Protein AF-A0A970TEX7-F1 (afdb_monomer)

Secondary structure (DSSP, 8-state):
-----PPPS----------------TT-EEEEEEESHHHHHHHHHHHHTT-EEEEEEEEE-HHHHHHHHTTSSEEE-S---GGGGTT-SEEEE--S-HHHHHHHHHHHHHTT-EEEETT-GGG-SS---EEEEETTEEEEE--TTS-HHHHHHHHHHHHHHHHHH-SPPEEEEEEEEGGGS-HHHHHHHHHHHTT--GGGSSS-EEEEE-SSEEEEEEEESSHHHHHHHHHHHHHHHHHHHHHHHGGG-EEEETHHHHHHHHHHHTTTTSSSTT-SHHHHHHHHHHHHHS-TT-HHHHHHHHHHHHHHHHHHHSPP-TT--HHHHHHHHHHHHTTTSSS-EEEEE--SHHHHHHHHHHTTTSEEEEEES-HHHHHHHHHHTT---EEGGGHHHHHHT-SEEEE--SS--TTHHHHHHHHHTT-EEEESS---TTGGG-TTEE-HHHHHHHH--HHHHHHHHHHHHHHHHHHHHHHHHH-TTSS--S------TTSTHHHHTTTTS--

Radius of gyration: 34.56 Å; Cα contacts (8 Å, |Δi|>4): 732; chains: 1; bounding box: 68×74×100 Å

Foldseek 3Di:
DDPDPDPDPPDPDDPDFDDPDDDQAAAAEEEEEDQDPLSLVVLVVSVVSRHAYEYEELDHDPSVVVCVVVVSHHYDNDHDDLVVCPRHQAYEYDHPDPVVLVVNQVSCVVNVHFYHYSQQQQSGSDDFFLWDDDPPDIDGFDPSRPDNPVRNVVNVVVVVCCVVVPAFWKKKKKWAWPVLADPLLLVLQVVLVVVDALVLDPAAWFWQRDPTITIIIGIGSNVVVRVVSVLVSSDVRSDDRNNVSSVRMDMDIAQRNLLVLLCQLLQLPDPQRGDNLSVLSLVVRCVRGHDPPGPVSVSSVVSNVLSVQLVVQFDDQVPADPLRLVLVVVCVLCVVPDQFEEEEEALDPSSLSNLQSCPPPHHYHYEYCPQVSNCVSCVVRVHDYYYLVCLLVSLVRGQEYEYDHSPDCSNPVSVLVSLLVVRAYEYANDDDPSQVVGPRYHYPVNSCVVGDDPVSSVVSSVSSVVSSVVSLVVVCVVCVVRSRPDDDDDDDPDDPVNVVVPVPPDD

Structure (mmCIF, N/CA/C/O backbone):
data_AF-A0A970TEX7-F1
#
_entry.id   AF-A0A970TEX7-F1
#
loop_
_atom_site.group_PDB
_atom_site.id
_atom_site.type_symbol
_atom_site.label_atom_id
_atom_site.label_alt_id
_atom_site.label_comp_id
_atom_site.label_asym_id
_atom_site.label_entity_id
_atom_site.label_seq_id
_atom_site.pdbx_PDB_ins_code
_atom_site.Cartn_x
_atom_site.Cartn_y
_atom_site.Cartn_z
_atom_site.occupancy
_atom_site.B_iso_or_equiv
_atom_site.auth_seq_id
_atom_site.auth_comp_id
_atom_site.auth_asym_id
_atom_site.auth_atom_id
_atom_site.pdbx_PDB_model_num
ATOM 1 N N . MET A 1 1 ? 2.117 53.370 -48.381 1.00 37.34 1 MET A N 1
ATOM 2 C CA . MET A 1 1 ? 3.445 52.848 -48.010 1.00 37.34 1 MET A CA 1
ATOM 3 C C . MET A 1 1 ? 3.236 51.561 -47.242 1.00 37.34 1 MET A C 1
ATOM 5 O O . MET A 1 1 ? 2.791 51.603 -46.105 1.00 37.34 1 MET A O 1
ATOM 9 N N . ARG A 1 2 ? 3.405 50.433 -47.936 1.00 35.03 2 ARG A N 1
ATOM 10 C CA . ARG A 1 2 ? 3.663 49.133 -47.320 1.00 35.03 2 ARG A CA 1
ATOM 11 C C . ARG A 1 2 ? 5.175 49.096 -47.138 1.00 35.03 2 ARG A C 1
ATOM 13 O O . ARG A 1 2 ? 5.865 49.181 -48.147 1.00 35.03 2 ARG A O 1
ATOM 20 N N . ASP A 1 3 ? 5.654 49.016 -45.906 1.00 32.31 3 ASP A N 1
ATOM 21 C CA . ASP A 1 3 ? 7.047 48.653 -45.669 1.00 32.31 3 ASP A CA 1
ATOM 22 C C . ASP A 1 3 ? 7.110 47.127 -45.650 1.00 32.31 3 ASP A C 1
ATOM 24 O O . ASP A 1 3 ? 6.698 46.461 -44.699 1.00 32.31 3 ASP A O 1
ATOM 28 N N . GLU A 1 4 ? 7.527 46.583 -46.792 1.00 37.78 4 GLU A N 1
ATOM 29 C CA . GLU A 1 4 ? 7.938 45.196 -46.948 1.00 37.78 4 GLU A CA 1
ATOM 30 C C . GLU A 1 4 ? 9.186 44.965 -46.095 1.00 37.78 4 GLU A C 1
ATOM 32 O O . GLU A 1 4 ? 10.275 45.445 -46.402 1.00 37.78 4 GLU A O 1
ATOM 37 N N . VAL A 1 5 ? 9.030 44.209 -45.010 1.00 38.41 5 VAL A N 1
ATOM 38 C CA . VAL A 1 5 ? 10.165 43.612 -44.309 1.00 38.41 5 VAL A CA 1
ATOM 39 C 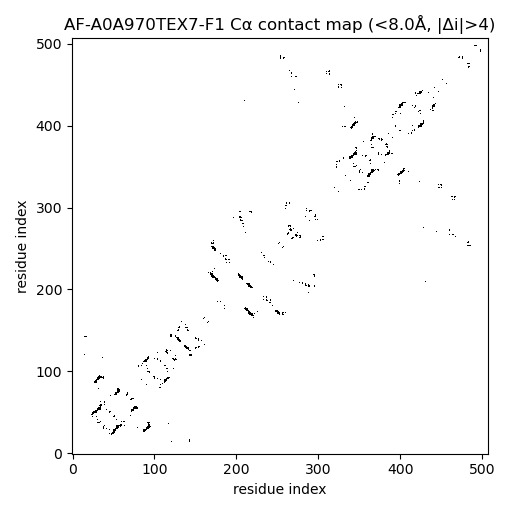C . VAL A 1 5 ? 10.643 42.437 -45.158 1.00 38.41 5 VAL A C 1
ATOM 41 O O . VAL A 1 5 ? 10.052 41.358 -45.144 1.00 38.41 5 VAL A O 1
ATOM 44 N N . THR A 1 6 ? 11.703 42.655 -45.931 1.00 36.12 6 THR A N 1
ATOM 45 C CA . THR A 1 6 ? 12.482 41.585 -46.560 1.00 36.12 6 THR A CA 1
ATOM 46 C C . THR A 1 6 ? 13.121 40.715 -45.472 1.00 36.12 6 THR A C 1
ATOM 48 O O . THR A 1 6 ? 13.807 41.266 -44.607 1.00 36.12 6 THR A O 1
ATOM 51 N N . PRO A 1 7 ? 12.940 39.381 -45.482 1.00 36.94 7 PRO A N 1
ATOM 52 C CA . PRO A 1 7 ? 13.642 38.511 -44.552 1.00 36.94 7 PRO A CA 1
ATOM 53 C C . PRO A 1 7 ? 15.127 38.471 -44.923 1.00 36.94 7 PRO A C 1
ATOM 55 O O . PRO A 1 7 ? 15.494 38.214 -46.069 1.00 36.94 7 PRO A O 1
ATOM 58 N N . ASP A 1 8 ? 15.964 38.761 -43.932 1.00 33.41 8 ASP A N 1
ATOM 59 C CA . ASP A 1 8 ? 17.419 38.724 -44.015 1.00 33.41 8 ASP A CA 1
ATOM 60 C C . ASP A 1 8 ? 17.903 37.319 -44.424 1.00 33.41 8 ASP A C 1
ATOM 62 O O . ASP A 1 8 ? 17.567 36.307 -43.803 1.00 33.41 8 ASP A O 1
ATOM 66 N N . ALA A 1 9 ? 18.683 37.257 -45.504 1.00 39.94 9 ALA A N 1
ATOM 67 C CA . ALA A 1 9 ? 19.203 36.041 -46.121 1.00 39.94 9 ALA A CA 1
ATOM 68 C C . ALA A 1 9 ? 20.508 35.568 -45.452 1.00 39.94 9 ALA A C 1
ATOM 70 O O . ALA A 1 9 ? 21.481 35.221 -46.123 1.00 39.94 9 ALA A O 1
ATOM 71 N N . SER A 1 10 ? 20.522 35.516 -44.121 1.00 39.03 10 SER A N 1
ATOM 72 C CA . SER A 1 10 ? 21.568 34.871 -43.323 1.00 39.03 10 SER A CA 1
ATOM 73 C C . SER A 1 10 ? 20.945 33.741 -42.491 1.00 39.03 10 SER A C 1
ATOM 75 O O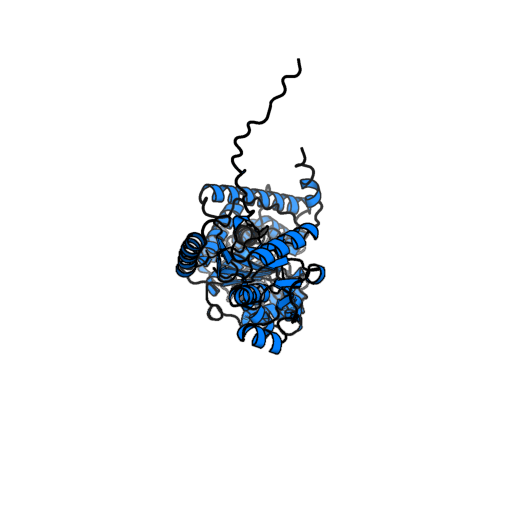 . SER A 1 10 ? 20.696 33.842 -41.294 1.00 39.03 10 SER A O 1
ATOM 77 N N . GLY A 1 11 ? 20.619 32.638 -43.175 1.00 35.44 11 GLY A N 1
ATOM 78 C CA . GLY A 1 11 ? 19.926 31.477 -42.614 1.00 35.44 11 GLY A CA 1
ATOM 79 C C . GLY A 1 11 ? 20.725 30.744 -41.533 1.00 35.44 11 GLY A C 1
ATOM 80 O O . GLY A 1 11 ? 21.368 29.732 -41.803 1.00 35.44 11 GLY A O 1
ATOM 81 N N . GLY A 1 12 ? 20.636 31.213 -40.289 1.00 34.50 12 GLY A N 1
ATOM 82 C CA . GLY A 1 12 ? 20.856 30.377 -39.117 1.00 34.50 12 GLY A CA 1
ATOM 83 C C . GLY A 1 12 ? 19.741 29.338 -39.058 1.00 34.50 12 GLY A C 1
ATOM 84 O O . GLY A 1 12 ? 18.588 29.684 -38.811 1.00 34.50 12 GLY A O 1
ATOM 85 N N . SER A 1 13 ? 20.057 28.070 -39.333 1.00 42.56 13 SER A N 1
ATOM 86 C CA . SER A 1 13 ? 19.109 26.964 -39.177 1.00 42.56 13 SER A CA 1
ATOM 87 C C . SER A 1 13 ? 18.511 27.025 -37.772 1.00 42.56 13 SER A C 1
ATOM 89 O O . SER A 1 13 ? 19.264 26.940 -36.798 1.00 42.56 13 SER A O 1
ATOM 91 N N . ALA A 1 14 ? 17.189 27.172 -37.653 1.00 48.44 14 ALA A N 1
ATOM 92 C CA . ALA A 1 14 ? 16.504 26.971 -36.383 1.00 48.44 14 ALA A CA 1
ATOM 93 C C . ALA A 1 14 ? 16.993 25.637 -35.798 1.00 48.44 14 ALA A C 1
ATOM 95 O O . ALA A 1 14 ? 16.949 24.624 -36.494 1.00 48.44 14 ALA A O 1
ATOM 96 N N . GLU A 1 15 ? 17.546 25.642 -34.580 1.00 56.69 15 GLU A N 1
ATOM 97 C CA . GLU A 1 15 ? 18.045 24.418 -33.949 1.00 56.69 15 GLU A CA 1
ATOM 98 C C . GLU A 1 15 ? 16.917 23.382 -33.908 1.00 56.69 15 GLU A C 1
ATOM 100 O O . GLU A 1 15 ? 15.997 23.487 -33.096 1.00 56.69 15 GLU A O 1
ATOM 105 N N . GLU A 1 16 ? 16.977 22.380 -34.783 1.00 68.69 16 GLU A N 1
ATOM 106 C CA . GLU A 1 16 ? 16.043 21.262 -34.769 1.00 68.69 16 GLU A CA 1
ATOM 107 C C . GLU A 1 16 ? 16.205 20.514 -33.438 1.00 68.69 16 GLU A C 1
ATOM 109 O O . GLU A 1 16 ? 17.266 19.963 -33.121 1.00 68.69 16 GLU A O 1
ATOM 114 N N . ARG A 1 17 ? 15.155 20.548 -32.611 1.00 74.25 17 ARG A N 1
ATOM 115 C CA . ARG A 1 17 ? 15.120 19.930 -31.280 1.00 74.25 17 ARG A CA 1
ATOM 116 C C . ARG A 1 17 ? 14.225 18.701 -31.302 1.00 74.25 17 ARG A C 1
ATOM 118 O O . ARG A 1 17 ? 13.143 18.720 -31.880 1.00 74.25 17 ARG A O 1
ATOM 125 N N . TYR A 1 18 ? 14.662 17.650 -30.615 1.00 81.38 18 TYR A N 1
ATOM 126 C CA . TYR A 1 18 ? 13.850 16.459 -30.391 1.00 81.38 18 TYR A CA 1
ATOM 127 C C . TYR A 1 18 ? 13.061 16.603 -29.095 1.00 81.38 18 TYR A C 1
ATOM 129 O O . TYR A 1 18 ? 13.598 17.038 -28.075 1.00 81.38 18 TYR A O 1
ATOM 137 N N . LEU A 1 19 ? 11.794 16.198 -29.125 1.00 83.12 19 LEU A N 1
ATOM 138 C CA . LEU A 1 19 ? 10.973 16.089 -27.926 1.00 83.12 19 LEU A CA 1
ATOM 139 C C . LEU A 1 19 ? 11.356 14.795 -27.170 1.00 83.12 19 LEU A C 1
ATOM 141 O O . LEU A 1 19 ? 11.311 13.723 -27.782 1.00 83.12 19 LEU A O 1
ATOM 145 N N . PRO A 1 20 ? 11.725 14.854 -25.873 1.00 82.50 20 PRO A N 1
ATOM 146 C CA . PRO A 1 20 ? 11.981 13.665 -25.057 1.00 82.50 20 PRO A CA 1
ATOM 147 C C . PRO A 1 20 ? 10.681 12.902 -24.795 1.00 82.50 20 PRO A C 1
ATOM 149 O O . PRO A 1 20 ? 9.996 13.126 -23.799 1.00 82.50 20 PRO A O 1
ATOM 152 N N . LEU A 1 21 ? 10.330 11.999 -25.704 1.00 85.62 21 LEU A N 1
ATOM 153 C CA . LEU A 1 21 ? 9.121 11.189 -25.620 1.00 85.62 21 LEU A CA 1
ATOM 154 C C . LEU A 1 21 ? 9.446 9.696 -25.686 1.00 85.62 21 LEU A C 1
ATOM 156 O O . LEU A 1 21 ? 10.370 9.270 -26.379 1.00 85.62 21 LEU A O 1
ATOM 160 N N . GLY A 1 22 ? 8.651 8.899 -24.974 1.00 85.38 22 GLY A N 1
ATOM 161 C CA . GLY A 1 22 ? 8.585 7.451 -25.154 1.00 85.38 22 GLY A CA 1
ATOM 162 C C . GLY A 1 22 ? 7.442 7.081 -26.098 1.00 85.38 22 GLY A C 1
ATOM 163 O O . GLY A 1 22 ? 6.407 7.745 -26.113 1.00 85.38 22 GLY A O 1
ATOM 164 N N . ILE A 1 23 ? 7.608 6.004 -26.867 1.00 88.31 23 ILE A N 1
ATOM 165 C CA . ILE A 1 23 ? 6.563 5.460 -27.746 1.00 88.31 23 ILE A CA 1
ATOM 166 C C . ILE A 1 23 ? 6.285 4.022 -27.317 1.00 88.31 23 ILE A C 1
ATOM 168 O O . ILE A 1 23 ? 7.203 3.212 -27.212 1.00 88.31 23 ILE A O 1
ATOM 172 N N . ARG A 1 24 ? 5.013 3.681 -27.090 1.00 91.25 24 ARG A N 1
ATOM 173 C CA . ARG A 1 24 ? 4.603 2.293 -26.855 1.00 91.25 24 ARG A CA 1
ATOM 174 C C . ARG A 1 24 ? 4.559 1.555 -28.191 1.00 91.25 24 ARG A C 1
ATOM 176 O O . ARG A 1 24 ? 3.686 1.832 -29.008 1.00 91.25 24 ARG A O 1
ATOM 183 N N . VAL A 1 25 ? 5.485 0.619 -28.385 1.00 93.62 25 VAL A N 1
ATOM 184 C CA . VAL A 1 25 ? 5.660 -0.110 -29.656 1.00 93.62 25 VAL A CA 1
ATOM 185 C C . VAL A 1 25 ? 5.218 -1.570 -29.609 1.00 93.62 25 VAL A C 1
ATOM 187 O O . VAL A 1 25 ? 5.265 -2.250 -30.630 1.00 93.62 25 VAL A O 1
ATOM 190 N N . SER A 1 26 ? 4.769 -2.049 -28.448 1.00 96.19 26 SER A N 1
ATOM 191 C CA . SER A 1 26 ? 4.319 -3.430 -28.290 1.00 96.19 26 SER A CA 1
ATOM 192 C C . SER A 1 26 ? 3.201 -3.769 -29.284 1.00 96.19 26 SER A C 1
ATOM 194 O O . SER A 1 26 ? 2.213 -3.040 -29.382 1.00 96.19 26 SER A O 1
ATOM 196 N N . GLY A 1 27 ? 3.391 -4.846 -30.050 1.00 95.50 27 GLY A N 1
ATOM 197 C CA . GLY A 1 27 ? 2.459 -5.305 -31.083 1.00 95.50 27 GLY A CA 1
ATOM 198 C C . GLY A 1 27 ? 2.417 -4.455 -32.359 1.00 95.50 27 GLY A C 1
ATOM 199 O O . GLY A 1 27 ? 1.634 -4.757 -33.255 1.00 95.50 27 GLY A O 1
ATOM 200 N N . LEU A 1 28 ? 3.228 -3.398 -32.474 1.00 97.12 28 LEU A N 1
ATOM 201 C CA . LEU A 1 28 ? 3.253 -2.550 -33.666 1.00 97.12 28 LEU A CA 1
ATOM 202 C C . LEU A 1 28 ? 4.264 -3.065 -34.708 1.00 97.12 28 LEU A C 1
ATOM 204 O O . LEU A 1 28 ? 5.351 -3.505 -34.324 1.00 97.12 28 LEU A O 1
ATOM 208 N N . PRO A 1 29 ? 3.948 -2.970 -36.015 1.00 97.00 29 PRO A N 1
ATOM 209 C CA . PRO A 1 29 ? 4.844 -3.389 -37.089 1.00 97.00 29 PRO A CA 1
ATOM 210 C C . PRO A 1 29 ? 6.005 -2.403 -37.263 1.00 97.00 29 PRO A C 1
ATOM 212 O O . PRO A 1 29 ? 5.793 -1.225 -37.568 1.00 97.00 29 PRO A O 1
ATOM 215 N N . MET A 1 30 ? 7.232 -2.894 -37.099 1.00 97.62 30 MET A N 1
ATOM 216 C CA . MET A 1 30 ? 8.471 -2.125 -37.222 1.00 97.62 30 MET A CA 1
ATOM 217 C C . MET A 1 30 ? 9.395 -2.763 -38.249 1.00 97.62 30 MET A C 1
ATOM 219 O O . MET A 1 30 ? 9.632 -3.969 -38.216 1.00 97.62 30 MET A O 1
ATOM 223 N N . PHE A 1 31 ? 9.939 -1.949 -39.147 1.00 97.94 31 PHE A N 1
ATOM 224 C CA . PHE A 1 31 ? 10.762 -2.428 -40.251 1.00 97.94 31 PHE A CA 1
ATOM 225 C C . PHE A 1 31 ? 12.213 -2.012 -40.050 1.00 97.94 31 PHE A C 1
ATOM 227 O O . PHE A 1 31 ? 12.502 -0.861 -39.727 1.00 97.94 31 PHE A O 1
ATOM 234 N N . VAL A 1 32 ? 13.142 -2.941 -40.248 1.00 97.62 32 VAL A N 1
ATOM 235 C CA . VAL A 1 32 ? 14.582 -2.678 -40.196 1.00 97.62 32 VAL A CA 1
ATOM 236 C C . VAL A 1 32 ? 15.181 -3.022 -41.550 1.00 97.62 32 VAL A C 1
ATOM 238 O O . VAL A 1 32 ? 15.196 -4.184 -41.949 1.00 97.62 32 VAL A O 1
ATOM 241 N N . ILE A 1 33 ? 15.674 -2.008 -42.259 1.00 97.44 33 ILE A N 1
ATOM 242 C CA . ILE A 1 33 ? 16.283 -2.172 -43.578 1.00 97.44 33 ILE A CA 1
ATOM 243 C C . ILE A 1 33 ? 17.795 -2.312 -43.396 1.00 97.44 33 ILE A C 1
ATOM 245 O O . ILE A 1 33 ? 18.473 -1.362 -42.994 1.00 97.44 33 ILE A O 1
ATOM 249 N N . GLY A 1 34 ? 18.313 -3.508 -43.672 1.00 96.06 34 GLY A N 1
ATOM 250 C CA . GLY A 1 34 ? 19.713 -3.888 -43.486 1.00 96.06 34 GLY A CA 1
ATOM 251 C C . GLY A 1 34 ? 19.919 -4.957 -42.405 1.00 96.06 34 GLY A C 1
ATOM 252 O O . GLY A 1 34 ? 19.623 -4.749 -41.230 1.00 96.06 34 GLY A O 1
ATOM 253 N N . GLY A 1 35 ? 20.510 -6.091 -42.795 1.00 94.75 35 GLY A N 1
ATOM 254 C CA . GLY A 1 35 ? 20.748 -7.259 -41.933 1.00 94.75 35 GLY A CA 1
ATOM 255 C C . GLY A 1 35 ? 22.103 -7.281 -41.211 1.00 94.75 35 GLY A C 1
ATOM 256 O O . GLY A 1 35 ? 22.453 -8.262 -40.558 1.00 94.75 35 GLY A O 1
ATOM 257 N N . GLY A 1 36 ? 22.890 -6.206 -41.315 1.00 93.31 36 GLY A N 1
ATOM 258 C CA . GLY A 1 36 ? 24.220 -6.112 -40.709 1.00 93.31 36 GLY A CA 1
ATOM 259 C C . GLY A 1 36 ? 24.208 -5.893 -39.188 1.00 93.31 36 GLY A C 1
ATOM 260 O O . GLY A 1 36 ? 23.168 -5.881 -38.526 1.00 93.31 36 GLY A O 1
ATOM 261 N N . LYS A 1 37 ? 25.392 -5.643 -38.607 1.00 92.56 37 LYS A N 1
ATOM 262 C CA . LYS A 1 37 ? 25.582 -5.442 -37.151 1.00 92.56 37 LYS A CA 1
ATOM 263 C C . LYS A 1 37 ? 24.716 -4.317 -36.563 1.00 92.56 37 LYS A C 1
ATOM 265 O O . LYS A 1 37 ? 24.287 -4.391 -35.413 1.00 92.56 37 LYS A O 1
ATOM 270 N N . VAL A 1 38 ? 24.495 -3.247 -37.327 1.00 90.69 38 VAL A N 1
ATOM 271 C CA . VAL A 1 38 ? 23.695 -2.094 -36.888 1.00 90.69 38 VAL A CA 1
ATOM 272 C C . VAL A 1 38 ? 22.209 -2.447 -36.856 1.00 90.69 38 VAL A C 1
ATOM 274 O O . VAL A 1 38 ? 21.582 -2.256 -35.815 1.00 90.69 38 VAL A O 1
ATOM 277 N N . GLY A 1 39 ? 21.683 -3.029 -37.939 1.00 93.50 39 GLY A N 1
ATOM 278 C CA . GLY A 1 39 ? 20.305 -3.520 -38.003 1.00 93.50 39 GLY A CA 1
ATOM 279 C C . GLY A 1 39 ? 20.019 -4.557 -36.920 1.00 93.50 39 GLY A C 1
ATOM 280 O O . GLY A 1 39 ? 19.078 -4.393 -36.154 1.00 93.50 39 GLY A O 1
ATOM 281 N N . THR A 1 40 ? 20.919 -5.530 -36.742 1.00 94.94 40 THR A N 1
ATOM 282 C CA . THR A 1 40 ? 20.826 -6.563 -35.692 1.00 94.94 40 THR A CA 1
ATOM 283 C C . THR A 1 40 ? 20.607 -5.964 -34.300 1.00 94.94 40 THR A C 1
ATOM 285 O O . THR A 1 40 ? 19.704 -6.364 -33.572 1.00 94.94 40 THR A O 1
ATOM 288 N N . ARG A 1 41 ? 21.394 -4.949 -33.928 1.00 91.62 41 ARG A N 1
ATOM 289 C CA . ARG A 1 41 ? 21.269 -4.290 -32.620 1.00 91.62 41 ARG A CA 1
ATOM 290 C C . ARG A 1 41 ? 19.920 -3.595 -32.444 1.00 91.62 41 ARG A C 1
ATOM 292 O O . ARG A 1 41 ? 19.377 -3.583 -31.348 1.00 91.62 41 ARG A O 1
ATOM 299 N N . LYS A 1 42 ? 19.402 -2.993 -33.515 1.00 92.50 42 LYS A N 1
ATOM 300 C CA . LYS A 1 42 ? 18.117 -2.290 -33.512 1.00 92.50 42 LYS A CA 1
ATOM 301 C C . LYS A 1 42 ? 16.939 -3.253 -33.449 1.00 92.50 42 LYS A C 1
ATOM 303 O O . LYS A 1 42 ? 15.997 -2.978 -32.715 1.00 92.50 42 LYS A O 1
ATOM 308 N N . VAL A 1 43 ? 17.031 -4.387 -34.141 1.00 96.12 43 VAL A N 1
ATOM 309 C CA . VAL A 1 43 ? 16.067 -5.488 -34.036 1.00 96.12 43 VAL A CA 1
ATOM 310 C C . VAL A 1 43 ? 15.941 -5.946 -32.585 1.00 96.12 43 VAL A C 1
ATOM 312 O O . VAL A 1 43 ? 14.828 -5.985 -32.077 1.00 96.12 43 VAL A O 1
ATOM 315 N N . LEU A 1 44 ? 17.059 -6.199 -31.894 1.00 93.75 44 LEU A N 1
ATOM 316 C CA . LEU A 1 44 ? 17.037 -6.603 -30.481 1.00 93.75 44 LEU A CA 1
ATOM 317 C C . LEU A 1 44 ? 16.316 -5.573 -29.598 1.00 93.75 44 LEU A C 1
ATOM 319 O O . LEU A 1 44 ? 15.370 -5.928 -28.908 1.00 93.75 44 LEU A O 1
ATOM 323 N N . THR A 1 45 ? 16.670 -4.286 -29.704 1.00 90.62 45 THR A N 1
ATOM 324 C CA . THR A 1 45 ? 15.998 -3.218 -28.938 1.00 90.62 45 THR A CA 1
ATOM 325 C C . THR A 1 45 ? 14.489 -3.153 -29.198 1.00 90.62 45 THR A C 1
ATOM 327 O O . THR A 1 45 ? 13.713 -2.910 -28.278 1.00 90.62 45 THR A O 1
ATOM 330 N N . LEU A 1 46 ? 14.052 -3.347 -30.445 1.00 94.62 46 LEU A N 1
ATOM 331 C CA . LEU A 1 46 ? 12.630 -3.333 -30.795 1.00 94.62 46 LEU A CA 1
ATOM 332 C C . LEU A 1 46 ? 11.887 -4.567 -30.266 1.00 94.62 46 LEU A C 1
ATOM 334 O O . LEU A 1 46 ? 10.755 -4.438 -29.801 1.00 94.62 46 LEU A O 1
ATOM 338 N N . LEU A 1 47 ? 12.517 -5.742 -30.323 1.00 94.31 47 LEU A N 1
ATOM 339 C CA . LEU A 1 47 ? 11.958 -6.982 -29.784 1.00 94.31 47 LEU A CA 1
ATOM 340 C C . LEU A 1 47 ? 11.823 -6.935 -28.264 1.00 94.31 47 LEU A C 1
ATOM 342 O O . LEU A 1 47 ? 10.795 -7.371 -27.749 1.00 94.31 47 LEU A O 1
ATOM 346 N N . ASP A 1 48 ? 12.815 -6.383 -27.564 1.00 89.81 48 ASP A N 1
ATOM 347 C CA . ASP A 1 48 ? 12.766 -6.192 -26.110 1.00 89.81 48 ASP A CA 1
ATOM 348 C C . ASP A 1 48 ? 11.599 -5.268 -25.714 1.00 89.81 48 ASP A C 1
ATOM 350 O O . ASP A 1 48 ? 10.929 -5.494 -24.710 1.00 89.81 48 ASP A O 1
ATOM 354 N N . ALA A 1 49 ? 11.274 -4.285 -26.562 1.00 89.62 49 ALA A N 1
ATOM 355 C CA . ALA A 1 49 ? 10.105 -3.415 -26.410 1.00 89.62 49 ALA A CA 1
ATOM 356 C C . ALA A 1 49 ? 8.774 -4.040 -26.902 1.00 89.62 49 ALA A C 1
ATOM 358 O O . ALA A 1 49 ? 7.723 -3.389 -26.863 1.00 89.62 49 ALA A O 1
ATOM 359 N N . GLY A 1 50 ? 8.798 -5.291 -27.374 1.00 93.94 50 GLY A N 1
ATOM 360 C CA . GLY A 1 50 ? 7.627 -6.067 -27.790 1.00 93.94 50 GLY A CA 1
ATOM 361 C C . GLY A 1 50 ? 7.084 -5.755 -29.188 1.00 93.94 50 GLY A C 1
ATOM 362 O O . GLY A 1 50 ? 5.926 -6.072 -29.463 1.00 93.94 50 GLY A O 1
ATOM 363 N N . ALA A 1 51 ? 7.857 -5.101 -30.056 1.00 97.19 51 ALA A N 1
ATOM 364 C CA . ALA A 1 51 ? 7.431 -4.792 -31.421 1.00 97.19 51 ALA A CA 1
ATOM 365 C C . ALA A 1 51 ? 7.389 -6.036 -32.328 1.00 97.19 51 ALA A C 1
ATOM 367 O O . ALA A 1 51 ? 8.126 -7.001 -32.121 1.00 97.19 51 ALA A O 1
ATOM 368 N N . LEU A 1 52 ? 6.572 -5.979 -33.384 1.00 97.81 52 LEU A N 1
ATOM 369 C CA . LEU A 1 52 ? 6.564 -6.972 -34.461 1.00 97.81 52 LEU A CA 1
ATOM 370 C C . LEU A 1 52 ? 7.592 -6.555 -35.513 1.00 97.81 52 LEU A C 1
ATOM 372 O O . LEU A 1 52 ? 7.354 -5.624 -36.284 1.00 97.81 52 LEU A O 1
ATOM 376 N N . VAL A 1 53 ? 8.760 -7.196 -35.511 1.00 98.31 53 VAL A N 1
ATOM 377 C CA . VAL A 1 53 ? 9.905 -6.739 -36.309 1.00 98.31 53 VAL A CA 1
ATOM 378 C C . VAL A 1 53 ? 10.023 -7.510 -37.622 1.00 98.31 53 VAL A C 1
ATOM 380 O O . VAL A 1 53 ? 10.142 -8.735 -37.624 1.00 98.31 53 VAL A O 1
ATOM 383 N N . THR A 1 54 ? 10.053 -6.769 -38.731 1.00 98.38 54 THR A N 1
ATOM 384 C CA . THR A 1 54 ? 10.378 -7.281 -40.069 1.00 98.38 54 THR A CA 1
ATOM 385 C C . THR A 1 54 ? 11.737 -6.749 -40.513 1.00 98.38 54 THR A C 1
ATOM 387 O O . THR A 1 54 ? 11.973 -5.540 -40.504 1.00 98.38 54 THR A O 1
ATOM 390 N N . VAL A 1 55 ? 12.643 -7.642 -40.900 1.00 98.25 55 VAL A N 1
ATOM 391 C CA . VAL A 1 55 ? 13.956 -7.296 -41.452 1.00 98.25 55 VAL A CA 1
ATOM 392 C C . VAL A 1 55 ? 13.900 -7.409 -42.967 1.00 98.25 55 VAL A C 1
ATOM 394 O O . VAL A 1 55 ? 13.541 -8.460 -43.484 1.00 98.25 55 VAL A O 1
ATOM 397 N N . VAL A 1 56 ? 14.296 -6.350 -43.670 1.00 97.94 56 VAL A N 1
ATOM 398 C CA . VAL A 1 56 ? 14.422 -6.341 -45.133 1.00 97.94 56 VAL A CA 1
ATOM 399 C C . VAL A 1 56 ? 15.897 -6.247 -45.483 1.00 97.94 56 VAL A C 1
ATOM 401 O O . VAL A 1 56 ? 16.538 -5.222 -45.221 1.00 97.94 56 VAL A O 1
ATOM 404 N N . ALA A 1 57 ? 16.455 -7.328 -46.018 1.00 96.88 57 ALA A N 1
ATOM 405 C CA . ALA A 1 57 ? 17.833 -7.365 -46.487 1.00 96.88 57 ALA A CA 1
ATOM 406 C C . ALA A 1 57 ? 18.087 -8.618 -47.340 1.00 96.88 57 ALA A C 1
ATOM 408 O O . ALA A 1 57 ? 17.608 -9.680 -46.951 1.00 96.88 57 ALA A O 1
ATOM 409 N N . PRO A 1 58 ? 18.951 -8.541 -48.372 1.00 95.12 58 PRO A N 1
ATOM 410 C CA . PRO A 1 58 ? 19.382 -9.719 -49.138 1.00 95.12 58 PRO A CA 1
ATOM 411 C C . PRO A 1 58 ? 20.189 -10.737 -48.320 1.00 95.12 58 PRO A C 1
ATOM 413 O O . PRO A 1 58 ? 20.411 -11.870 -48.725 1.00 95.12 58 PRO A O 1
ATOM 416 N N . GLN A 1 59 ? 20.762 -10.288 -47.202 1.00 94.62 59 GLN A N 1
ATOM 417 C CA . GLN A 1 59 ? 21.571 -11.103 -46.304 1.00 94.62 59 GLN A CA 1
ATOM 418 C C . GLN A 1 59 ? 21.376 -10.614 -44.873 1.00 94.62 59 GLN A C 1
ATOM 420 O O . GLN A 1 59 ? 21.322 -9.403 -44.615 1.00 94.62 59 GLN A O 1
ATOM 425 N N . ILE A 1 60 ? 21.323 -11.555 -43.934 1.00 96.94 60 ILE A N 1
ATOM 426 C CA . ILE A 1 60 ? 21.200 -11.288 -42.502 1.00 96.94 60 ILE A CA 1
ATOM 427 C C . ILE A 1 60 ? 22.369 -11.901 -41.733 1.00 96.94 60 ILE A C 1
ATOM 429 O O . ILE A 1 60 ? 22.991 -12.862 -42.172 1.00 96.94 60 ILE A O 1
ATOM 433 N N . SER A 1 61 ? 22.701 -11.311 -40.586 1.00 96.50 61 SER A N 1
ATOM 434 C CA . SER A 1 61 ? 23.730 -11.856 -39.697 1.00 96.50 61 SER A CA 1
ATOM 435 C C . SER A 1 61 ? 23.275 -13.156 -39.025 1.00 96.50 61 SER A C 1
ATOM 437 O O . SER A 1 61 ? 22.082 -13.345 -38.791 1.00 96.50 61 SER A O 1
ATOM 439 N N . ASP A 1 62 ? 24.218 -13.992 -38.578 1.00 96.94 62 ASP A N 1
ATOM 440 C CA . ASP A 1 62 ? 23.913 -15.215 -37.811 1.00 96.94 62 ASP A CA 1
ATOM 441 C C . ASP A 1 62 ? 23.025 -14.955 -36.583 1.00 96.94 62 ASP A C 1
ATOM 443 O O . ASP A 1 62 ? 22.226 -15.793 -36.178 1.00 96.94 62 ASP A O 1
ATOM 447 N N . ALA A 1 63 ? 23.161 -13.783 -35.955 1.00 96.00 63 ALA A N 1
ATOM 448 C CA . ALA A 1 63 ? 22.334 -13.407 -34.813 1.00 96.00 63 ALA A CA 1
ATOM 449 C C . ALA A 1 63 ? 20.871 -13.168 -35.216 1.00 96.00 63 ALA A C 1
ATOM 451 O O . ALA A 1 63 ? 19.971 -13.557 -34.476 1.00 96.00 63 ALA A O 1
ATOM 452 N N . LEU A 1 64 ? 20.634 -12.559 -36.381 1.00 97.25 64 LEU A N 1
ATOM 453 C CA . LEU A 1 64 ? 19.291 -12.416 -36.943 1.00 97.25 64 LEU A CA 1
ATOM 454 C C . LEU A 1 64 ? 18.744 -13.758 -37.430 1.00 97.25 64 LEU A C 1
ATOM 456 O O . LEU A 1 64 ? 17.569 -14.023 -37.202 1.00 97.25 64 LEU A O 1
ATOM 460 N N . GLN A 1 65 ? 19.588 -14.619 -38.006 1.00 97.62 65 GLN A N 1
ATOM 461 C CA . GLN A 1 65 ? 19.187 -15.969 -38.406 1.00 97.62 65 GLN A CA 1
ATOM 462 C C . GLN A 1 65 ? 18.635 -16.757 -37.210 1.00 97.62 65 GLN A C 1
ATOM 464 O O . GLN A 1 65 ? 17.525 -17.266 -37.274 1.00 97.62 65 GLN A O 1
ATOM 469 N N . ARG A 1 66 ? 19.323 -16.746 -36.060 1.00 96.88 66 ARG A N 1
ATOM 470 C CA . ARG A 1 66 ? 18.822 -17.405 -34.837 1.00 96.88 66 ARG A CA 1
ATOM 471 C C . ARG A 1 66 ? 17.476 -16.854 -34.356 1.00 96.88 66 ARG A C 1
ATOM 473 O O . ARG A 1 66 ? 16.664 -17.602 -33.821 1.00 96.88 66 ARG A O 1
ATOM 480 N N . LEU A 1 67 ? 17.242 -15.547 -34.499 1.00 95.56 67 LEU A N 1
ATOM 481 C CA . LEU A 1 67 ? 15.960 -14.930 -34.136 1.00 95.56 67 LEU A CA 1
ATOM 482 C C . LEU A 1 67 ? 14.844 -15.329 -35.106 1.00 95.56 67 LEU A C 1
ATOM 484 O O . LEU A 1 67 ? 13.705 -15.498 -34.672 1.00 95.56 67 LEU A O 1
ATOM 488 N N . LEU A 1 68 ? 15.168 -15.477 -36.392 1.00 97.19 68 LEU A N 1
ATOM 489 C CA . LEU A 1 68 ? 14.249 -15.977 -37.410 1.00 97.19 68 LEU A CA 1
ATOM 490 C C . LEU A 1 68 ? 13.879 -17.438 -37.134 1.00 97.19 68 LEU A C 1
ATOM 492 O O . LEU A 1 68 ? 12.695 -17.752 -37.068 1.00 97.19 68 LEU A O 1
ATOM 496 N N . ASP A 1 69 ? 14.871 -18.295 -36.881 1.00 96.12 69 ASP A N 1
ATOM 497 C CA . ASP A 1 69 ? 14.670 -19.716 -36.564 1.00 96.12 69 ASP A CA 1
ATOM 498 C C . ASP A 1 69 ? 13.822 -19.899 -35.290 1.00 96.12 69 ASP A C 1
ATOM 500 O O . ASP A 1 69 ? 13.017 -20.821 -35.187 1.00 96.12 69 ASP A O 1
ATOM 504 N N . ALA A 1 70 ? 13.954 -18.979 -34.327 1.00 94.06 70 ALA A N 1
ATOM 505 C CA . ALA A 1 70 ? 13.138 -18.925 -33.114 1.00 94.06 70 ALA A CA 1
ATOM 506 C C . ALA A 1 70 ? 11.744 -18.288 -33.316 1.00 94.06 70 ALA A C 1
ATOM 508 O O . ALA A 1 70 ? 11.022 -18.084 -32.338 1.00 94.06 70 ALA A O 1
ATOM 509 N N . GLY A 1 71 ? 11.373 -17.910 -34.545 1.00 95.75 71 GLY A N 1
ATOM 510 C CA . GLY A 1 71 ? 10.082 -17.295 -34.875 1.00 95.75 71 GLY A CA 1
ATOM 511 C C . GLY A 1 71 ? 9.868 -15.901 -34.274 1.00 95.75 71 GLY A C 1
ATOM 512 O O . GLY A 1 71 ? 8.731 -15.468 -34.101 1.00 95.75 71 GLY A O 1
ATOM 513 N N . ARG A 1 72 ? 10.942 -15.194 -33.901 1.00 95.12 72 ARG A N 1
ATOM 514 C CA . ARG A 1 72 ? 10.871 -13.887 -33.220 1.00 95.12 72 ARG A CA 1
ATOM 515 C C . ARG A 1 72 ? 10.807 -12.702 -34.177 1.00 95.12 72 ARG A C 1
ATOM 517 O O . ARG A 1 72 ? 10.392 -11.626 -33.756 1.00 95.12 72 ARG A O 1
ATOM 524 N N . ILE A 1 73 ? 11.227 -12.879 -35.427 1.00 98.25 73 ILE A N 1
ATOM 525 C CA . ILE A 1 73 ? 11.219 -11.849 -36.473 1.00 98.25 73 ILE A CA 1
ATOM 526 C C . ILE A 1 73 ? 10.670 -12.414 -37.778 1.00 98.25 73 ILE A C 1
ATOM 528 O O . ILE A 1 73 ? 10.700 -13.620 -37.999 1.00 98.25 73 ILE A O 1
ATOM 532 N N . THR A 1 74 ? 10.229 -11.527 -38.666 1.00 98.06 74 THR A N 1
ATOM 533 C CA . THR A 1 74 ? 9.997 -11.850 -40.080 1.00 98.06 74 THR A CA 1
ATOM 534 C C . THR A 1 74 ? 11.191 -11.375 -40.902 1.00 98.06 74 THR A C 1
ATOM 536 O O . THR A 1 74 ? 11.695 -10.276 -40.669 1.00 98.06 74 THR A O 1
ATOM 539 N N . TRP A 1 75 ? 11.650 -12.176 -41.860 1.00 98.19 75 TRP A N 1
ATOM 540 C CA . TRP A 1 75 ? 12.700 -11.785 -42.801 1.00 98.19 75 TRP A CA 1
ATOM 541 C C . TRP A 1 75 ? 12.138 -11.731 -44.221 1.00 98.19 75 TRP A C 1
ATOM 543 O O . TRP A 1 75 ? 11.479 -12.667 -44.666 1.00 98.19 75 TRP A O 1
ATOM 553 N N . LEU A 1 76 ? 12.402 -10.622 -44.908 1.00 97.19 76 LEU A N 1
ATOM 554 C CA . LEU A 1 76 ? 12.188 -10.454 -46.337 1.00 97.19 76 LEU A CA 1
ATOM 555 C C . LEU A 1 76 ? 13.557 -10.432 -47.020 1.00 97.19 76 LEU A C 1
ATOM 557 O O . LEU A 1 76 ? 14.314 -9.463 -46.876 1.00 97.19 76 LEU A O 1
ATOM 561 N N . ASP A 1 77 ? 13.855 -11.511 -47.742 1.00 96.25 77 ASP A N 1
ATOM 562 C CA . ASP A 1 77 ? 15.047 -11.656 -48.582 1.00 96.25 77 ASP A CA 1
ATOM 563 C C . ASP A 1 77 ? 14.892 -10.839 -49.873 1.00 96.25 77 ASP A C 1
ATOM 565 O O . ASP A 1 77 ? 14.709 -11.357 -50.973 1.00 96.25 77 ASP A O 1
ATOM 569 N N . GLU A 1 78 ? 14.857 -9.519 -49.713 1.00 93.56 78 GLU A N 1
ATOM 570 C CA . GLU A 1 78 ? 14.686 -8.570 -50.803 1.00 93.56 78 GLU A CA 1
ATOM 571 C C . GLU A 1 78 ? 15.646 -7.386 -50.649 1.00 93.56 78 GLU A C 1
ATOM 573 O O . GLU A 1 78 ? 16.019 -6.965 -49.546 1.00 93.56 78 GLU A O 1
ATOM 578 N N . THR A 1 79 ? 16.014 -6.793 -51.783 1.00 93.94 79 THR A N 1
ATOM 579 C CA . THR A 1 79 ? 16.507 -5.417 -51.823 1.00 93.94 79 THR A CA 1
ATOM 580 C C . THR A 1 79 ? 15.356 -4.440 -51.582 1.00 93.94 79 THR A C 1
ATOM 582 O O . THR A 1 79 ? 14.202 -4.696 -51.920 1.00 93.94 79 THR A O 1
ATOM 585 N N . TYR A 1 80 ? 15.663 -3.297 -50.969 1.00 96.50 80 TYR A N 1
ATOM 586 C CA . TYR A 1 80 ? 14.646 -2.312 -50.614 1.00 96.50 80 TYR A CA 1
ATOM 587 C C . TYR A 1 80 ? 13.916 -1.742 -51.842 1.00 96.50 80 TYR A C 1
ATOM 589 O O . TYR A 1 80 ? 14.540 -1.364 -52.832 1.00 96.50 80 TYR A O 1
ATOM 597 N N . ARG A 1 81 ? 12.595 -1.600 -51.710 1.00 95.06 81 ARG A N 1
ATOM 598 C CA . ARG A 1 81 ? 11.697 -0.817 -52.570 1.00 95.06 81 ARG A CA 1
ATOM 599 C C . ARG A 1 81 ? 10.639 -0.155 -51.685 1.00 95.06 81 ARG A C 1
ATOM 601 O O . ARG A 1 81 ? 10.269 -0.726 -50.657 1.00 95.06 81 ARG A O 1
ATOM 608 N N . CYS A 1 82 ? 10.145 1.017 -52.077 1.00 93.00 82 CYS A N 1
ATOM 609 C CA . CYS A 1 82 ? 9.265 1.849 -51.244 1.00 93.00 82 CYS A CA 1
ATOM 610 C C . CYS A 1 82 ? 7.998 1.118 -50.756 1.00 93.00 82 CYS A C 1
ATOM 612 O O . CYS A 1 82 ? 7.572 1.303 -49.618 1.00 93.00 82 CYS A O 1
ATOM 614 N N . ASP A 1 83 ? 7.436 0.215 -51.564 1.00 94.38 83 ASP A N 1
ATOM 615 C CA . ASP A 1 83 ? 6.222 -0.524 -51.207 1.00 94.38 83 ASP A CA 1
ATOM 616 C C . ASP A 1 83 ? 6.400 -1.474 -50.014 1.00 94.38 83 ASP A C 1
ATOM 618 O O . ASP A 1 83 ? 5.427 -1.756 -49.315 1.00 94.38 83 ASP A O 1
ATOM 622 N N . LEU A 1 84 ? 7.629 -1.923 -49.727 1.00 94.69 84 LEU A N 1
ATOM 623 C CA . LEU A 1 84 ? 7.900 -2.871 -48.639 1.00 94.69 84 LEU A CA 1
ATOM 624 C C . LEU A 1 84 ? 7.672 -2.283 -47.251 1.00 94.69 84 LEU A C 1
ATOM 626 O O . LEU A 1 84 ? 7.434 -3.034 -46.314 1.00 94.69 84 LEU A O 1
ATOM 630 N N . ILE A 1 85 ? 7.757 -0.961 -47.096 1.00 95.56 85 ILE A N 1
ATOM 631 C CA . ILE A 1 85 ? 7.552 -0.307 -45.797 1.00 95.56 85 ILE A CA 1
ATOM 632 C C . ILE A 1 85 ? 6.106 0.141 -45.582 1.00 95.56 85 ILE A C 1
ATOM 634 O O . ILE A 1 85 ? 5.786 0.687 -44.525 1.00 95.56 85 ILE A O 1
ATOM 638 N N . ARG A 1 86 ? 5.208 -0.099 -46.546 1.00 93.50 86 ARG A N 1
ATOM 639 C CA . ARG A 1 86 ? 3.789 0.229 -46.386 1.00 93.50 86 ARG A CA 1
ATOM 640 C C . ARG A 1 86 ? 3.209 -0.520 -45.185 1.00 93.50 86 ARG A C 1
ATOM 642 O O . ARG A 1 86 ? 3.350 -1.730 -45.052 1.00 93.50 86 ARG A O 1
ATOM 649 N N . GLY A 1 87 ? 2.541 0.222 -44.304 1.00 90.62 87 GLY A N 1
ATOM 650 C CA . GLY A 1 87 ? 1.955 -0.316 -43.072 1.00 90.62 87 GLY A CA 1
ATOM 651 C C . GLY A 1 87 ? 2.912 -0.373 -41.877 1.00 90.62 87 GLY A C 1
ATOM 652 O O . GLY A 1 87 ? 2.457 -0.648 -40.765 1.00 90.62 87 GLY A O 1
ATOM 653 N N . ALA A 1 88 ? 4.200 -0.058 -42.054 1.00 96.00 88 ALA A N 1
ATOM 654 C CA . ALA A 1 88 ? 5.115 0.116 -40.933 1.00 96.00 88 ALA A CA 1
ATOM 655 C C . ALA A 1 88 ? 4.699 1.320 -40.072 1.00 96.00 88 ALA A C 1
ATOM 657 O O . ALA A 1 88 ? 4.268 2.356 -40.577 1.00 96.00 88 ALA A O 1
ATOM 658 N N . ARG A 1 89 ? 4.861 1.210 -38.750 1.00 95.81 89 ARG A N 1
ATOM 659 C CA . ARG A 1 89 ? 4.728 2.355 -37.830 1.00 95.81 89 ARG A CA 1
ATOM 660 C C . ARG A 1 89 ? 6.039 3.112 -37.662 1.00 95.81 89 ARG A C 1
ATOM 662 O O . ARG A 1 89 ? 6.024 4.314 -37.411 1.00 95.81 89 ARG A O 1
ATOM 669 N N . MET A 1 90 ? 7.160 2.418 -37.828 1.00 95.94 90 MET A N 1
ATOM 670 C CA . MET A 1 90 ? 8.492 3.005 -37.875 1.00 95.94 90 MET A CA 1
ATOM 671 C C . MET A 1 90 ? 9.400 2.156 -38.765 1.00 95.94 90 MET A C 1
ATOM 673 O O . MET A 1 90 ? 9.297 0.926 -38.783 1.00 95.94 90 MET A O 1
ATOM 677 N N . VAL A 1 91 ? 10.318 2.823 -39.456 1.00 96.75 91 VAL A N 1
ATOM 678 C CA . VAL A 1 91 ? 11.379 2.215 -40.256 1.00 96.75 91 VAL A CA 1
ATOM 679 C C . VAL A 1 91 ? 12.734 2.630 -39.695 1.00 96.75 91 VAL 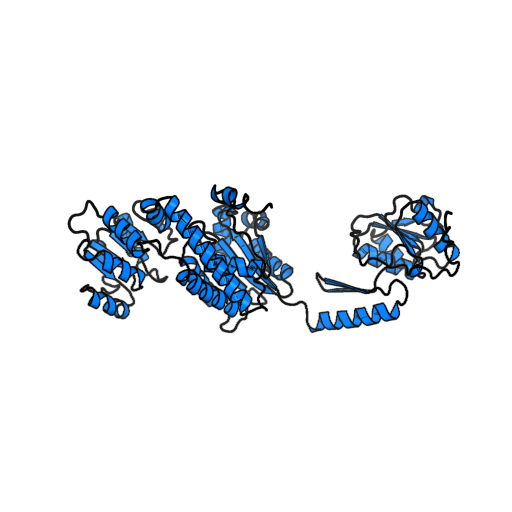A C 1
ATOM 681 O O . VAL A 1 91 ? 12.963 3.789 -39.347 1.00 96.75 91 VAL A O 1
ATOM 684 N N . ILE A 1 92 ? 13.655 1.676 -39.620 1.00 95.75 92 ILE A N 1
ATOM 685 C CA . ILE A 1 92 ? 15.054 1.913 -39.286 1.00 95.75 92 ILE A CA 1
ATOM 686 C C . ILE A 1 92 ? 15.894 1.644 -40.530 1.00 95.75 92 ILE A C 1
ATOM 688 O O . ILE A 1 92 ? 16.035 0.499 -40.956 1.00 95.75 92 ILE A O 1
ATOM 692 N N . ALA A 1 93 ? 16.485 2.699 -41.083 1.00 95.44 93 ALA A N 1
ATOM 693 C CA . ALA A 1 93 ? 17.432 2.610 -42.184 1.00 95.44 93 ALA A CA 1
ATOM 694 C C . ALA A 1 93 ? 18.839 2.339 -41.622 1.00 95.44 93 ALA A C 1
ATOM 696 O O . ALA A 1 93 ? 19.464 3.204 -40.996 1.00 95.44 93 ALA A O 1
ATOM 697 N N . ALA A 1 94 ? 19.312 1.103 -41.789 1.00 94.12 94 ALA A N 1
ATOM 698 C CA . ALA A 1 94 ? 20.548 0.583 -41.205 1.00 94.12 94 ALA A CA 1
ATOM 699 C C . ALA A 1 94 ? 21.437 -0.124 -42.246 1.00 94.12 94 ALA A C 1
ATOM 701 O O . ALA A 1 94 ? 22.143 -1.085 -41.920 1.00 94.12 94 ALA A O 1
ATOM 702 N N . THR A 1 95 ? 21.412 0.352 -43.492 1.00 92.88 95 THR A N 1
ATOM 703 C CA . THR A 1 95 ? 22.257 -0.169 -44.575 1.00 92.88 95 THR A CA 1
ATOM 704 C C . THR A 1 95 ? 23.621 0.531 -44.601 1.00 92.88 95 THR A C 1
ATOM 706 O O . THR A 1 95 ? 23.787 1.612 -44.028 1.00 92.88 95 THR A O 1
ATOM 709 N N . SER A 1 96 ? 24.613 -0.076 -45.262 1.00 90.75 96 SER A N 1
ATOM 710 C CA . SER A 1 96 ? 25.920 0.552 -45.515 1.00 90.75 96 SER A CA 1
ATOM 711 C C . SER A 1 96 ? 25.886 1.599 -46.633 1.00 90.75 96 SER A C 1
ATOM 713 O O . SER A 1 96 ? 26.852 2.341 -46.791 1.00 90.75 96 SER A O 1
ATOM 715 N N . ASP A 1 97 ? 24.795 1.667 -47.399 1.00 91.25 97 ASP A N 1
ATOM 716 C CA . ASP A 1 97 ? 24.609 2.626 -48.481 1.00 91.25 97 ASP A CA 1
ATOM 717 C C . ASP A 1 97 ? 23.904 3.884 -47.951 1.00 91.25 97 ASP A C 1
ATOM 719 O O . ASP A 1 97 ? 22.751 3.871 -47.511 1.00 91.25 97 ASP A O 1
ATOM 723 N N . ARG A 1 98 ? 24.625 5.007 -47.981 1.00 88.62 98 ARG A N 1
ATOM 724 C CA . ARG A 1 98 ? 24.100 6.298 -47.533 1.00 88.62 98 ARG A CA 1
ATOM 725 C C . ARG A 1 98 ? 22.979 6.816 -48.435 1.00 88.62 98 ARG A C 1
ATOM 727 O O . ARG A 1 98 ? 22.016 7.359 -47.899 1.00 88.62 98 ARG A O 1
ATOM 734 N N . GLY A 1 99 ? 23.101 6.660 -49.752 1.00 91.31 99 GLY A 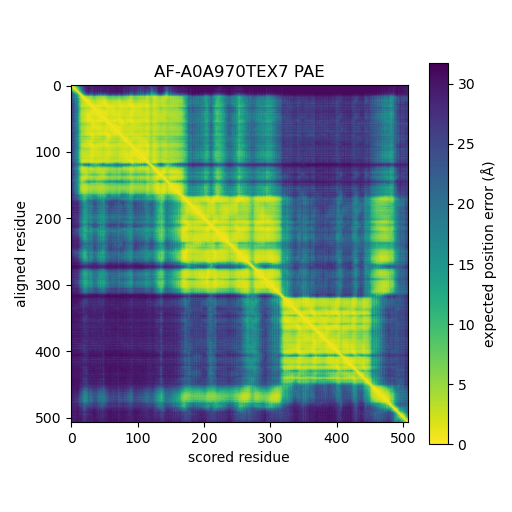N 1
ATOM 735 C CA . GLY A 1 99 ? 22.090 7.117 -50.705 1.00 91.31 99 GLY A CA 1
ATOM 736 C C . GLY A 1 99 ? 20.784 6.350 -50.522 1.00 91.31 99 GLY A C 1
ATOM 737 O O . GLY A 1 99 ? 19.716 6.956 -50.461 1.00 91.31 99 GLY A O 1
ATOM 738 N N . LEU A 1 100 ? 20.883 5.037 -50.301 1.00 93.12 100 LEU A N 1
ATOM 739 C CA . LEU A 1 100 ? 19.731 4.200 -49.975 1.00 93.12 100 LEU A CA 1
ATOM 740 C C . LEU A 1 100 ? 19.076 4.603 -48.646 1.00 93.12 100 LEU A C 1
ATOM 742 O O . LEU A 1 100 ? 17.857 4.713 -48.569 1.00 93.12 100 LEU A O 1
ATOM 746 N N . ASN A 1 101 ? 19.858 4.872 -47.598 1.00 93.00 101 ASN A N 1
ATOM 747 C CA . ASN A 1 101 ? 19.304 5.345 -46.324 1.00 93.00 101 ASN A CA 1
ATOM 748 C C . ASN A 1 101 ? 18.568 6.695 -46.478 1.00 93.00 101 ASN A C 1
ATOM 750 O O . ASN A 1 101 ? 17.510 6.890 -45.881 1.00 93.00 101 ASN A O 1
ATOM 754 N N . GLU A 1 102 ? 19.098 7.616 -47.291 1.00 91.38 102 GLU A N 1
ATOM 755 C CA . GLU A 1 102 ? 18.451 8.899 -47.610 1.00 91.38 102 GLU A CA 1
ATOM 756 C C . GLU A 1 102 ? 17.176 8.708 -48.455 1.00 91.38 102 GLU A C 1
ATOM 758 O O . GLU A 1 102 ? 16.190 9.414 -48.243 1.00 91.38 102 GLU A O 1
ATOM 763 N N . GLN A 1 103 ? 17.150 7.728 -49.365 1.00 93.88 103 GLN A N 1
ATOM 764 C CA . GLN A 1 103 ? 15.937 7.322 -50.080 1.00 93.88 103 GLN A CA 1
ATOM 765 C C . GLN A 1 103 ? 14.872 6.775 -49.121 1.00 93.88 103 GLN A C 1
ATOM 767 O O . GLN A 1 103 ? 13.773 7.314 -49.088 1.00 93.88 103 GLN A O 1
ATOM 772 N N . ILE A 1 104 ? 15.215 5.798 -48.273 1.00 95.06 104 ILE A N 1
ATOM 773 C CA . ILE A 1 104 ? 14.291 5.216 -47.282 1.00 95.06 104 ILE A CA 1
ATOM 774 C C . ILE A 1 104 ? 13.680 6.306 -46.393 1.00 95.06 104 ILE A C 1
ATOM 776 O O . ILE A 1 104 ? 12.503 6.243 -46.048 1.00 95.06 104 ILE A O 1
ATOM 780 N N . SER A 1 105 ? 14.475 7.313 -46.012 1.00 93.31 105 SER A N 1
ATOM 781 C CA . SER A 1 105 ? 13.987 8.429 -45.202 1.00 93.31 105 SER A CA 1
ATOM 782 C C . SER A 1 105 ? 12.935 9.273 -45.917 1.00 93.31 105 SER A C 1
ATOM 784 O O . SER A 1 105 ? 11.960 9.658 -45.276 1.00 93.31 105 SER A O 1
ATOM 786 N N . ARG A 1 106 ? 13.126 9.552 -47.212 1.00 93.00 106 ARG A N 1
ATOM 787 C CA . ARG A 1 106 ? 12.157 10.296 -48.030 1.00 93.00 106 ARG A CA 1
ATOM 788 C C . ARG A 1 106 ? 10.884 9.486 -48.247 1.00 93.00 106 ARG A C 1
ATOM 790 O O . ARG A 1 106 ? 9.802 9.985 -47.967 1.00 93.00 106 ARG A O 1
ATOM 797 N N . ASP A 1 107 ? 11.023 8.217 -48.621 1.00 95.88 107 ASP A N 1
ATOM 798 C CA . ASP A 1 107 ? 9.889 7.317 -48.849 1.00 95.88 107 ASP A CA 1
ATOM 799 C C . ASP A 1 107 ? 9.041 7.160 -47.569 1.00 95.88 107 ASP A C 1
ATOM 801 O O . ASP A 1 107 ? 7.813 7.199 -47.603 1.00 95.88 107 ASP A O 1
ATOM 805 N N . ALA A 1 108 ? 9.687 7.029 -46.403 1.00 95.12 108 ALA A N 1
ATOM 806 C CA . ALA A 1 108 ? 8.993 6.976 -45.118 1.00 95.12 108 ALA A CA 1
ATOM 807 C C . ALA A 1 108 ? 8.272 8.293 -44.786 1.00 95.12 108 ALA A C 1
ATOM 809 O O . ALA A 1 108 ? 7.162 8.263 -44.260 1.00 95.12 108 ALA A O 1
ATOM 810 N N . GLU A 1 109 ? 8.878 9.439 -45.098 1.00 92.06 109 GLU A N 1
ATOM 811 C CA . GLU A 1 109 ? 8.281 10.757 -44.886 1.00 92.06 109 GLU A CA 1
ATOM 812 C C . GLU A 1 109 ? 7.028 10.973 -45.739 1.00 92.06 109 GLU A C 1
ATOM 814 O O . GLU A 1 109 ? 6.001 11.389 -45.202 1.00 92.06 109 GLU A O 1
ATOM 819 N N . GLU A 1 110 ? 7.076 10.612 -47.022 1.00 94.19 110 GLU A N 1
ATOM 820 C CA . GLU A 1 110 ? 5.922 10.671 -47.929 1.00 94.19 110 GLU A CA 1
ATOM 821 C C . GLU A 1 110 ? 4.757 9.789 -47.448 1.00 94.19 110 GLU A C 1
ATOM 823 O O . GLU A 1 110 ? 3.590 10.137 -47.622 1.00 94.19 110 GLU A O 1
ATOM 828 N N . LEU A 1 111 ? 5.064 8.671 -46.783 1.00 95.12 111 LEU A N 1
ATOM 829 C CA . LEU A 1 111 ? 4.080 7.739 -46.227 1.00 95.12 111 LEU A CA 1
ATOM 830 C C . LEU A 1 111 ? 3.638 8.077 -44.789 1.00 95.12 111 LEU A C 1
ATOM 832 O O . LEU A 1 111 ? 2.814 7.357 -44.220 1.00 95.12 111 LEU A O 1
ATOM 836 N N . GLY A 1 112 ? 4.177 9.136 -44.172 1.00 93.56 112 GLY A N 1
ATOM 837 C CA . GLY A 1 112 ? 3.885 9.494 -42.778 1.00 93.56 112 GLY A CA 1
ATOM 838 C C . GLY A 1 112 ? 4.423 8.491 -41.745 1.00 93.56 112 GLY A C 1
ATOM 839 O O . GLY A 1 112 ? 3.893 8.385 -40.637 1.00 93.56 112 GLY A O 1
ATOM 840 N N . ILE A 1 113 ? 5.463 7.737 -42.101 1.00 95.62 113 ILE A N 1
ATOM 841 C CA . ILE A 1 113 ? 6.103 6.713 -41.273 1.00 95.62 113 ILE A CA 1
ATOM 842 C C . ILE A 1 113 ? 7.304 7.322 -40.543 1.00 95.62 113 ILE A C 1
ATOM 844 O O . ILE A 1 113 ? 8.132 8.026 -41.123 1.00 95.62 113 ILE A O 1
ATOM 848 N N . LEU A 1 114 ? 7.447 7.025 -39.249 1.00 94.12 114 LEU A N 1
ATOM 849 C CA . LEU A 1 114 ? 8.603 7.475 -38.475 1.00 94.12 114 LEU A CA 1
ATOM 850 C C . LEU A 1 114 ? 9.885 6.801 -38.991 1.00 94.12 114 LEU A C 1
ATOM 852 O O . LEU A 1 114 ? 9.965 5.577 -39.032 1.00 94.12 114 LEU A O 1
ATOM 856 N N . CYS A 1 115 ? 10.907 7.582 -39.345 1.00 94.12 115 CYS A N 1
ATOM 857 C CA . CYS A 1 115 ? 12.188 7.055 -39.822 1.00 94.12 115 CYS A CA 1
ATOM 858 C C . CYS A 1 115 ? 13.332 7.357 -38.843 1.00 94.12 115 CYS A C 1
ATOM 860 O O . CYS A 1 115 ? 13.506 8.497 -38.394 1.00 94.12 115 CYS A O 1
ATOM 862 N N . CYS A 1 116 ? 14.137 6.333 -38.552 1.00 92.38 116 CYS A N 1
ATOM 863 C CA . CYS A 1 116 ? 15.403 6.450 -37.837 1.00 92.38 116 CYS A CA 1
ATOM 864 C C . CYS A 1 116 ? 16.577 6.049 -38.742 1.00 92.38 116 CYS A C 1
ATOM 866 O O . CYS A 1 116 ? 16.689 4.890 -39.147 1.00 92.38 116 CYS A O 1
ATOM 868 N N . LEU A 1 117 ? 17.495 6.983 -39.008 1.00 89.56 117 LEU A N 1
ATOM 869 C CA . LEU A 1 117 ? 18.737 6.715 -39.731 1.00 89.56 117 LEU A CA 1
ATOM 870 C C . LEU A 1 117 ? 19.817 6.315 -38.729 1.00 89.56 117 LEU A C 1
ATOM 872 O O . LEU A 1 117 ? 20.202 7.095 -37.855 1.00 89.56 117 LEU A O 1
ATOM 876 N N . ALA A 1 118 ? 20.375 5.115 -38.869 1.00 74.38 118 ALA A N 1
ATOM 877 C CA . ALA A 1 118 ? 21.270 4.563 -37.856 1.00 74.38 118 ALA A CA 1
ATOM 878 C C . ALA A 1 118 ? 22.629 5.292 -37.713 1.00 74.38 118 ALA A C 1
ATOM 880 O O . ALA A 1 118 ? 23.414 4.959 -36.822 1.00 74.38 118 ALA A O 1
ATOM 881 N N . SER A 1 119 ? 22.933 6.275 -38.570 1.00 66.88 119 SER A N 1
ATOM 882 C CA . SER A 1 119 ? 24.202 7.027 -38.563 1.00 66.88 119 SER A CA 1
ATOM 883 C C . SER A 1 119 ? 24.071 8.514 -38.933 1.00 66.88 119 SER A C 1
ATOM 885 O O . SER A 1 119 ? 25.073 9.161 -39.220 1.00 66.88 119 SER A O 1
ATOM 887 N N . ALA A 1 120 ? 22.861 9.084 -38.911 1.00 63.69 120 ALA A N 1
ATOM 888 C CA . ALA A 1 120 ? 22.636 10.498 -39.228 1.00 63.69 120 ALA A CA 1
ATOM 889 C C . ALA A 1 120 ? 21.613 11.123 -38.266 1.00 63.69 120 ALA A C 1
ATOM 891 O O . ALA A 1 120 ? 20.481 11.412 -38.649 1.00 63.69 120 ALA A O 1
ATOM 892 N N . GLY A 1 121 ? 22.035 11.318 -37.008 1.00 61.88 121 GLY A N 1
ATOM 893 C CA . GLY A 1 121 ? 21.188 11.754 -35.891 1.00 61.88 121 GLY A CA 1
ATOM 894 C C . GLY A 1 121 ? 20.254 12.909 -36.247 1.00 61.88 121 GLY A C 1
ATOM 895 O O . GLY A 1 121 ? 19.051 12.700 -36.251 1.00 61.88 121 GLY A O 1
ATOM 896 N N . ARG A 1 122 ? 20.803 14.064 -36.651 1.00 63.88 122 ARG A N 1
ATOM 897 C CA . ARG A 1 122 ? 20.034 15.287 -36.974 1.00 63.88 122 ARG A CA 1
ATOM 898 C C . ARG A 1 122 ? 19.120 15.190 -38.200 1.00 63.88 122 ARG A C 1
ATOM 900 O O . ARG A 1 122 ? 18.272 16.038 -38.382 1.00 63.88 122 ARG A O 1
ATOM 907 N N . ARG A 1 123 ? 19.293 14.177 -39.054 1.00 72.12 123 ARG A N 1
ATOM 908 C CA . ARG A 1 123 ? 18.467 13.984 -40.261 1.00 72.12 123 ARG A CA 1
ATOM 909 C C . ARG A 1 123 ? 17.345 12.965 -40.051 1.00 72.12 123 ARG A C 1
ATOM 911 O O . ARG A 1 123 ? 16.595 12.681 -40.974 1.00 72.12 123 ARG A O 1
ATOM 918 N N . SER A 1 124 ? 17.254 12.377 -38.858 1.00 82.00 124 SER A N 1
ATOM 919 C CA . SER A 1 124 ? 16.231 11.384 -38.523 1.00 82.00 124 SER A CA 1
ATOM 920 C C . SER A 1 124 ? 15.024 12.056 -37.882 1.00 82.00 124 SER A C 1
ATOM 922 O O . SER A 1 124 ? 15.197 12.873 -36.983 1.00 82.00 124 SER A O 1
ATOM 924 N N . ARG A 1 125 ? 13.800 11.657 -38.242 1.00 85.19 125 ARG A N 1
ATOM 925 C CA . ARG A 1 125 ? 12.584 12.111 -37.535 1.00 85.19 125 ARG A CA 1
ATOM 926 C C . ARG A 1 125 ? 12.488 11.526 -36.124 1.00 85.19 125 ARG A C 1
ATOM 928 O O . ARG A 1 125 ? 11.896 12.137 -35.241 1.00 85.19 125 ARG A O 1
ATOM 935 N N . VAL A 1 126 ? 13.105 10.364 -35.904 1.00 88.19 126 VAL A N 1
ATOM 936 C CA . VAL A 1 126 ? 13.210 9.715 -34.592 1.00 88.19 126 VAL A CA 1
ATOM 937 C C . VAL A 1 126 ? 14.653 9.322 -34.306 1.00 88.19 126 VAL A C 1
ATOM 939 O O . VAL A 1 126 ? 15.346 8.753 -35.152 1.00 88.19 126 VAL A O 1
ATOM 942 N N . ILE A 1 127 ? 15.091 9.573 -33.075 1.00 87.00 127 ILE A N 1
ATOM 943 C CA . ILE A 1 127 ? 16.393 9.152 -32.561 1.00 87.00 127 ILE A CA 1
ATOM 944 C C . ILE A 1 127 ? 16.215 8.186 -31.393 1.00 87.00 127 ILE A C 1
ATOM 946 O O . ILE A 1 127 ? 15.254 8.271 -30.634 1.00 87.00 127 ILE A O 1
ATOM 950 N N . PHE A 1 128 ? 17.170 7.272 -31.232 1.00 84.81 128 PHE A N 1
ATOM 951 C CA . PHE A 1 128 ? 17.223 6.397 -30.064 1.00 84.81 128 PHE A CA 1
ATOM 952 C C . PHE A 1 128 ? 18.172 7.011 -29.033 1.00 84.81 128 PHE A C 1
ATOM 954 O O . PHE A 1 128 ? 19.326 7.283 -29.384 1.00 84.81 128 PHE A O 1
ATOM 961 N N . PRO A 1 129 ? 17.732 7.202 -27.781 1.00 87.50 129 PRO A N 1
ATOM 962 C CA . PRO A 1 129 ? 18.599 7.701 -26.726 1.00 87.50 129 PRO A CA 1
ATOM 963 C C . PRO A 1 129 ? 19.637 6.645 -26.321 1.00 87.50 129 PRO A C 1
ATOM 965 O O . PRO A 1 129 ? 19.491 5.449 -26.591 1.00 87.50 129 PRO A O 1
ATOM 968 N N . ALA A 1 130 ? 20.678 7.077 -25.611 1.00 87.19 130 ALA A N 1
ATOM 969 C CA . ALA A 1 130 ? 21.394 6.164 -24.733 1.00 87.19 130 ALA A CA 1
ATOM 970 C C . ALA A 1 130 ? 20.446 5.811 -23.578 1.00 87.19 130 ALA A C 1
ATOM 972 O O . ALA A 1 130 ? 20.094 6.686 -22.790 1.00 87.19 130 ALA A O 1
ATOM 973 N N . ALA A 1 131 ? 20.016 4.552 -23.510 1.00 88.25 131 ALA A N 1
ATOM 974 C CA . ALA A 1 131 ? 19.066 4.078 -22.509 1.00 88.25 131 ALA A CA 1
ATOM 975 C C . ALA A 1 131 ? 19.746 3.180 -21.462 1.00 88.25 131 ALA A C 1
ATOM 977 O O . ALA A 1 131 ? 20.664 2.421 -21.785 1.00 88.25 131 ALA A O 1
ATOM 978 N N . TYR A 1 132 ? 19.317 3.273 -20.209 1.00 87.62 132 TYR A N 1
ATOM 979 C CA . TYR A 1 132 ? 19.577 2.301 -19.146 1.00 87.62 132 TYR A CA 1
ATOM 980 C C . TYR A 1 132 ? 18.281 2.043 -18.399 1.00 87.62 132 TYR A C 1
ATOM 982 O O . TYR A 1 132 ? 17.522 2.976 -18.154 1.00 87.62 132 TYR A O 1
ATOM 990 N N . GLU A 1 133 ? 18.050 0.796 -18.020 1.00 83.69 133 GLU A N 1
ATOM 991 C CA . GLU A 1 133 ? 16.826 0.378 -17.350 1.00 83.69 133 GLU A CA 1
ATOM 992 C C . GLU A 1 133 ? 17.170 -0.358 -16.060 1.00 83.69 133 GLU A C 1
ATOM 994 O O . GLU A 1 133 ? 18.071 -1.197 -16.030 1.00 83.69 133 GLU A O 1
ATOM 999 N N . GLN A 1 134 ? 16.455 -0.023 -14.985 1.00 78.69 134 GLN A N 1
ATOM 1000 C CA . GLN A 1 134 ? 16.540 -0.702 -13.696 1.00 78.69 134 GLN A CA 1
ATOM 1001 C C . GLN A 1 134 ? 15.142 -0.771 -13.080 1.00 78.69 134 GLN A C 1
ATOM 1003 O O . GLN A 1 134 ? 14.618 0.211 -12.550 1.00 78.69 134 GLN A O 1
ATOM 1008 N N . GLY A 1 135 ? 14.524 -1.950 -13.170 1.00 74.62 135 GLY A N 1
ATOM 1009 C CA . GLY A 1 135 ? 13.154 -2.167 -12.713 1.00 74.62 135 GLY A CA 1
ATOM 1010 C C . GLY A 1 135 ? 12.164 -1.235 -13.433 1.00 74.62 135 GLY A C 1
ATOM 1011 O O . GLY A 1 135 ? 12.091 -1.275 -14.657 1.00 74.62 135 GLY A O 1
ATOM 1012 N N . PRO A 1 136 ? 11.386 -0.403 -12.714 1.00 69.75 136 PRO A N 1
ATOM 1013 C CA . PRO A 1 136 ? 10.373 0.463 -13.320 1.00 69.75 136 PRO A CA 1
ATOM 1014 C C . PRO A 1 136 ? 10.921 1.779 -13.902 1.00 69.75 136 PRO A C 1
ATOM 1016 O O . PRO A 1 136 ? 10.123 2.600 -14.351 1.00 69.75 136 PRO A O 1
ATOM 1019 N N . VAL A 1 137 ? 12.234 2.026 -13.841 1.00 80.50 137 VAL A N 1
ATOM 1020 C CA . VAL A 1 137 ? 12.837 3.300 -14.254 1.00 80.50 137 VAL A CA 1
ATOM 1021 C C . VAL A 1 137 ? 13.739 3.110 -15.467 1.00 80.50 137 VAL A C 1
ATOM 1023 O O . VAL A 1 137 ? 14.663 2.296 -15.447 1.00 80.50 137 VAL A O 1
ATOM 1026 N N . THR A 1 138 ? 13.502 3.938 -16.486 1.00 86.06 138 THR A N 1
ATOM 1027 C CA . THR A 1 138 ? 14.356 4.084 -17.668 1.00 86.06 138 THR A CA 1
ATOM 1028 C C . THR A 1 138 ? 15.042 5.448 -17.628 1.00 86.06 138 THR A C 1
ATOM 1030 O O . THR A 1 138 ? 14.385 6.487 -17.585 1.00 86.06 138 THR A O 1
ATOM 1033 N N . ILE A 1 139 ? 16.371 5.457 -17.684 1.00 89.25 139 ILE A N 1
ATOM 1034 C CA . ILE A 1 139 ? 17.180 6.648 -17.951 1.00 89.25 139 ILE A CA 1
ATOM 1035 C C . ILE A 1 139 ? 17.407 6.705 -19.456 1.00 89.25 139 ILE A C 1
ATOM 1037 O O . ILE A 1 139 ? 18.067 5.828 -20.006 1.00 89.25 139 ILE A O 1
ATOM 1041 N N . ALA A 1 140 ? 16.899 7.744 -20.114 1.00 89.44 140 ALA A N 1
ATOM 1042 C CA . ALA A 1 140 ? 17.105 7.999 -21.534 1.00 89.44 140 ALA A CA 1
ATOM 1043 C C . ALA A 1 140 ? 17.832 9.336 -21.725 1.00 89.44 140 ALA A C 1
ATOM 1045 O O . ALA A 1 140 ? 17.301 10.388 -21.385 1.00 89.44 140 ALA A O 1
ATOM 1046 N N . VAL A 1 141 ? 19.044 9.301 -22.281 1.00 88.38 141 VAL A N 1
ATOM 1047 C CA . VAL A 1 141 ? 19.857 10.495 -22.551 1.00 88.38 141 VAL A CA 1
ATOM 1048 C C . VAL A 1 141 ? 19.988 10.702 -24.056 1.00 88.38 141 VAL A C 1
ATOM 1050 O O . VAL A 1 141 ? 20.440 9.808 -24.776 1.00 88.38 141 VAL A O 1
ATOM 1053 N N . HIS A 1 142 ? 19.625 11.891 -24.534 1.00 84.44 142 HIS A N 1
ATOM 1054 C CA . HIS A 1 142 ? 19.847 12.325 -25.912 1.00 84.44 142 HIS A CA 1
ATOM 1055 C C . HIS A 1 142 ? 20.613 13.650 -25.943 1.00 84.44 142 HIS A C 1
ATOM 1057 O O . HIS A 1 142 ? 20.381 14.538 -25.133 1.00 84.44 142 HIS A O 1
ATOM 1063 N N . THR A 1 143 ? 21.490 13.804 -26.931 1.00 81.44 143 THR A N 1
ATOM 1064 C CA . THR A 1 143 ? 22.195 15.059 -27.249 1.00 81.44 143 THR A CA 1
ATOM 1065 C C . THR A 1 143 ? 21.660 15.671 -28.548 1.00 81.44 143 THR A C 1
ATOM 1067 O O . THR A 1 143 ? 22.418 16.180 -29.365 1.00 81.44 143 THR A O 1
ATOM 1070 N N . ASN A 1 144 ? 20.349 15.544 -28.800 1.00 76.38 144 ASN A N 1
ATOM 1071 C CA . ASN A 1 144 ? 19.679 15.985 -30.039 1.00 76.38 144 ASN A CA 1
ATOM 1072 C C . ASN A 1 144 ? 20.366 15.487 -31.326 1.00 76.38 144 ASN A C 1
ATOM 1074 O O . ASN A 1 144 ? 20.489 16.201 -32.318 1.00 76.38 144 ASN A O 1
ATOM 1078 N N . GLY A 1 145 ? 20.873 14.250 -31.288 1.00 69.12 145 GLY A N 1
ATOM 1079 C CA . GLY A 1 145 ? 21.579 13.640 -32.413 1.00 69.12 145 GLY A CA 1
ATOM 1080 C C . GLY A 1 145 ? 22.994 14.179 -32.664 1.00 69.12 145 GLY A C 1
ATOM 1081 O O . GLY A 1 145 ? 23.560 13.845 -33.703 1.00 69.12 145 GLY A O 1
ATOM 1082 N N . ALA A 1 146 ? 23.561 14.982 -31.752 1.00 68.88 146 ALA A N 1
ATOM 1083 C CA . ALA A 1 146 ? 24.879 15.604 -31.898 1.00 68.88 146 ALA A CA 1
ATOM 1084 C C . ALA A 1 146 ? 26.044 14.697 -31.461 1.00 68.88 146 ALA A C 1
ATOM 1086 O O . ALA A 1 146 ? 26.995 14.523 -32.214 1.00 68.88 146 ALA A O 1
ATOM 1087 N N . GLU A 1 147 ? 25.972 14.094 -30.267 1.00 76.12 147 GLU A N 1
ATOM 1088 C CA . GLU A 1 147 ? 27.109 13.385 -29.652 1.00 76.12 147 GLU A CA 1
ATOM 1089 C C . GLU A 1 147 ? 26.692 12.098 -28.921 1.00 76.12 147 GLU A C 1
ATOM 1091 O O . GLU A 1 147 ? 26.207 12.109 -27.781 1.00 76.12 147 GLU A O 1
ATOM 1096 N N . CYS A 1 148 ? 26.905 10.946 -29.566 1.00 77.94 148 CYS A N 1
ATOM 1097 C CA . CYS A 1 148 ? 26.577 9.641 -28.984 1.00 77.94 148 CYS A CA 1
ATOM 1098 C C . CYS A 1 148 ? 27.478 9.260 -27.797 1.00 77.94 148 CYS A C 1
ATOM 1100 O O . CYS A 1 148 ? 27.024 8.568 -26.887 1.00 77.94 148 CYS A O 1
ATOM 1102 N N . THR A 1 149 ? 28.748 9.672 -27.807 1.00 84.31 149 THR A N 1
ATOM 1103 C CA . THR A 1 149 ? 29.719 9.391 -26.735 1.00 84.31 149 THR A CA 1
ATOM 1104 C C . THR A 1 149 ? 29.331 10.099 -25.444 1.00 84.31 149 THR A C 1
ATOM 1106 O O . THR A 1 149 ? 29.229 9.448 -24.407 1.00 84.31 149 THR A O 1
ATOM 1109 N N . GLN A 1 150 ? 29.013 11.392 -25.523 1.00 84.75 150 GLN A N 1
ATOM 1110 C CA . GLN A 1 150 ? 28.551 12.183 -24.385 1.00 84.75 150 GLN A CA 1
ATOM 1111 C C . GLN A 1 150 ? 27.235 11.636 -23.808 1.00 84.75 150 GLN A C 1
ATOM 1113 O O . GLN A 1 150 ? 27.123 11.467 -22.594 1.00 84.75 150 GLN A O 1
ATOM 1118 N N . SER A 1 151 ? 26.277 11.259 -24.671 1.00 86.69 151 SER A N 1
ATOM 1119 C CA . SER A 1 151 ? 25.017 10.630 -24.236 1.00 86.69 151 SER A CA 1
ATOM 1120 C C . SER A 1 151 ? 25.263 9.348 -23.434 1.00 86.69 151 SER A C 1
ATOM 1122 O O . SER A 1 151 ? 24.650 9.145 -22.389 1.00 86.69 151 SER A O 1
ATOM 1124 N N . ARG A 1 152 ? 26.174 8.482 -23.904 1.00 87.81 152 ARG A N 1
ATOM 1125 C CA . ARG A 1 152 ? 26.524 7.228 -23.215 1.00 87.81 152 ARG A CA 1
ATOM 1126 C C . ARG A 1 152 ? 27.226 7.482 -21.889 1.00 87.81 152 ARG A C 1
ATOM 1128 O O . ARG A 1 152 ? 26.818 6.895 -20.896 1.00 87.81 152 ARG A O 1
ATOM 1135 N N . TRP A 1 153 ? 28.216 8.375 -21.869 1.00 91.88 153 TRP A N 1
ATOM 1136 C CA . TRP A 1 153 ? 28.953 8.718 -20.653 1.00 91.88 153 TRP A CA 1
ATOM 1137 C C . TRP A 1 153 ? 28.025 9.248 -19.553 1.00 91.88 153 TRP A C 1
ATOM 1139 O O . TRP A 1 153 ? 28.084 8.777 -18.417 1.00 91.88 153 TRP A O 1
ATOM 1149 N N . LEU A 1 154 ? 27.115 10.169 -19.890 1.00 90.81 154 LEU A N 1
ATOM 1150 C CA . LEU A 1 154 ? 26.160 10.713 -18.923 1.00 90.81 154 LEU A CA 1
ATOM 1151 C C . LEU A 1 154 ? 25.161 9.646 -18.456 1.00 90.81 154 LEU A C 1
ATOM 1153 O O . LEU A 1 154 ? 24.917 9.512 -17.259 1.00 90.81 154 LEU A O 1
ATOM 1157 N N . ARG A 1 155 ? 24.633 8.841 -19.385 1.00 93.44 155 ARG A N 1
ATOM 1158 C CA . ARG A 1 155 ? 23.755 7.703 -19.080 1.00 93.44 155 ARG A CA 1
ATOM 1159 C C . ARG A 1 155 ? 24.421 6.709 -18.130 1.00 93.44 155 ARG A C 1
ATOM 1161 O O . ARG A 1 155 ? 23.784 6.285 -17.174 1.00 93.44 155 ARG A O 1
ATOM 1168 N N . ASP A 1 156 ? 25.688 6.363 -18.360 1.00 92.25 156 ASP A N 1
ATOM 1169 C CA . ASP A 1 156 ? 26.455 5.438 -17.514 1.00 92.25 156 ASP A CA 1
ATOM 1170 C C . ASP A 1 156 ? 26.685 6.005 -16.112 1.00 92.25 156 ASP A C 1
ATOM 1172 O O . ASP A 1 156 ? 26.571 5.275 -15.125 1.00 92.25 156 ASP A O 1
ATOM 1176 N N . ARG A 1 157 ? 26.945 7.315 -16.013 1.00 92.25 157 ARG A N 1
ATOM 1177 C CA . ARG A 1 157 ? 27.111 8.016 -14.736 1.00 92.25 157 ARG A CA 1
ATOM 1178 C C . ARG A 1 157 ? 25.809 8.060 -13.933 1.00 92.25 157 ARG A C 1
ATOM 1180 O O . ARG A 1 157 ? 25.828 7.745 -12.749 1.00 92.25 157 ARG A O 1
ATOM 1187 N N . LEU A 1 158 ? 24.679 8.367 -14.574 1.00 88.94 158 LEU A N 1
ATOM 1188 C CA . LEU A 1 158 ? 23.354 8.326 -13.939 1.00 88.94 158 LEU A CA 1
ATOM 1189 C C . LEU A 1 158 ? 22.956 6.897 -13.540 1.00 88.94 158 LEU A C 1
ATOM 1191 O O . LEU A 1 158 ? 22.424 6.676 -12.456 1.00 88.94 158 LEU A O 1
ATOM 1195 N N . ALA A 1 159 ? 23.265 5.913 -14.384 1.00 88.50 159 ALA A N 1
ATOM 1196 C CA . ALA A 1 159 ? 23.031 4.507 -14.083 1.00 88.50 159 ALA A CA 1
ATOM 1197 C C . ALA A 1 159 ? 23.866 4.023 -12.886 1.00 88.50 159 ALA A C 1
ATOM 1199 O O . ALA A 1 159 ? 23.395 3.199 -12.111 1.00 88.50 159 ALA A O 1
ATOM 1200 N N . ALA A 1 160 ? 25.095 4.525 -12.720 1.00 87.25 160 ALA A N 1
ATOM 1201 C CA . ALA A 1 160 ? 25.926 4.211 -11.560 1.00 87.25 160 ALA A CA 1
ATOM 1202 C C . ALA A 1 160 ? 25.303 4.728 -10.257 1.00 87.25 160 ALA A C 1
ATOM 1204 O O . ALA A 1 160 ? 25.223 3.958 -9.306 1.00 87.25 160 ALA A O 1
ATOM 1205 N N . VAL A 1 161 ? 24.793 5.965 -10.254 1.00 83.88 161 VAL A N 1
ATOM 1206 C CA . VAL A 1 161 ? 24.065 6.538 -9.107 1.00 83.88 161 VAL A CA 1
ATOM 1207 C C . VAL A 1 161 ? 22.824 5.705 -8.783 1.00 83.88 161 VAL A C 1
ATOM 1209 O O . VAL A 1 161 ? 22.629 5.301 -7.642 1.00 83.88 161 VAL A O 1
ATOM 1212 N N . LEU A 1 162 ? 22.023 5.357 -9.795 1.00 82.62 162 LEU A N 1
ATOM 1213 C CA . LEU A 1 162 ? 20.812 4.557 -9.595 1.00 82.62 162 LEU A CA 1
ATOM 1214 C C . LEU A 1 162 ? 21.108 3.141 -9.064 1.00 82.62 162 LEU A C 1
ATOM 1216 O O . LEU A 1 162 ? 20.308 2.574 -8.318 1.00 82.62 162 LEU A O 1
ATOM 1220 N N . ARG A 1 163 ? 22.260 2.562 -9.423 1.00 82.25 163 ARG A N 1
ATOM 1221 C CA . ARG A 1 163 ? 22.720 1.286 -8.858 1.00 82.25 163 ARG A CA 1
ATOM 1222 C C . ARG A 1 163 ? 23.192 1.418 -7.415 1.00 82.25 163 ARG A C 1
ATOM 1224 O O . ARG A 1 163 ? 22.929 0.509 -6.639 1.00 82.25 163 ARG A O 1
ATOM 1231 N N . SER A 1 164 ? 23.907 2.491 -7.074 1.00 78.38 164 SER A N 1
ATOM 1232 C CA . SER A 1 164 ? 24.479 2.662 -5.735 1.00 78.38 164 SER A CA 1
ATOM 1233 C C . SER A 1 164 ? 23.457 3.122 -4.702 1.00 78.38 164 SER A C 1
ATOM 1235 O O . SER A 1 164 ? 23.497 2.660 -3.569 1.00 78.38 164 SER A O 1
ATOM 1237 N N . GLU A 1 165 ? 22.558 4.028 -5.080 1.00 76.44 165 GLU A N 1
ATOM 1238 C CA . GLU A 1 165 ? 21.595 4.642 -4.158 1.00 76.44 165 GLU A CA 1
ATOM 1239 C C . GLU A 1 165 ? 20.228 3.946 -4.186 1.00 76.44 165 GLU A C 1
ATOM 1241 O O . GLU A 1 165 ? 19.457 4.045 -3.234 1.00 76.44 165 GLU A O 1
ATOM 1246 N N . GLY A 1 166 ? 19.927 3.204 -5.257 1.00 70.62 166 GLY A N 1
ATOM 1247 C CA . GLY A 1 166 ? 18.608 2.620 -5.468 1.00 70.62 166 GLY A CA 1
ATOM 1248 C C . GLY A 1 166 ? 17.541 3.680 -5.754 1.00 70.62 166 GLY A C 1
ATOM 1249 O O . GLY A 1 166 ? 17.829 4.848 -6.011 1.00 70.62 166 GLY A O 1
ATOM 1250 N N . LEU A 1 167 ? 16.277 3.257 -5.758 1.00 72.88 167 LEU A N 1
ATOM 1251 C CA . LEU A 1 167 ? 15.154 4.192 -5.807 1.00 72.88 167 LEU A CA 1
ATOM 1252 C C . LEU A 1 167 ? 14.797 4.624 -4.383 1.00 72.88 167 LEU A C 1
ATOM 1254 O O . LEU A 1 167 ? 14.856 3.785 -3.479 1.00 72.88 167 LEU A O 1
ATOM 1258 N N . PRO A 1 168 ? 14.381 5.886 -4.172 1.00 76.00 168 PRO A N 1
ATOM 1259 C CA . PRO A 1 168 ? 13.918 6.312 -2.864 1.00 76.00 168 PRO A CA 1
ATOM 1260 C C . PRO A 1 168 ? 12.752 5.414 -2.425 1.00 76.00 168 PRO A C 1
ATOM 1262 O O . PRO A 1 168 ? 11.845 5.143 -3.227 1.00 76.00 168 PRO A O 1
ATOM 1265 N N . PRO A 1 169 ? 12.767 4.917 -1.179 1.00 82.94 169 PRO A N 1
ATOM 1266 C CA . PRO A 1 169 ? 11.693 4.083 -0.688 1.00 82.94 169 PRO A CA 1
ATOM 1267 C C . PRO A 1 169 ? 10.392 4.881 -0.619 1.00 82.94 169 PRO A C 1
ATOM 1269 O O . PRO A 1 169 ? 10.380 6.067 -0.293 1.00 82.94 169 PRO A O 1
ATOM 1272 N N . ARG A 1 170 ? 9.286 4.211 -0.930 1.00 86.25 170 ARG A N 1
ATOM 1273 C CA . ARG A 1 170 ? 7.942 4.790 -0.918 1.00 86.25 170 ARG A CA 1
ATOM 1274 C C . ARG A 1 170 ? 7.146 4.249 0.248 1.00 86.25 170 ARG A C 1
ATOM 1276 O O . ARG A 1 170 ? 7.258 3.064 0.562 1.00 86.25 170 ARG A O 1
ATOM 1283 N N . ILE A 1 171 ? 6.309 5.098 0.833 1.00 89.56 171 ILE A N 1
ATOM 1284 C CA . ILE A 1 171 ? 5.336 4.686 1.848 1.00 89.56 171 ILE A CA 1
ATOM 1285 C C . ILE A 1 171 ? 4.133 4.102 1.113 1.00 89.56 171 ILE A C 1
ATOM 1287 O O . ILE A 1 171 ? 3.618 4.717 0.177 1.00 89.56 171 ILE A O 1
ATOM 1291 N N . VAL A 1 172 ? 3.679 2.920 1.513 1.00 94.50 172 VAL A N 1
ATOM 1292 C CA . VAL A 1 172 ? 2.574 2.227 0.852 1.00 94.50 172 VAL A CA 1
ATOM 1293 C C . VAL A 1 172 ? 1.534 1.805 1.873 1.00 94.50 172 VAL A C 1
ATOM 1295 O O . VAL A 1 172 ? 1.876 1.244 2.908 1.00 94.50 172 VAL A O 1
ATOM 1298 N N . ALA A 1 173 ? 0.266 2.047 1.542 1.00 95.00 173 ALA A N 1
ATOM 1299 C CA . ALA A 1 173 ? -0.881 1.422 2.189 1.00 95.00 173 ALA A CA 1
ATOM 1300 C C . ALA A 1 173 ? -1.602 0.569 1.139 1.00 95.00 173 ALA A C 1
ATOM 1302 O O . ALA A 1 173 ? -2.060 1.082 0.112 1.00 95.00 173 ALA A O 1
ATOM 1303 N N . PHE A 1 174 ? -1.653 -0.736 1.364 1.00 95.69 174 PHE A N 1
ATOM 1304 C CA . PHE A 1 174 ? -2.200 -1.724 0.444 1.00 95.69 174 PHE A CA 1
ATOM 1305 C C . PHE A 1 174 ? -3.270 -2.541 1.155 1.00 95.69 174 PHE A C 1
ATOM 1307 O O . PHE A 1 174 ? -2.982 -3.138 2.180 1.00 95.69 174 PHE A O 1
ATOM 1314 N N . GLY A 1 175 ? -4.489 -2.608 0.633 1.00 92.81 175 GLY A N 1
ATOM 1315 C CA . GLY A 1 175 ? -5.540 -3.322 1.349 1.00 92.81 175 GLY A CA 1
ATOM 1316 C C . GLY A 1 175 ? -6.910 -3.249 0.708 1.00 92.81 175 GLY A C 1
ATOM 1317 O O . GLY A 1 175 ? -7.079 -2.715 -0.392 1.00 92.81 175 GLY A O 1
ATOM 1318 N N . THR A 1 176 ? -7.888 -3.788 1.420 1.00 88.62 176 THR A N 1
ATOM 1319 C CA . THR A 1 176 ? -9.290 -3.838 1.015 1.00 88.62 176 THR A CA 1
ATOM 1320 C C . THR A 1 176 ? -10.206 -3.616 2.212 1.00 88.62 176 THR A C 1
ATOM 1322 O O . THR A 1 176 ? -9.874 -3.961 3.347 1.00 88.62 176 THR A O 1
ATOM 1325 N N . ASP A 1 177 ? -11.389 -3.082 1.935 1.00 83.38 177 ASP A N 1
ATOM 1326 C CA . ASP A 1 177 ? -12.461 -2.945 2.913 1.00 83.38 177 ASP A CA 1
ATOM 1327 C C . ASP A 1 177 ? -13.321 -4.218 2.946 1.00 83.38 177 ASP A C 1
ATOM 1329 O O . ASP A 1 177 ? -13.425 -4.950 1.954 1.00 83.38 177 ASP A O 1
ATOM 1333 N N . ARG A 1 178 ? -13.984 -4.467 4.080 1.00 78.25 178 ARG A N 1
ATOM 1334 C CA . ARG A 1 178 ? -14.869 -5.620 4.308 1.00 78.25 178 ARG A CA 1
ATOM 1335 C C . ARG A 1 178 ? -15.990 -5.693 3.277 1.00 78.25 178 ARG A C 1
ATOM 1337 O O . ARG A 1 178 ? -16.338 -6.791 2.862 1.00 78.25 178 ARG A O 1
ATOM 1344 N N . GLN A 1 179 ? -16.543 -4.556 2.856 1.00 76.56 179 GLN A N 1
ATOM 1345 C CA . GLN A 1 179 ? -17.653 -4.495 1.892 1.00 76.56 179 GLN A CA 1
ATOM 1346 C C . GLN A 1 179 ? -17.262 -4.978 0.488 1.00 76.56 179 GLN A C 1
ATOM 1348 O O . GLN A 1 179 ? -18.127 -5.381 -0.284 1.00 76.56 179 GLN A O 1
ATOM 1353 N N . SER A 1 180 ? -15.967 -4.968 0.170 1.00 80.62 180 SER A N 1
ATOM 1354 C CA . SER A 1 180 ? -15.446 -5.414 -1.124 1.00 80.62 180 SER A CA 1
ATOM 1355 C C . SER A 1 180 ? -15.250 -6.932 -1.206 1.00 80.62 180 SER A C 1
ATOM 1357 O O . SER A 1 180 ? -14.935 -7.443 -2.278 1.00 80.62 180 SER A O 1
ATOM 1359 N N . LEU A 1 181 ? -15.416 -7.652 -0.090 1.00 81.19 181 LEU A N 1
ATOM 1360 C CA . LEU A 1 181 ? -15.248 -9.101 0.010 1.00 81.19 181 LEU A CA 1
ATOM 1361 C C . LEU A 1 181 ? -16.532 -9.772 0.514 1.00 81.19 181 LEU A C 1
ATOM 1363 O O . LEU A 1 181 ? -17.308 -9.196 1.281 1.00 81.19 181 LEU A O 1
ATOM 1367 N N . THR A 1 182 ? -16.756 -11.025 0.120 1.00 82.25 182 THR A N 1
ATOM 1368 C CA . THR A 1 182 ? -17.789 -11.855 0.762 1.00 82.25 182 THR A CA 1
ATOM 1369 C C . THR A 1 182 ? -17.361 -12.236 2.186 1.00 82.25 182 THR A C 1
ATOM 1371 O O . THR A 1 182 ? -16.184 -12.140 2.532 1.00 82.25 182 THR A O 1
ATOM 1374 N N . GLN A 1 183 ? -18.304 -12.680 3.027 1.00 78.50 183 GLN A N 1
ATOM 1375 C CA . GLN A 1 183 ? -17.994 -13.149 4.389 1.00 78.50 183 GLN A CA 1
ATOM 1376 C C . GLN A 1 183 ? -16.939 -14.268 4.367 1.00 78.50 183 GLN A C 1
ATOM 1378 O O . GLN A 1 183 ? -15.922 -14.157 5.041 1.00 78.50 183 GLN A O 1
ATOM 1383 N N . GLU A 1 184 ? -17.137 -15.277 3.516 1.00 81.00 184 GLU A N 1
ATOM 1384 C CA . GLU A 1 184 ? -16.207 -16.399 3.329 1.00 81.00 184 GLU A CA 1
ATOM 1385 C C . GLU A 1 184 ? -14.800 -15.927 2.924 1.00 81.00 184 GLU A C 1
ATOM 1387 O O . GLU A 1 184 ? -13.797 -16.402 3.449 1.00 81.00 184 GLU A O 1
ATOM 1392 N N . GLN A 1 185 ? -14.705 -14.955 2.011 1.00 84.19 185 GLN A N 1
ATOM 1393 C CA . GLN A 1 185 ? -13.418 -14.413 1.566 1.00 84.19 185 GLN A CA 1
ATOM 1394 C C . GLN A 1 185 ? -12.706 -13.639 2.675 1.00 84.19 185 GLN A C 1
ATOM 1396 O O . GLN A 1 185 ? -11.485 -13.719 2.794 1.00 84.19 185 GLN A O 1
ATOM 1401 N N . PHE A 1 186 ? -13.457 -12.893 3.484 1.00 82.12 186 PHE A N 1
ATOM 1402 C CA . PHE A 1 186 ? -12.898 -12.143 4.603 1.00 82.12 186 PHE A CA 1
ATOM 1403 C C . PHE A 1 186 ? -12.404 -13.073 5.721 1.00 82.12 186 PHE A C 1
ATOM 1405 O O . PHE A 1 186 ? -11.312 -12.879 6.248 1.00 82.12 186 PHE A O 1
ATOM 1412 N N . GLU A 1 187 ? -13.162 -14.128 6.029 1.00 81.69 187 GLU A N 1
ATOM 1413 C CA . GLU A 1 187 ? -12.755 -15.174 6.974 1.00 81.69 187 GLU A CA 1
ATOM 1414 C C . GLU A 1 187 ? -11.505 -15.919 6.493 1.00 81.69 187 GLU A C 1
ATOM 1416 O O . GLU A 1 187 ? -10.568 -16.113 7.268 1.00 81.69 187 GLU A O 1
ATOM 1421 N N . ALA A 1 188 ? -11.439 -16.267 5.203 1.00 85.12 188 ALA A N 1
ATOM 1422 C CA . ALA A 1 188 ? -10.245 -16.862 4.609 1.00 85.12 188 ALA A CA 1
ATOM 1423 C C . ALA A 1 188 ? -9.029 -15.930 4.731 1.00 85.12 188 ALA A C 1
ATOM 1425 O O . ALA A 1 188 ? -7.940 -16.377 5.084 1.00 85.12 188 ALA A O 1
ATOM 1426 N N . LEU A 1 189 ? -9.201 -14.625 4.498 1.00 87.12 189 LEU A N 1
ATOM 1427 C CA . LEU A 1 189 ? -8.124 -13.643 4.642 1.00 87.12 189 LEU A CA 1
ATOM 1428 C C . LEU A 1 189 ? -7.616 -13.546 6.093 1.00 87.12 189 LEU A C 1
ATOM 1430 O O . LEU A 1 189 ? -6.405 -13.498 6.307 1.00 87.12 189 LEU A O 1
ATOM 1434 N N . ALA A 1 190 ? -8.513 -13.591 7.082 1.00 83.69 190 ALA A N 1
ATOM 1435 C CA . ALA A 1 190 ? -8.142 -13.635 8.498 1.00 83.69 190 ALA A CA 1
ATOM 1436 C C . ALA A 1 190 ? -7.381 -14.928 8.864 1.00 83.69 190 ALA A C 1
ATOM 1438 O O . ALA A 1 190 ? -6.398 -14.890 9.605 1.00 83.69 190 ALA A O 1
ATOM 1439 N N . GLN A 1 191 ? -7.774 -16.076 8.299 1.00 83.88 191 GLN A N 1
ATOM 1440 C CA . GLN A 1 191 ? -7.051 -17.343 8.483 1.00 83.88 191 GLN A CA 1
ATOM 1441 C C . GLN A 1 191 ? -5.645 -17.312 7.876 1.00 83.88 191 GLN A C 1
ATOM 1443 O O . GLN A 1 191 ? -4.715 -17.878 8.454 1.00 83.88 191 GLN A O 1
ATOM 1448 N N . VAL A 1 192 ? -5.478 -16.657 6.722 1.00 87.50 192 VAL A N 1
ATOM 1449 C CA . VAL A 1 192 ? -4.158 -16.430 6.122 1.00 87.50 192 VAL A CA 1
ATOM 1450 C C . VAL A 1 192 ? -3.308 -15.558 7.040 1.00 87.50 192 VAL A C 1
ATOM 1452 O O . VAL A 1 192 ? -2.178 -15.929 7.347 1.00 87.50 192 VAL A O 1
ATOM 1455 N N . GLU A 1 193 ? -3.846 -14.426 7.499 1.00 86.44 193 GLU A N 1
ATOM 1456 C CA . GLU A 1 193 ? -3.152 -13.473 8.374 1.00 86.44 193 GLU A CA 1
ATOM 1457 C C . GLU A 1 193 ? -2.642 -14.119 9.670 1.00 86.44 193 GLU A C 1
ATOM 1459 O O . GLU A 1 193 ? -1.514 -13.855 10.091 1.00 86.44 193 GLU A O 1
ATOM 1464 N N . ALA A 1 194 ? -3.424 -15.018 10.273 1.00 86.12 194 ALA A N 1
ATOM 1465 C CA . ALA A 1 194 ? -3.021 -15.758 11.469 1.00 86.12 194 ALA A CA 1
ATOM 1466 C C . ALA A 1 194 ? -1.753 -16.614 11.265 1.00 86.12 194 ALA A C 1
ATOM 1468 O O . ALA A 1 194 ? -1.066 -16.939 12.231 1.00 86.12 194 ALA A O 1
ATOM 1469 N N . GLN A 1 195 ? -1.427 -16.963 10.018 1.00 87.62 195 GLN A N 1
ATOM 1470 C CA . GLN A 1 195 ? -0.254 -17.759 9.644 1.00 87.62 195 GLN A CA 1
ATOM 1471 C C . GLN A 1 195 ? 0.905 -16.917 9.101 1.00 87.62 195 GLN A C 1
ATOM 1473 O O . GLN A 1 195 ? 1.883 -17.488 8.609 1.00 87.62 195 GLN A O 1
ATOM 1478 N N . LEU A 1 196 ? 0.769 -15.591 9.082 1.00 89.50 196 LEU A N 1
ATOM 1479 C CA . LEU A 1 196 ? 1.818 -14.682 8.642 1.00 89.50 196 LEU A CA 1
ATOM 1480 C C . LEU A 1 196 ? 2.574 -14.129 9.850 1.00 89.50 196 LEU A C 1
ATOM 1482 O O . LEU A 1 196 ? 2.007 -13.830 10.905 1.00 89.50 196 LEU A O 1
ATOM 1486 N N . THR A 1 197 ? 3.873 -13.963 9.660 1.00 90.94 197 THR A N 1
ATOM 1487 C CA . THR A 1 197 ? 4.809 -13.412 10.632 1.00 90.94 197 THR A CA 1
ATOM 1488 C C . THR A 1 197 ? 5.670 -12.337 9.969 1.00 90.94 197 THR A C 1
ATOM 1490 O O . THR A 1 197 ? 5.826 -12.342 8.746 1.00 90.94 197 THR A O 1
ATOM 1493 N N . PRO A 1 198 ? 6.288 -11.423 10.740 1.00 90.62 198 PRO A N 1
ATOM 1494 C CA . PRO A 1 198 ? 7.215 -10.441 10.175 1.00 90.62 198 PRO A CA 1
ATOM 1495 C C . PRO A 1 198 ? 8.365 -11.076 9.375 1.00 90.62 198 PRO A C 1
ATOM 1497 O O . PRO A 1 198 ? 8.819 -10.500 8.393 1.00 90.62 198 PRO A O 1
ATOM 1500 N N . ALA A 1 199 ? 8.792 -12.291 9.744 1.00 89.3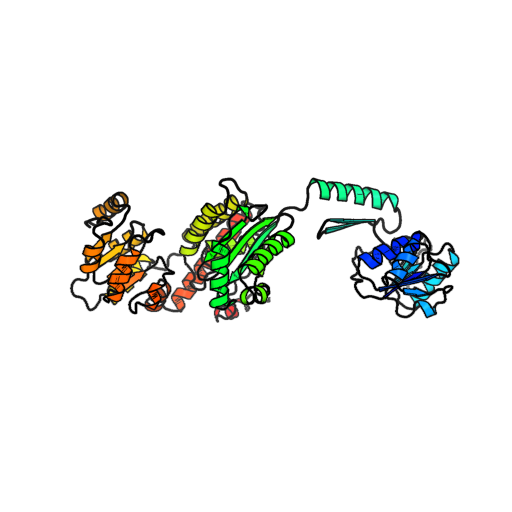8 199 ALA A N 1
ATOM 1501 C CA . ALA A 1 199 ? 9.880 -13.015 9.086 1.00 89.38 199 ALA A CA 1
ATOM 1502 C C . ALA A 1 199 ? 9.555 -13.481 7.653 1.00 89.38 199 ALA A C 1
ATOM 1504 O O . ALA A 1 199 ? 10.470 -13.801 6.895 1.00 89.38 199 ALA A O 1
ATOM 1505 N N . ASP A 1 200 ? 8.280 -13.494 7.250 1.00 89.19 200 ASP A N 1
ATOM 1506 C CA . ASP A 1 200 ? 7.877 -13.847 5.882 1.00 89.19 200 ASP A CA 1
ATOM 1507 C C . ASP A 1 200 ? 8.256 -12.759 4.851 1.00 89.19 200 ASP A C 1
ATOM 1509 O O . ASP A 1 200 ? 8.231 -12.994 3.631 1.00 89.19 200 ASP A O 1
ATOM 1513 N N . PHE A 1 201 ? 8.642 -11.569 5.325 1.00 89.38 201 PHE A N 1
ATOM 1514 C CA . PHE A 1 201 ? 8.867 -10.377 4.517 1.00 89.38 201 PHE A CA 1
ATOM 1515 C C . PHE A 1 201 ? 10.306 -9.859 4.630 1.00 89.38 201 PHE A C 1
ATOM 1517 O O . PHE A 1 201 ? 10.872 -9.719 5.709 1.00 89.38 201 PHE A O 1
ATOM 1524 N N . GLU A 1 202 ? 10.893 -9.506 3.485 1.00 85.88 202 GLU A N 1
ATOM 1525 C CA . GLU A 1 202 ? 12.163 -8.777 3.430 1.00 85.88 202 GLU A CA 1
ATOM 1526 C C . GLU A 1 202 ? 11.896 -7.273 3.568 1.00 85.88 202 GLU A C 1
ATOM 1528 O O . GLU A 1 202 ? 11.782 -6.548 2.577 1.00 85.88 202 GLU A O 1
ATOM 1533 N N . GLY A 1 203 ? 11.744 -6.820 4.813 1.00 86.62 203 GLY A N 1
ATOM 1534 C CA . GLY A 1 203 ? 11.508 -5.421 5.177 1.00 86.62 203 GLY A CA 1
ATOM 1535 C C . GLY A 1 203 ? 10.360 -5.245 6.171 1.00 86.62 203 GLY A C 1
ATOM 1536 O O . GLY A 1 203 ? 9.653 -6.192 6.503 1.00 86.62 203 GLY A O 1
ATOM 1537 N N . GLU A 1 204 ? 10.168 -4.014 6.645 1.00 90.88 204 GLU A N 1
ATOM 1538 C CA . GLU A 1 204 ? 9.097 -3.694 7.592 1.00 90.88 204 GLU A CA 1
ATOM 1539 C C . GLU A 1 204 ? 7.726 -3.695 6.919 1.00 90.88 204 GLU A C 1
ATOM 1541 O O . GLU A 1 204 ? 7.483 -2.965 5.952 1.00 90.88 204 GLU A O 1
ATOM 1546 N N . VAL A 1 205 ? 6.811 -4.475 7.489 1.00 95.75 205 VAL A N 1
ATOM 1547 C CA . VAL A 1 205 ? 5.394 -4.474 7.143 1.00 95.75 205 VAL A CA 1
ATOM 1548 C C . VAL A 1 205 ? 4.569 -4.503 8.419 1.00 95.75 205 VAL A C 1
ATOM 1550 O O . VAL A 1 205 ? 4.885 -5.241 9.342 1.00 95.75 205 VAL A O 1
ATOM 1553 N N . LEU A 1 206 ? 3.501 -3.714 8.463 1.00 96.50 206 LEU A N 1
ATOM 1554 C CA . LEU A 1 206 ? 2.453 -3.807 9.472 1.00 96.50 206 LEU A CA 1
ATOM 1555 C C . LEU A 1 206 ? 1.192 -4.312 8.795 1.00 96.50 206 LEU A C 1
ATOM 1557 O O . LEU A 1 206 ? 0.743 -3.696 7.832 1.00 96.50 206 LEU A O 1
ATOM 1561 N N . ILE A 1 207 ? 0.602 -5.386 9.318 1.00 95.06 207 ILE A N 1
ATOM 1562 C CA . ILE A 1 207 ? -0.726 -5.834 8.896 1.00 95.06 207 ILE A CA 1
ATOM 1563 C C . ILE A 1 207 ? -1.747 -5.393 9.945 1.00 95.06 207 ILE A C 1
ATOM 1565 O O . ILE A 1 207 ? -1.685 -5.803 11.103 1.00 95.06 207 ILE A O 1
ATOM 1569 N N . LEU A 1 208 ? -2.674 -4.536 9.524 1.00 91.50 208 LEU A N 1
ATOM 1570 C CA . LEU A 1 208 ? -3.835 -4.086 10.276 1.00 91.50 208 LEU A CA 1
ATOM 1571 C C . LEU A 1 208 ? -5.063 -4.837 9.767 1.00 91.50 208 LEU A C 1
ATOM 1573 O O . LEU A 1 208 ? -5.550 -4.591 8.663 1.00 91.50 208 LEU A O 1
ATOM 1577 N N . SER A 1 209 ? -5.574 -5.728 10.602 1.00 85.69 209 SER A N 1
ATOM 1578 C CA . SER A 1 209 ? -6.774 -6.509 10.337 1.00 85.69 209 SER A CA 1
ATOM 1579 C C . SER A 1 209 ? -7.824 -6.145 11.375 1.00 85.69 209 SER A C 1
ATOM 1581 O O . SER A 1 209 ? -7.560 -6.183 12.576 1.00 85.69 209 SER A O 1
ATOM 1583 N N . THR A 1 210 ? -8.993 -5.719 10.913 1.00 80.62 210 THR A N 1
ATOM 1584 C CA . THR A 1 210 ? -10.131 -5.350 11.762 1.00 80.62 210 THR A CA 1
ATOM 1585 C C . THR A 1 210 ? -11.393 -6.011 11.219 1.00 80.62 210 THR A C 1
ATOM 1587 O O . THR A 1 210 ? -11.375 -6.613 10.151 1.00 80.62 210 THR A O 1
ATOM 1590 N N . CYS A 1 211 ? -12.534 -5.875 11.894 1.00 69.38 211 CYS A N 1
ATOM 1591 C CA . CYS A 1 211 ? -13.810 -6.365 11.358 1.00 69.38 211 CYS A CA 1
ATOM 1592 C C . CYS A 1 211 ? -14.238 -5.676 10.042 1.00 69.38 211 CYS A C 1
ATOM 1594 O O . CYS A 1 211 ? -15.100 -6.187 9.327 1.00 69.38 211 CYS A O 1
ATOM 1596 N N . GLN A 1 212 ? -13.644 -4.525 9.711 1.00 69.81 212 GLN A N 1
ATOM 1597 C CA . GLN A 1 212 ? -14.044 -3.692 8.577 1.00 69.81 212 GLN A CA 1
ATOM 1598 C C . GLN A 1 212 ? -12.981 -3.542 7.491 1.00 69.81 212 GLN A C 1
ATOM 1600 O O . GLN A 1 212 ? -13.319 -3.099 6.393 1.00 69.81 212 GLN A O 1
ATOM 1605 N N . ARG A 1 213 ? -11.715 -3.863 7.761 1.00 83.19 213 ARG A N 1
ATOM 1606 C CA . ARG A 1 213 ? -10.625 -3.676 6.797 1.00 83.19 213 ARG A CA 1
ATOM 1607 C C . ARG A 1 213 ? -9.526 -4.701 6.991 1.00 83.19 213 ARG A C 1
ATOM 1609 O O . ARG A 1 213 ? -9.297 -5.182 8.096 1.00 83.19 213 ARG A O 1
ATOM 1616 N N . TRP A 1 214 ? -8.800 -4.938 5.913 1.00 91.19 214 TRP A N 1
ATOM 1617 C CA . TRP A 1 214 ? -7.506 -5.591 5.950 1.00 91.19 214 TRP A CA 1
ATOM 1618 C C . TRP A 1 214 ? -6.520 -4.730 5.170 1.00 91.19 214 TRP A C 1
ATOM 1620 O O . TRP A 1 214 ? -6.729 -4.453 3.986 1.00 91.19 214 TRP A O 1
ATOM 1630 N N . GLU A 1 215 ? -5.466 -4.267 5.832 1.00 94.12 215 GLU A N 1
ATOM 1631 C CA . GLU A 1 215 ? -4.496 -3.333 5.270 1.00 94.12 215 GLU A CA 1
ATOM 1632 C C . GLU A 1 215 ? -3.071 -3.713 5.672 1.00 94.12 215 GLU A C 1
ATOM 1634 O O . GLU A 1 215 ? -2.781 -3.966 6.834 1.00 94.12 215 GLU A O 1
ATOM 1639 N N . ALA A 1 216 ? -2.160 -3.697 4.710 1.00 96.12 216 ALA A N 1
ATOM 1640 C CA . ALA A 1 216 ? -0.728 -3.787 4.907 1.00 96.12 216 ALA A CA 1
ATOM 1641 C C . ALA A 1 216 ? -0.083 -2.416 4.664 1.00 96.12 216 ALA A C 1
ATOM 1643 O O . ALA A 1 216 ? -0.268 -1.799 3.609 1.00 96.12 216 ALA A O 1
ATOM 1644 N N . TYR A 1 217 ? 0.715 -1.966 5.624 1.00 97.12 217 TYR A N 1
ATOM 1645 C CA . TYR A 1 217 ? 1.536 -0.767 5.534 1.00 97.12 217 TYR A CA 1
ATOM 1646 C C . TYR A 1 217 ? 2.999 -1.172 5.422 1.00 97.12 217 TYR A C 1
ATOM 1648 O O . TYR A 1 217 ? 3.453 -2.004 6.198 1.00 97.12 217 TYR A O 1
ATOM 1656 N N . PHE A 1 218 ? 3.740 -0.608 4.472 1.00 95.81 218 PHE A N 1
ATOM 1657 C CA . PHE A 1 218 ? 5.166 -0.905 4.300 1.00 95.81 218 PHE A CA 1
ATOM 1658 C C . PHE A 1 218 ? 5.916 0.254 3.642 1.00 95.81 218 PHE A C 1
ATOM 1660 O O . PHE A 1 218 ? 5.324 1.098 2.964 1.00 95.81 218 PHE A O 1
ATOM 1667 N N . ILE A 1 219 ? 7.236 0.283 3.833 1.00 91.25 219 ILE A N 1
ATOM 1668 C CA . ILE A 1 219 ? 8.147 1.245 3.203 1.00 91.25 219 ILE A CA 1
ATOM 1669 C C . ILE A 1 219 ? 9.098 0.469 2.291 1.00 91.25 219 ILE A C 1
ATOM 1671 O O . ILE A 1 219 ? 9.824 -0.405 2.754 1.00 91.25 219 ILE A O 1
ATOM 1675 N N . SER A 1 220 ? 9.086 0.744 0.982 1.00 89.19 220 SER A N 1
ATOM 1676 C CA . SER A 1 220 ? 9.869 -0.050 0.023 1.00 89.19 220 SER A CA 1
ATOM 1677 C C . SER A 1 220 ? 10.333 0.741 -1.196 1.00 89.19 220 SER A C 1
ATOM 1679 O O . SER A 1 220 ? 9.563 1.495 -1.791 1.00 89.19 220 SER A O 1
ATOM 1681 N N . ALA A 1 221 ? 11.578 0.504 -1.621 1.00 83.38 221 ALA A N 1
ATOM 1682 C CA . ALA A 1 221 ? 12.123 0.970 -2.902 1.00 83.38 221 ALA A CA 1
ATOM 1683 C C . ALA A 1 221 ? 11.560 0.195 -4.114 1.00 83.38 221 ALA A C 1
ATOM 1685 O O . ALA A 1 221 ? 11.635 0.667 -5.248 1.00 83.38 221 ALA A O 1
ATOM 1686 N N . ALA A 1 222 ? 10.950 -0.976 -3.888 1.00 84.81 222 ALA A N 1
ATOM 1687 C CA . ALA A 1 222 ? 10.352 -1.830 -4.916 1.00 84.81 222 ALA A CA 1
ATOM 1688 C C . ALA A 1 222 ? 8.901 -2.215 -4.557 1.00 84.81 222 ALA A C 1
ATOM 1690 O O . ALA A 1 222 ? 8.566 -3.397 -4.423 1.00 84.81 222 ALA A O 1
ATOM 1691 N N . PRO A 1 223 ? 7.986 -1.238 -4.428 1.00 88.69 223 PRO A N 1
ATOM 1692 C CA . PRO A 1 223 ? 6.685 -1.467 -3.807 1.00 88.69 223 PRO A CA 1
ATOM 1693 C C . PRO A 1 223 ? 5.762 -2.388 -4.615 1.00 88.69 223 PRO A C 1
ATOM 1695 O O . PRO A 1 223 ? 4.906 -3.057 -4.045 1.00 88.69 223 PRO A O 1
ATOM 1698 N N . ARG A 1 224 ? 5.927 -2.454 -5.946 1.00 86.88 224 ARG A N 1
ATOM 1699 C CA . ARG A 1 224 ? 5.176 -3.399 -6.793 1.00 86.88 224 ARG A CA 1
ATOM 1700 C C . ARG A 1 224 ? 5.572 -4.846 -6.508 1.00 86.88 224 ARG A C 1
ATOM 1702 O O . ARG A 1 224 ? 4.691 -5.693 -6.415 1.00 86.88 224 ARG A O 1
ATOM 1709 N N . THR A 1 225 ? 6.868 -5.100 -6.344 1.00 87.06 225 THR A N 1
ATOM 1710 C CA . THR A 1 225 ? 7.408 -6.423 -6.019 1.00 87.06 225 THR A CA 1
ATOM 1711 C C . THR A 1 225 ? 6.984 -6.846 -4.617 1.00 87.06 225 THR A C 1
ATOM 1713 O O . THR A 1 225 ? 6.466 -7.945 -4.449 1.00 87.06 225 THR A O 1
ATOM 1716 N N . PHE A 1 226 ? 7.099 -5.947 -3.632 1.00 90.88 226 PHE A N 1
ATOM 1717 C CA . PHE A 1 226 ? 6.652 -6.211 -2.260 1.00 90.88 226 PHE A CA 1
ATOM 1718 C C . PHE A 1 226 ? 5.150 -6.539 -2.210 1.00 90.88 226 PHE A C 1
ATOM 1720 O O . PHE A 1 226 ? 4.744 -7.535 -1.618 1.00 90.88 226 PHE A O 1
ATOM 1727 N N . ARG A 1 227 ? 4.322 -5.759 -2.921 1.00 92.69 227 ARG A N 1
ATOM 1728 C CA . ARG A 1 227 ? 2.884 -6.032 -3.062 1.00 92.69 227 ARG A CA 1
ATOM 1729 C C . ARG A 1 227 ? 2.609 -7.389 -3.709 1.00 92.69 227 ARG A C 1
ATOM 1731 O O . ARG A 1 227 ? 1.726 -8.095 -3.241 1.00 92.69 227 ARG A O 1
ATOM 1738 N N . SER A 1 228 ? 3.327 -7.740 -4.780 1.00 89.12 228 SER A N 1
ATOM 1739 C CA . SER A 1 228 ? 3.167 -9.047 -5.434 1.00 89.12 228 SER A CA 1
ATOM 1740 C C . SER A 1 228 ? 3.420 -10.175 -4.444 1.00 89.12 228 SER A C 1
ATOM 1742 O O . SER A 1 228 ? 2.588 -11.057 -4.324 1.00 89.12 228 SER A O 1
ATOM 1744 N N . ARG A 1 229 ? 4.486 -10.078 -3.642 1.00 90.19 229 ARG A N 1
ATOM 1745 C CA . ARG A 1 229 ? 4.808 -11.076 -2.616 1.00 90.19 229 ARG A CA 1
ATOM 1746 C C . ARG A 1 229 ? 3.697 -11.227 -1.572 1.00 90.19 229 ARG A C 1
ATOM 1748 O O . ARG A 1 229 ? 3.363 -12.350 -1.215 1.00 90.19 229 ARG A O 1
ATOM 1755 N N . ILE A 1 230 ? 3.087 -10.125 -1.120 1.00 91.50 230 ILE A N 1
ATOM 1756 C CA . ILE A 1 230 ? 1.908 -10.183 -0.233 1.00 91.50 230 ILE A CA 1
ATOM 1757 C C . ILE A 1 230 ? 0.751 -10.921 -0.925 1.00 91.50 230 ILE A C 1
ATOM 1759 O O . ILE A 1 230 ? 0.156 -11.819 -0.339 1.00 91.50 230 ILE A O 1
ATOM 1763 N N . LEU A 1 231 ? 0.438 -10.559 -2.172 1.00 90.75 231 LEU A N 1
ATOM 1764 C CA . LEU A 1 231 ? -0.638 -11.185 -2.945 1.00 90.75 231 LEU A CA 1
ATOM 1765 C C . LEU A 1 231 ? -0.396 -12.680 -3.179 1.00 90.75 231 LEU A C 1
ATOM 1767 O O . LEU A 1 231 ? -1.330 -13.463 -3.040 1.00 90.75 231 LEU A O 1
ATOM 1771 N N . ASP A 1 232 ? 0.839 -13.075 -3.481 1.00 88.62 232 ASP A N 1
ATOM 1772 C CA . ASP A 1 232 ? 1.230 -14.466 -3.707 1.00 88.62 232 ASP A CA 1
ATOM 1773 C C . ASP A 1 232 ? 1.076 -15.295 -2.423 1.00 88.62 232 ASP A C 1
ATOM 1775 O O . ASP A 1 232 ? 0.554 -16.409 -2.463 1.00 88.62 232 ASP A O 1
ATOM 1779 N N . LEU A 1 233 ? 1.441 -14.730 -1.264 1.00 88.81 233 LEU A N 1
ATOM 1780 C CA . LEU A 1 233 ? 1.212 -15.354 0.045 1.00 88.81 233 LEU A CA 1
ATOM 1781 C C . LEU A 1 233 ? -0.285 -15.520 0.345 1.00 88.81 233 LEU A C 1
ATOM 1783 O O . LEU A 1 233 ? -0.703 -16.580 0.816 1.00 88.81 233 LEU A O 1
ATOM 1787 N N . ILE A 1 234 ? -1.098 -14.503 0.038 1.00 89.12 234 ILE A N 1
ATOM 1788 C CA . ILE A 1 234 ? -2.556 -14.571 0.197 1.00 89.12 234 ILE A CA 1
ATOM 1789 C C . ILE A 1 234 ? -3.162 -15.615 -0.746 1.00 89.12 234 ILE A C 1
ATOM 1791 O O . ILE A 1 234 ? -3.990 -16.411 -0.312 1.00 89.12 234 ILE A O 1
ATOM 1795 N N . ALA A 1 235 ? -2.741 -15.657 -2.010 1.00 87.06 235 ALA A N 1
ATOM 1796 C CA . ALA A 1 235 ? -3.226 -16.621 -2.993 1.00 87.06 235 ALA A CA 1
ATOM 1797 C C . ALA A 1 235 ? -2.878 -18.063 -2.599 1.00 87.06 235 ALA A C 1
ATOM 1799 O O . ALA A 1 235 ? -3.741 -18.943 -2.621 1.00 87.06 235 ALA A O 1
ATOM 1800 N N . ALA A 1 236 ? -1.627 -18.297 -2.192 1.00 85.19 236 ALA A N 1
ATOM 1801 C CA . ALA A 1 236 ? -1.137 -19.620 -1.823 1.00 85.19 236 ALA A CA 1
ATOM 1802 C C . ALA A 1 236 ? -1.868 -20.199 -0.603 1.00 85.19 236 ALA A C 1
ATOM 1804 O O . ALA A 1 236 ? -2.110 -21.404 -0.552 1.00 85.19 236 ALA A O 1
ATOM 1805 N N . LYS A 1 237 ? -2.230 -19.351 0.370 1.00 82.75 237 LYS A N 1
ATOM 1806 C CA . LYS A 1 237 ? -2.837 -19.782 1.639 1.00 82.75 237 LYS A CA 1
ATOM 1807 C C . LYS A 1 237 ? -4.364 -19.614 1.700 1.00 82.75 237 LYS A C 1
ATOM 1809 O O . LYS A 1 237 ? -5.007 -20.281 2.501 1.00 82.75 237 LYS A O 1
ATOM 1814 N N . GLY A 1 238 ? -4.952 -18.740 0.881 1.00 79.94 238 GLY A N 1
ATOM 1815 C CA . GLY A 1 238 ? -6.363 -18.327 0.963 1.00 79.94 238 GLY A CA 1
ATOM 1816 C C . GLY A 1 238 ? -7.327 -19.034 0.006 1.00 79.94 238 GLY A C 1
ATOM 1817 O O . GLY A 1 238 ? -8.521 -18.731 -0.017 1.00 79.94 238 GLY A O 1
ATOM 1818 N N . GLY A 1 239 ? -6.823 -19.961 -0.809 1.00 80.19 239 GLY A N 1
ATOM 1819 C CA . GLY A 1 239 ? -7.632 -20.789 -1.700 1.00 80.19 239 GLY A CA 1
ATOM 1820 C C . GLY A 1 239 ? -8.211 -20.067 -2.935 1.00 80.19 239 GLY A C 1
ATOM 1821 O O . GLY A 1 239 ? -7.961 -18.879 -3.178 1.00 80.19 239 GLY A O 1
ATOM 1822 N N . PRO A 1 240 ? -9.000 -20.782 -3.765 1.00 78.44 240 PRO A N 1
ATOM 1823 C CA . PRO A 1 240 ? -9.431 -20.299 -5.084 1.00 78.44 240 PRO A CA 1
ATOM 1824 C C . PRO A 1 240 ? -10.448 -19.151 -5.042 1.00 78.44 240 PRO A C 1
ATOM 1826 O O . PRO A 1 240 ? -10.579 -18.402 -6.013 1.00 78.44 240 PRO A O 1
ATOM 1829 N N . SER A 1 241 ? -11.222 -19.038 -3.956 1.00 77.94 241 SER A N 1
ATOM 1830 C CA . SER A 1 241 ? -12.206 -17.961 -3.782 1.00 77.94 241 SER A CA 1
ATOM 1831 C C . SER A 1 241 ? -11.505 -16.623 -3.539 1.00 77.94 241 SER A C 1
ATOM 1833 O O . SER A 1 241 ? -11.742 -15.671 -4.281 1.00 77.94 241 SER A O 1
ATOM 1835 N N . LEU A 1 242 ? -10.563 -16.572 -2.589 1.00 79.12 242 LEU A N 1
ATOM 1836 C CA . LEU A 1 242 ? -9.816 -15.353 -2.273 1.00 79.12 242 LEU A CA 1
ATOM 1837 C C . LEU A 1 242 ? -8.877 -14.934 -3.414 1.00 79.12 242 LEU A C 1
ATOM 1839 O O . LEU A 1 242 ? -8.807 -13.753 -3.746 1.00 79.12 242 LEU A O 1
ATOM 1843 N N . SER A 1 243 ? -8.238 -15.902 -4.083 1.00 81.81 243 SER A N 1
ATOM 1844 C CA . SER A 1 243 ? -7.334 -15.650 -5.219 1.00 81.81 243 SER A CA 1
ATOM 1845 C C . SER A 1 243 ? -8.006 -14.895 -6.376 1.00 81.81 243 SER A C 1
ATOM 1847 O O . SER A 1 243 ? -7.385 -14.046 -7.012 1.00 81.81 243 SER A O 1
ATOM 1849 N N . ARG A 1 244 ? -9.295 -15.156 -6.640 1.00 79.62 244 ARG A N 1
ATOM 1850 C CA . ARG A 1 244 ? -10.071 -14.457 -7.684 1.00 79.62 244 ARG A CA 1
ATOM 1851 C C . ARG A 1 244 ? -10.482 -13.036 -7.285 1.00 79.62 244 ARG A C 1
ATOM 1853 O O . ARG A 1 244 ? -10.758 -12.215 -8.158 1.00 79.62 244 ARG A O 1
ATOM 1860 N N . SER A 1 245 ? -10.496 -12.733 -5.989 1.00 80.75 245 SER A N 1
ATOM 1861 C CA . SER A 1 245 ? -10.896 -11.429 -5.450 1.00 80.75 245 SER A CA 1
ATOM 1862 C C . SER A 1 245 ? -9.728 -10.473 -5.219 1.00 80.75 245 SER A C 1
ATOM 1864 O O . SER A 1 245 ? -9.955 -9.319 -4.882 1.00 80.75 245 SER A O 1
ATOM 1866 N N . LEU A 1 246 ? -8.478 -10.877 -5.467 1.00 81.75 246 LEU A N 1
ATOM 1867 C CA . LEU A 1 246 ? -7.299 -10.021 -5.250 1.00 81.75 246 LEU A CA 1
ATOM 1868 C C . LEU A 1 246 ? -7.335 -8.689 -6.026 1.00 81.75 246 LEU A C 1
ATOM 1870 O O . LEU A 1 246 ? -6.697 -7.717 -5.629 1.00 81.75 246 LEU A O 1
ATOM 1874 N N . GLN A 1 247 ? -8.129 -8.615 -7.094 1.00 81.81 247 GLN A N 1
ATOM 1875 C CA . GLN A 1 247 ? -8.377 -7.396 -7.869 1.00 81.81 247 GLN A CA 1
ATOM 1876 C C . GLN A 1 247 ? -9.115 -6.281 -7.104 1.00 81.81 247 GLN A C 1
ATOM 1878 O O . GLN A 1 247 ? -9.045 -5.130 -7.530 1.00 81.81 247 GLN A O 1
ATOM 1883 N N . VAL A 1 248 ? -9.797 -6.584 -5.988 1.00 84.12 248 VAL A N 1
ATOM 1884 C CA . VAL A 1 248 ? -10.470 -5.554 -5.169 1.00 84.12 248 VAL A CA 1
ATOM 1885 C C . VAL A 1 248 ? -9.512 -4.801 -4.242 1.00 84.12 248 VAL A C 1
ATOM 1887 O O . VAL A 1 248 ? -9.876 -3.769 -3.681 1.00 84.12 248 VAL A O 1
ATOM 1890 N N . PHE A 1 249 ? -8.277 -5.288 -4.091 1.00 89.56 249 PHE A N 1
ATOM 1891 C CA . PHE A 1 249 ? -7.283 -4.643 -3.248 1.00 89.56 249 PHE A CA 1
ATOM 1892 C C . PHE A 1 249 ? -6.773 -3.365 -3.912 1.00 89.56 249 PHE A C 1
ATOM 1894 O O . PHE A 1 249 ? -6.355 -3.340 -5.072 1.00 89.56 249 PHE A O 1
ATOM 1901 N N . THR A 1 250 ? -6.745 -2.290 -3.138 1.00 89.69 250 THR A N 1
ATOM 1902 C CA . THR A 1 250 ? -6.303 -0.969 -3.580 1.00 89.69 250 THR A CA 1
ATOM 1903 C C . THR A 1 250 ? -4.917 -0.655 -3.035 1.00 89.69 250 THR A C 1
ATOM 1905 O O . THR A 1 250 ? -4.495 -1.169 -2.001 1.00 89.69 250 THR A O 1
ATOM 1908 N N . THR A 1 251 ? -4.159 0.175 -3.756 1.00 91.62 251 THR A N 1
ATOM 1909 C CA . THR A 1 251 ? -2.832 0.632 -3.321 1.00 91.62 251 THR A CA 1
ATOM 1910 C C . THR A 1 251 ? -2.795 2.152 -3.288 1.00 91.62 251 THR A C 1
ATOM 1912 O O . THR A 1 251 ? -3.120 2.810 -4.278 1.00 91.62 251 THR A O 1
ATOM 1915 N N . ARG A 1 252 ? -2.353 2.708 -2.163 1.00 90.25 252 ARG A N 1
ATOM 1916 C CA . ARG A 1 252 ? -2.066 4.131 -1.974 1.00 90.25 252 ARG A CA 1
ATOM 1917 C C . ARG A 1 252 ? -0.567 4.300 -1.760 1.00 90.25 252 ARG A C 1
ATOM 1919 O O . ARG A 1 252 ? 0.068 3.443 -1.150 1.00 90.25 252 ARG A O 1
ATOM 1926 N N . TYR A 1 253 ? -0.020 5.404 -2.256 1.00 85.44 253 TYR A N 1
ATOM 1927 C CA . TYR A 1 253 ? 1.403 5.714 -2.157 1.00 85.44 253 TYR A CA 1
ATOM 1928 C C . TYR A 1 253 ? 1.629 7.076 -1.507 1.00 85.44 253 TYR A C 1
ATOM 1930 O O . TYR A 1 253 ? 0.831 7.994 -1.716 1.00 85.44 253 TYR A O 1
ATOM 1938 N N . ASP A 1 254 ? 2.737 7.192 -0.780 1.00 84.19 254 ASP A N 1
ATOM 1939 C CA . ASP A 1 254 ? 3.304 8.423 -0.230 1.00 84.19 254 ASP A CA 1
ATOM 1940 C C . ASP A 1 254 ? 2.236 9.265 0.477 1.00 84.19 254 ASP A C 1
ATOM 1942 O O . ASP A 1 254 ? 1.618 8.775 1.423 1.00 84.19 254 ASP A O 1
ATOM 1946 N N . THR A 1 255 ? 1.946 10.477 -0.007 1.00 78.38 255 THR A N 1
ATOM 1947 C CA . THR A 1 255 ? 0.930 11.370 0.566 1.00 78.38 255 THR A CA 1
ATOM 1948 C C . THR A 1 255 ? -0.396 10.680 0.821 1.00 78.38 255 THR A C 1
ATOM 1950 O O . THR A 1 255 ? -0.966 10.792 1.902 1.00 78.38 255 THR A O 1
ATOM 1953 N N . ARG A 1 256 ? -0.880 9.905 -0.153 1.00 80.50 256 ARG A N 1
ATOM 1954 C CA . ARG A 1 256 ? -2.181 9.236 -0.049 1.00 80.50 256 ARG A CA 1
ATOM 1955 C C . ARG A 1 256 ? -2.153 8.092 0.954 1.00 80.50 256 ARG A C 1
ATOM 1957 O O . ARG A 1 256 ? -3.177 7.813 1.566 1.00 80.50 256 ARG A O 1
ATOM 1964 N N . ALA A 1 257 ? -1.011 7.422 1.108 1.00 86.31 257 ALA A N 1
ATOM 1965 C CA . ALA A 1 257 ? -0.842 6.377 2.113 1.00 86.31 257 ALA A CA 1
ATOM 1966 C C . ALA A 1 257 ? -0.804 6.979 3.523 1.00 86.31 257 ALA A C 1
ATOM 1968 O O . ALA A 1 257 ? -1.497 6.492 4.410 1.00 86.31 257 ALA A O 1
ATOM 1969 N N . VAL A 1 258 ? -0.052 8.067 3.709 1.00 83.88 258 VAL A N 1
ATOM 1970 C CA . VAL A 1 258 ? 0.064 8.765 4.996 1.00 83.88 258 VAL A CA 1
ATOM 1971 C C . VAL A 1 258 ? -1.264 9.405 5.400 1.00 83.88 258 VAL A C 1
ATOM 1973 O O . VAL A 1 258 ? -1.692 9.262 6.540 1.00 83.88 258 VAL A O 1
ATOM 1976 N N . HIS A 1 259 ? -1.951 10.062 4.467 1.00 79.25 259 HIS A N 1
ATOM 1977 C CA . HIS A 1 259 ? -3.272 10.634 4.711 1.00 79.25 259 HIS A CA 1
ATOM 1978 C C . HIS A 1 259 ? -4.286 9.555 5.105 1.00 79.25 259 HIS A C 1
ATOM 1980 O O . HIS A 1 259 ? -4.987 9.704 6.101 1.00 79.25 259 HIS A O 1
ATOM 1986 N N . HIS A 1 260 ? -4.319 8.436 4.371 1.00 85.81 260 HIS A N 1
ATOM 1987 C CA . HIS A 1 260 ? -5.172 7.292 4.705 1.00 85.81 260 HIS A CA 1
ATOM 1988 C C . HIS A 1 260 ? -4.857 6.735 6.096 1.00 85.81 260 HIS A C 1
ATOM 1990 O O . HIS A 1 260 ? -5.766 6.583 6.904 1.00 85.81 260 HIS A O 1
ATOM 1996 N N . LEU A 1 261 ? -3.576 6.528 6.421 1.00 87.62 261 LEU A N 1
ATOM 1997 C CA . LEU A 1 261 ? -3.142 6.108 7.756 1.00 87.62 261 LEU A CA 1
ATOM 1998 C C . LEU A 1 261 ? -3.643 7.066 8.843 1.00 87.62 261 LEU A C 1
ATOM 2000 O O . LEU A 1 261 ? -4.142 6.621 9.872 1.00 87.62 261 LEU A O 1
ATOM 2004 N N . LEU A 1 262 ? -3.531 8.378 8.627 1.00 79.94 262 LEU A N 1
ATOM 2005 C CA . LEU A 1 262 ? -4.020 9.371 9.576 1.00 79.94 262 LEU A CA 1
ATOM 2006 C C . LEU A 1 262 ? -5.545 9.324 9.721 1.00 79.94 262 LEU A C 1
ATOM 2008 O O . LEU A 1 262 ? -6.041 9.470 10.836 1.00 79.94 262 LEU A O 1
ATOM 2012 N N . GLN A 1 263 ? -6.298 9.108 8.638 1.00 77.44 263 GLN A N 1
ATOM 2013 C CA . GLN A 1 263 ? -7.757 8.945 8.694 1.00 77.44 263 GLN A CA 1
ATOM 2014 C C . GLN A 1 263 ? -8.151 7.683 9.469 1.00 77.44 263 GLN A C 1
ATOM 2016 O O . GLN A 1 263 ? -9.071 7.730 10.286 1.00 77.44 263 GLN A O 1
ATOM 2021 N N . VAL A 1 264 ? -7.436 6.578 9.244 1.00 80.69 264 VAL A N 1
ATOM 2022 C CA . VAL A 1 264 ? -7.595 5.309 9.970 1.00 80.69 264 VAL A CA 1
ATOM 2023 C C . VAL A 1 264 ? -7.286 5.513 11.452 1.00 80.69 264 VAL A C 1
ATOM 2025 O O . VAL A 1 264 ? -8.136 5.245 12.296 1.00 80.69 264 VAL A O 1
ATOM 2028 N N . ALA A 1 265 ? -6.131 6.097 11.776 1.00 77.94 265 ALA A N 1
ATOM 2029 C CA . ALA A 1 265 ? -5.742 6.420 13.146 1.00 77.94 265 ALA A CA 1
ATOM 2030 C C . ALA A 1 265 ? -6.701 7.427 13.805 1.00 77.94 265 ALA A C 1
ATOM 2032 O O . ALA A 1 265 ? -6.893 7.394 15.013 1.00 77.94 265 ALA A O 1
ATOM 2033 N N . SER A 1 266 ? -7.338 8.316 13.042 1.00 69.75 266 SER A N 1
ATOM 2034 C CA . SER A 1 266 ? -8.307 9.295 13.558 1.00 69.75 266 SER A CA 1
ATOM 2035 C C . SER A 1 266 ? -9.738 8.754 13.655 1.00 69.75 266 SER A C 1
ATOM 2037 O O . SER A 1 266 ? -10.623 9.485 14.095 1.00 69.75 266 SER A O 1
ATOM 2039 N N . GLY A 1 267 ? -9.987 7.502 13.251 1.00 64.25 267 GLY A N 1
ATOM 2040 C CA . GLY A 1 267 ? -11.327 6.905 13.231 1.00 64.25 267 GLY A CA 1
ATOM 2041 C C . GLY A 1 267 ? -12.276 7.536 12.200 1.00 64.25 267 GLY A C 1
ATOM 2042 O O . GLY A 1 267 ? -13.484 7.320 12.260 1.00 64.25 267 GLY A O 1
ATOM 2043 N N . LEU A 1 268 ? -11.741 8.328 11.261 1.00 63.34 268 LEU A N 1
ATOM 2044 C CA . LEU A 1 268 ? -12.488 8.995 10.186 1.00 63.34 268 LEU A CA 1
ATOM 2045 C C . LEU A 1 268 ? -12.730 8.082 8.982 1.00 63.34 268 LEU A C 1
ATOM 2047 O O . LEU A 1 268 ? -13.609 8.353 8.171 1.00 63.34 268 LEU A O 1
ATOM 2051 N N . ALA A 1 269 ? -11.948 7.008 8.861 1.00 52.41 269 ALA A N 1
ATOM 2052 C CA . ALA A 1 269 ? -12.103 6.003 7.815 1.00 52.41 269 ALA A CA 1
ATOM 2053 C C . ALA A 1 269 ? -13.091 4.878 8.188 1.00 52.41 269 ALA A C 1
ATOM 2055 O O . ALA A 1 269 ? -13.221 3.929 7.416 1.00 52.41 269 ALA A O 1
ATOM 2056 N N . SER A 1 270 ? -13.740 4.940 9.359 1.00 50.06 270 SER A N 1
ATOM 2057 C CA . SER A 1 270 ? -14.760 3.971 9.786 1.00 50.06 270 SER A CA 1
ATOM 2058 C C . SER A 1 270 ? -16.165 4.446 9.371 1.00 50.06 270 SER A C 1
ATOM 2060 O O . SER A 1 270 ? -16.453 5.638 9.514 1.00 50.06 270 SER A O 1
ATOM 2062 N N . PRO A 1 271 ? -17.062 3.557 8.891 1.00 38.62 271 PRO A N 1
ATOM 2063 C CA . PRO A 1 271 ? -18.489 3.838 8.714 1.00 38.62 271 PRO A CA 1
ATOM 2064 C C . PRO A 1 271 ? -19.154 4.307 10.014 1.00 38.62 271 PRO A C 1
ATOM 2066 O O . PRO A 1 271 ? -20.136 5.041 9.980 1.00 38.62 271 PRO A O 1
ATOM 2069 N N . LEU A 1 272 ? -18.591 3.906 11.155 1.00 40.88 272 LEU A N 1
ATOM 2070 C CA . LEU A 1 272 ? -18.941 4.380 12.485 1.00 40.88 272 LEU A CA 1
ATOM 2071 C C . LEU A 1 272 ? -17.929 5.474 12.860 1.00 40.88 272 LEU A C 1
ATOM 2073 O O . LEU A 1 272 ? -16.903 5.238 13.497 1.00 40.88 272 LEU A O 1
ATOM 2077 N N . GLN A 1 273 ? -18.178 6.688 12.368 1.00 43.91 273 GLN A N 1
ATOM 2078 C CA . GLN A 1 273 ? -17.260 7.824 12.480 1.00 43.91 273 GLN A CA 1
ATOM 2079 C C . GLN A 1 273 ? -16.936 8.141 13.950 1.00 43.91 273 GLN A C 1
ATOM 2081 O O . GLN A 1 273 ? -17.754 8.709 14.677 1.00 43.91 273 GLN A O 1
ATOM 2086 N N . GLY A 1 274 ? -15.714 7.818 14.395 1.00 42.09 274 GLY A N 1
ATOM 2087 C CA . GLY A 1 274 ? -15.279 8.099 15.765 1.00 42.09 274 GLY A CA 1
ATOM 2088 C C . GLY A 1 274 ? -14.728 6.970 16.612 1.00 42.09 274 GLY A C 1
ATOM 2089 O O . GLY A 1 274 ? -14.448 7.217 17.787 1.00 42.09 274 GLY A O 1
ATOM 2090 N N . GLU A 1 275 ? -14.600 5.771 16.060 1.00 45.47 275 GLU A N 1
ATOM 2091 C CA . GLU A 1 275 ? -14.061 4.617 16.773 1.00 45.47 275 GLU A CA 1
ATOM 2092 C C . GLU A 1 275 ? -12.602 4.840 17.199 1.00 45.47 275 GLU A C 1
ATOM 2094 O O . GLU A 1 275 ? -11.699 5.001 16.380 1.00 45.47 275 GLU A O 1
ATOM 2099 N N . THR A 1 276 ? -12.352 4.811 18.509 1.00 49.28 276 THR A N 1
ATOM 2100 C CA . THR A 1 276 ? -10.996 4.740 19.080 1.00 49.28 276 THR A CA 1
ATOM 2101 C C . THR A 1 276 ? -10.448 3.312 19.126 1.00 49.28 276 THR A C 1
ATOM 2103 O O . THR A 1 276 ? -9.286 3.120 19.472 1.00 49.28 276 THR A O 1
ATOM 2106 N N . GLU A 1 277 ? -11.249 2.306 18.767 1.00 55.03 277 GLU A N 1
ATOM 2107 C CA . GLU A 1 277 ? -10.839 0.897 18.758 1.00 55.03 277 GLU A CA 1
ATOM 2108 C C . GLU A 1 277 ? -9.732 0.638 17.725 1.00 55.03 277 GLU A C 1
ATOM 2110 O O . GLU A 1 277 ? -8.735 -0.019 18.026 1.00 55.03 277 GLU A O 1
ATOM 2115 N N . VAL A 1 278 ? -9.825 1.286 16.556 1.00 66.94 278 VAL A N 1
ATOM 2116 C CA . VAL A 1 278 ? -8.807 1.218 15.496 1.00 66.94 278 VAL A CA 1
ATOM 2117 C C . VAL A 1 278 ? -7.444 1.725 15.983 1.00 66.94 278 VAL A C 1
ATOM 2119 O O . VAL A 1 278 ? -6.414 1.206 15.568 1.00 66.94 278 VAL A O 1
ATOM 2122 N N . VAL A 1 279 ? -7.400 2.686 16.914 1.00 69.38 279 VAL A N 1
ATOM 2123 C CA . VAL A 1 279 ? -6.145 3.175 17.522 1.00 69.38 279 VAL A CA 1
ATOM 2124 C C . VAL A 1 279 ? -5.485 2.087 18.366 1.00 69.38 279 VAL A C 1
ATOM 2126 O O . VAL A 1 279 ? -4.267 1.916 18.306 1.00 69.38 279 VAL A O 1
ATOM 2129 N N . GLY A 1 280 ? -6.279 1.357 19.154 1.00 72.19 280 GLY A N 1
ATOM 2130 C CA . GLY A 1 280 ? -5.804 0.226 19.950 1.00 72.19 280 GLY A CA 1
ATOM 2131 C C . GLY A 1 280 ? -5.314 -0.917 19.065 1.00 72.19 280 GLY A C 1
ATOM 2132 O O . GLY A 1 280 ? -4.201 -1.402 19.255 1.00 72.19 280 GLY A O 1
ATOM 2133 N N . GLN A 1 281 ? -6.093 -1.272 18.040 1.00 80.31 281 GLN A N 1
ATOM 2134 C CA . GLN A 1 281 ? -5.736 -2.288 17.045 1.00 80.31 281 GLN A CA 1
ATOM 2135 C C . GLN A 1 281 ? -4.460 -1.910 16.280 1.00 80.31 281 GLN A C 1
ATOM 2137 O O . GLN A 1 281 ? -3.592 -2.753 16.076 1.00 80.31 281 GLN A O 1
ATOM 2142 N N . LEU A 1 282 ? -4.292 -0.633 15.924 1.00 84.12 282 LEU A N 1
ATOM 2143 C CA . LEU A 1 282 ? -3.093 -0.140 15.250 1.00 84.12 282 LEU A CA 1
ATOM 2144 C C . LEU A 1 282 ? -1.851 -0.195 16.150 1.00 84.12 282 LEU A C 1
ATOM 2146 O O . LEU A 1 282 ? -0.776 -0.548 15.671 1.00 84.12 282 LEU A O 1
ATOM 2150 N N . ARG A 1 283 ? -1.985 0.110 17.450 1.00 82.38 283 ARG A N 1
ATOM 2151 C CA . ARG A 1 283 ? -0.900 -0.068 18.434 1.00 82.38 283 ARG A CA 1
ATOM 2152 C C . ARG A 1 283 ? -0.520 -1.538 18.584 1.00 82.38 283 ARG A C 1
ATOM 2154 O O . ARG A 1 283 ? 0.649 -1.867 18.435 1.00 82.38 283 ARG A O 1
ATOM 2161 N N . ALA A 1 284 ? -1.505 -2.411 18.789 1.00 84.00 284 ALA A N 1
ATOM 2162 C CA . ALA A 1 284 ? -1.279 -3.849 18.914 1.00 84.00 284 ALA A CA 1
ATOM 2163 C C . ALA A 1 284 ? -0.636 -4.440 17.648 1.00 84.00 284 ALA A C 1
ATOM 2165 O O . ALA A 1 284 ? 0.280 -5.256 17.734 1.00 84.00 284 ALA A O 1
ATOM 2166 N N . ALA A 1 285 ? -1.067 -3.990 16.466 1.00 88.81 285 ALA A N 1
ATOM 2167 C CA . ALA A 1 285 ? -0.449 -4.367 15.204 1.00 88.81 285 ALA A CA 1
ATOM 2168 C C . ALA A 1 285 ? 1.002 -3.868 15.117 1.00 88.81 285 ALA A C 1
ATOM 2170 O O . ALA A 1 285 ? 1.874 -4.633 14.721 1.00 88.81 285 ALA A O 1
ATOM 2171 N N . ALA A 1 286 ? 1.289 -2.629 15.522 1.00 90.19 286 ALA A N 1
ATOM 2172 C CA . ALA A 1 286 ? 2.655 -2.108 15.532 1.00 90.19 286 ALA A CA 1
ATOM 2173 C C . ALA A 1 286 ? 3.575 -2.907 16.458 1.00 90.19 286 ALA A C 1
ATOM 2175 O O . ALA A 1 286 ? 4.667 -3.272 16.038 1.00 90.19 286 ALA A O 1
ATOM 2176 N N . ASP A 1 287 ? 3.117 -3.237 17.665 1.00 89.81 287 ASP A N 1
ATOM 2177 C CA . ASP A 1 287 ? 3.903 -4.015 18.627 1.00 89.81 287 ASP A CA 1
ATOM 2178 C C . ASP A 1 287 ? 4.118 -5.468 18.166 1.00 89.81 287 ASP A C 1
ATOM 2180 O O . ASP A 1 287 ? 5.162 -6.056 18.434 1.00 89.81 287 ASP A O 1
ATOM 2184 N N . ARG A 1 288 ? 3.155 -6.050 17.436 1.00 91.50 288 ARG A N 1
ATOM 2185 C CA . ARG A 1 288 ? 3.278 -7.401 16.861 1.00 91.50 288 ARG A CA 1
ATOM 2186 C C . ARG A 1 288 ? 4.204 -7.444 15.646 1.00 91.50 288 ARG A C 1
ATOM 2188 O O . ARG A 1 288 ? 4.915 -8.429 15.460 1.00 91.50 288 ARG A O 1
ATOM 2195 N N . TRP A 1 289 ? 4.115 -6.444 14.772 1.00 94.50 289 TRP A N 1
ATOM 2196 C CA . TRP A 1 289 ? 4.672 -6.532 13.423 1.00 94.50 289 TRP A CA 1
ATOM 2197 C C . TRP A 1 289 ? 5.978 -5.770 13.220 1.00 94.50 289 TRP A C 1
ATOM 2199 O O . TRP A 1 289 ? 6.737 -6.119 12.316 1.00 94.50 289 TRP A O 1
ATOM 2209 N N . LEU A 1 290 ? 6.241 -4.733 14.017 1.00 94.12 290 LEU A N 1
ATOM 2210 C CA . LEU A 1 290 ? 7.311 -3.780 13.737 1.00 94.12 290 LEU A CA 1
ATOM 2211 C C . LEU A 1 290 ? 8.421 -3.809 14.794 1.00 94.12 290 LEU A C 1
ATOM 2213 O O . LEU A 1 290 ? 8.133 -3.875 15.989 1.00 94.12 290 LEU A O 1
ATOM 2217 N N . PRO A 1 291 ? 9.694 -3.675 14.380 1.00 90.94 291 PRO A N 1
ATOM 2218 C CA . PRO A 1 291 ? 10.798 -3.488 15.317 1.00 90.94 291 PRO A CA 1
ATOM 2219 C C . PRO A 1 291 ? 10.674 -2.145 16.056 1.00 90.94 291 PRO A C 1
ATOM 2221 O O . PRO A 1 291 ? 10.084 -1.199 15.531 1.00 90.94 291 PRO A O 1
ATOM 2224 N N . ASP A 1 292 ? 11.245 -2.049 17.264 1.00 86.06 292 ASP A N 1
ATOM 2225 C CA . ASP A 1 292 ? 11.177 -0.852 18.127 1.00 86.06 292 ASP A CA 1
ATOM 2226 C C . ASP A 1 292 ? 11.640 0.431 17.421 1.00 86.06 292 ASP A C 1
ATOM 2228 O O . ASP A 1 292 ? 10.919 1.430 17.429 1.00 86.06 292 ASP A O 1
ATOM 2232 N N . ASP A 1 293 ? 12.773 0.374 16.719 1.00 85.44 293 ASP A N 1
ATOM 2233 C CA . ASP A 1 293 ? 13.399 1.548 16.097 1.00 85.44 293 ASP A CA 1
ATOM 2234 C C . ASP A 1 293 ? 13.168 1.649 14.576 1.00 85.44 293 ASP A C 1
ATOM 2236 O O . ASP A 1 293 ? 13.856 2.391 13.871 1.00 85.44 293 ASP A O 1
ATOM 2240 N N . GLY A 1 294 ? 12.185 0.921 14.043 1.00 85.81 294 GLY A N 1
ATOM 2241 C CA . GLY A 1 294 ? 11.918 0.872 12.604 1.00 85.81 294 GLY A CA 1
ATOM 2242 C C . GLY A 1 294 ? 11.315 2.161 12.027 1.00 85.81 294 GLY A C 1
ATOM 2243 O O . GLY A 1 294 ? 10.463 2.779 12.682 1.00 85.81 294 GLY A O 1
ATOM 2244 N N . PRO A 1 295 ? 11.678 2.613 10.805 1.00 86.81 295 PRO A N 1
ATOM 2245 C CA . PRO A 1 295 ? 11.053 3.768 10.155 1.00 86.81 295 PRO A CA 1
ATOM 2246 C C . PRO A 1 295 ? 9.528 3.667 10.041 1.00 86.81 295 PRO A C 1
ATOM 2248 O O . PRO A 1 295 ? 8.841 4.682 10.193 1.00 86.81 295 PRO A O 1
ATOM 2251 N N . LEU A 1 296 ? 8.970 2.472 9.809 1.00 92.06 296 LEU A N 1
ATOM 2252 C CA . LEU A 1 296 ? 7.521 2.312 9.768 1.00 92.06 296 LEU A CA 1
ATOM 2253 C C . LEU A 1 296 ? 6.922 2.482 11.166 1.00 92.06 296 LEU A C 1
ATOM 2255 O O . LEU A 1 296 ? 5.892 3.139 11.300 1.00 92.06 296 LEU A O 1
ATOM 2259 N N . ARG A 1 297 ? 7.580 1.993 12.225 1.00 91.25 297 ARG A N 1
ATOM 2260 C CA . ARG A 1 297 ? 7.091 2.183 13.600 1.00 91.25 297 ARG A CA 1
ATOM 2261 C C . ARG A 1 297 ? 7.059 3.651 13.999 1.00 91.25 297 ARG A C 1
ATOM 2263 O O . ARG A 1 297 ? 6.074 4.101 14.582 1.00 91.25 297 ARG A O 1
ATOM 2270 N N . HIS A 1 298 ? 8.074 4.417 13.608 1.00 86.00 298 HIS A N 1
ATOM 2271 C CA . HIS A 1 298 ? 8.091 5.867 13.796 1.00 86.00 298 HIS A CA 1
ATOM 2272 C C . HIS A 1 298 ? 6.920 6.557 13.082 1.00 86.00 298 HIS A C 1
ATOM 2274 O O . HIS A 1 298 ? 6.277 7.434 13.664 1.00 86.00 298 HIS A O 1
ATOM 2280 N N . LEU A 1 299 ? 6.604 6.148 11.847 1.00 88.00 299 LEU A N 1
ATOM 2281 C CA . LEU A 1 299 ? 5.462 6.679 11.098 1.00 88.00 299 LEU A CA 1
ATOM 2282 C C . LEU A 1 299 ? 4.126 6.361 11.789 1.00 88.00 299 LEU A C 1
ATOM 2284 O O . LEU A 1 299 ? 3.288 7.251 11.940 1.00 88.00 299 LEU A O 1
ATOM 2288 N N . ILE A 1 300 ? 3.937 5.119 12.243 1.00 87.56 300 ILE A N 1
ATOM 2289 C CA . ILE A 1 300 ? 2.729 4.703 12.968 1.00 87.56 300 ILE A CA 1
ATOM 2290 C C . ILE A 1 300 ? 2.610 5.448 14.303 1.00 87.56 300 ILE A C 1
ATOM 2292 O O . ILE A 1 300 ? 1.550 5.990 14.617 1.00 87.56 300 ILE A O 1
ATOM 2296 N N . GLY A 1 301 ? 3.699 5.550 15.068 1.00 82.19 301 GLY A N 1
ATOM 2297 C CA . GLY A 1 301 ? 3.748 6.300 16.324 1.00 82.19 301 GLY A CA 1
ATOM 2298 C C . GLY A 1 301 ? 3.400 7.778 16.138 1.00 82.19 301 GLY A C 1
ATOM 2299 O O . GLY A 1 301 ? 2.624 8.339 16.914 1.00 82.19 301 GLY A O 1
ATOM 2300 N N . TRP A 1 302 ? 3.899 8.396 15.066 1.00 84.69 302 TRP A N 1
ATOM 2301 C CA . TRP A 1 302 ? 3.525 9.757 14.689 1.00 84.69 302 TRP A CA 1
ATOM 2302 C C . TRP A 1 302 ? 2.032 9.874 14.342 1.00 84.69 302 TRP A C 1
ATOM 2304 O O . TRP A 1 302 ? 1.365 10.773 14.856 1.00 84.69 302 TRP A O 1
ATOM 2314 N N . ALA A 1 303 ? 1.471 8.949 13.557 1.00 82.75 303 ALA A N 1
ATOM 2315 C CA . ALA A 1 303 ? 0.043 8.962 13.226 1.00 82.75 303 ALA A CA 1
ATOM 2316 C C . ALA A 1 303 ? -0.849 8.819 14.478 1.00 82.75 303 ALA A C 1
ATOM 2318 O O . ALA A 1 303 ? -1.845 9.529 14.632 1.00 82.75 303 ALA A O 1
ATOM 2319 N N . LEU A 1 304 ? -0.450 7.967 15.427 1.00 77.06 304 LEU A N 1
ATOM 2320 C CA . LEU A 1 304 ? -1.113 7.808 16.727 1.00 77.06 304 LEU A CA 1
ATOM 2321 C C . LEU A 1 304 ? -1.010 9.070 17.606 1.00 77.06 304 LEU A C 1
ATOM 2323 O O . LEU A 1 304 ? -1.941 9.397 18.350 1.00 77.06 304 LEU A O 1
ATOM 2327 N N . ALA A 1 305 ? 0.104 9.803 17.534 1.00 72.25 305 ALA A N 1
ATOM 2328 C CA . ALA A 1 305 ? 0.248 11.090 18.212 1.00 72.25 305 ALA A CA 1
ATOM 2329 C C . ALA A 1 305 ? -0.677 12.155 17.595 1.00 72.25 305 ALA A C 1
ATOM 2331 O O . ALA A 1 305 ? -1.293 12.933 18.328 1.00 72.25 305 ALA A O 1
ATOM 2332 N N . MET A 1 306 ? -0.838 12.147 16.267 1.00 72.06 306 MET A N 1
ATOM 2333 C CA . MET A 1 306 ? -1.754 13.049 15.562 1.00 72.06 306 MET A CA 1
ATOM 2334 C C . MET A 1 306 ? -3.214 12.806 15.922 1.00 72.06 306 MET A C 1
ATOM 2336 O O . MET A 1 306 ? -3.929 13.770 16.188 1.00 72.06 306 MET A O 1
ATOM 2340 N N . HIS A 1 307 ? -3.640 11.548 16.056 1.00 69.75 307 HIS A N 1
ATOM 2341 C CA . HIS A 1 307 ? -4.973 11.218 16.573 1.00 69.75 307 HIS A CA 1
ATOM 2342 C C . HIS A 1 307 ? -5.283 11.948 17.894 1.00 69.75 307 HIS A C 1
ATOM 2344 O O . HIS A 1 307 ? -6.329 12.586 18.039 1.00 69.75 307 HIS A O 1
ATOM 2350 N N . SER A 1 308 ? -4.349 11.902 18.854 1.00 63.59 308 SER A N 1
ATOM 2351 C CA . SER A 1 308 ? -4.515 12.548 20.167 1.00 63.59 308 SER A CA 1
ATOM 2352 C C . SER A 1 308 ? -4.760 14.055 20.045 1.00 63.59 308 SER A C 1
ATOM 2354 O O . SER A 1 308 ? -5.467 14.647 20.861 1.00 63.59 308 SER A O 1
ATOM 2356 N N . ARG A 1 309 ? -4.196 14.677 19.006 1.00 67.81 309 ARG A N 1
ATOM 2357 C CA . ARG A 1 309 ? -4.367 16.094 18.710 1.00 67.81 309 ARG A CA 1
ATOM 2358 C C . ARG A 1 309 ? -5.686 16.398 18.011 1.00 67.81 309 ARG A C 1
ATOM 2360 O O . ARG A 1 309 ? -6.376 17.305 18.466 1.00 67.81 309 ARG A O 1
ATOM 2367 N N . VAL A 1 310 ? -6.062 15.626 16.989 1.00 63.16 310 VAL A N 1
ATOM 2368 C CA . VAL A 1 310 ? -7.369 15.752 16.317 1.00 63.16 310 VAL A CA 1
ATOM 2369 C C . VAL A 1 310 ? -8.494 15.664 17.346 1.00 63.16 310 VAL A C 1
ATOM 2371 O O . VAL A 1 310 ? -9.409 16.481 17.341 1.00 63.16 310 VAL A O 1
ATOM 2374 N N . ARG A 1 311 ? -8.376 14.750 18.316 1.00 61.62 311 ARG A N 1
ATOM 2375 C CA . ARG A 1 311 ? -9.322 14.633 19.433 1.00 61.62 311 ARG A CA 1
ATOM 2376 C C . ARG A 1 311 ? -9.381 15.883 20.322 1.00 61.62 311 ARG A C 1
ATOM 2378 O O . ARG A 1 311 ? -10.439 16.176 20.863 1.00 61.62 311 ARG A O 1
ATOM 2385 N N . ARG A 1 312 ? -8.262 16.588 20.508 1.00 62.62 312 ARG A N 1
ATOM 2386 C CA . ARG A 1 312 ? -8.187 17.814 21.320 1.00 62.62 312 ARG A CA 1
ATOM 2387 C C . ARG A 1 312 ? -8.733 19.039 20.580 1.00 62.62 312 ARG A C 1
ATOM 2389 O O . ARG A 1 312 ? -9.231 19.950 21.227 1.00 62.62 312 ARG A O 1
ATOM 2396 N N . GLU A 1 313 ? -8.592 19.078 19.256 1.00 62.97 313 GLU A N 1
ATOM 2397 C CA . GLU A 1 313 ? -9.020 20.202 18.409 1.00 62.97 313 GLU A CA 1
ATOM 2398 C C . GLU A 1 313 ? -10.445 20.057 17.854 1.00 62.97 313 GLU A C 1
ATOM 2400 O O . GLU A 1 313 ? -11.029 21.047 17.407 1.00 62.97 313 GLU A O 1
ATOM 2405 N N . ALA A 1 314 ? -11.005 18.845 17.852 1.00 55.41 314 ALA A N 1
ATOM 2406 C CA . ALA A 1 314 ? -12.408 18.624 17.532 1.00 55.41 314 ALA A CA 1
ATOM 2407 C C . ALA A 1 314 ? -13.291 19.160 18.674 1.00 55.41 314 ALA A C 1
ATOM 2409 O O . ALA A 1 314 ? -13.018 18.847 19.837 1.00 55.41 314 ALA A O 1
ATOM 2410 N N . PRO A 1 315 ? -14.357 19.927 18.373 1.00 47.03 315 PRO A N 1
ATOM 2411 C CA . PRO A 1 315 ? -15.367 20.281 19.360 1.00 47.03 315 PRO A CA 1
ATOM 2412 C C . PRO A 1 315 ? -15.856 19.017 20.072 1.00 47.03 315 PRO A C 1
ATOM 2414 O O . PRO A 1 315 ? -16.236 18.035 19.428 1.00 47.03 315 PRO A O 1
ATOM 2417 N N . ALA A 1 316 ? -15.847 19.022 21.406 1.00 48.19 316 ALA A N 1
ATOM 2418 C CA . ALA A 1 316 ? -16.723 18.115 22.132 1.00 48.19 316 ALA A CA 1
ATOM 2419 C C . ALA A 1 316 ? -18.159 18.464 21.711 1.00 48.19 316 ALA A C 1
ATOM 2421 O O . ALA A 1 316 ? -18.469 19.652 21.632 1.00 48.19 316 ALA A O 1
ATOM 2422 N N . LEU A 1 317 ? -18.994 17.455 21.420 1.00 45.34 317 LEU A N 1
ATOM 2423 C CA . LEU A 1 317 ? -20.452 17.612 21.285 1.00 45.34 317 LEU A CA 1
ATOM 2424 C C . LEU A 1 317 ? -20.912 18.666 22.296 1.00 45.34 317 LEU A C 1
ATOM 2426 O O . LEU A 1 317 ? -20.635 18.498 23.490 1.00 45.34 317 LEU A O 1
ATOM 2430 N N . GLU A 1 318 ? -21.544 19.746 21.834 1.00 39.53 318 GLU A N 1
ATOM 2431 C CA . GLU A 1 318 ? -22.068 20.783 22.720 1.00 39.53 318 GLU A CA 1
ATOM 2432 C C . GLU A 1 318 ? -22.888 20.113 23.836 1.00 39.53 318 GLU A C 1
ATOM 2434 O O . GLU A 1 318 ? -23.951 19.539 23.617 1.00 39.53 318 GLU A O 1
ATOM 2439 N N . GLY A 1 319 ? -22.324 20.089 25.046 1.00 42.97 319 GLY A N 1
ATOM 2440 C CA . GLY A 1 319 ? -22.967 19.563 26.248 1.00 42.97 319 GLY A CA 1
ATOM 2441 C C . GLY A 1 319 ? -23.010 18.039 26.470 1.00 42.97 319 GLY A C 1
ATOM 2442 O O . GLY A 1 319 ? -23.486 17.652 27.538 1.00 42.97 319 GLY A O 1
ATOM 2443 N N . ARG A 1 320 ? -22.524 17.146 25.582 1.00 48.25 320 ARG A N 1
ATOM 2444 C CA . ARG A 1 320 ? -22.629 15.673 25.802 1.00 48.25 320 ARG A CA 1
ATOM 2445 C C . ARG A 1 320 ? -21.327 14.895 25.570 1.00 48.25 320 ARG A C 1
ATOM 2447 O O . ARG A 1 320 ? -20.739 14.921 24.506 1.00 48.25 320 ARG A O 1
ATOM 2454 N N . SER A 1 321 ? -20.855 14.136 26.558 1.00 58.44 321 SER A N 1
ATOM 2455 C CA . SER A 1 321 ? -19.700 13.230 26.397 1.00 58.44 321 SER A CA 1
ATOM 2456 C C . SER A 1 321 ? -20.153 11.811 26.026 1.00 58.44 321 SER A C 1
ATOM 2458 O O . SER A 1 321 ? -21.291 11.451 26.304 1.00 58.44 321 SER A O 1
ATOM 2460 N N . TRP A 1 322 ? -19.268 10.963 25.479 1.00 60.28 322 TRP A N 1
ATOM 2461 C CA . TRP A 1 322 ? -19.556 9.525 25.289 1.00 60.28 322 TRP A CA 1
ATOM 2462 C C . TRP A 1 322 ? -19.989 8.842 26.585 1.00 60.28 322 TRP A C 1
ATOM 2464 O O . TRP A 1 322 ? -20.917 8.045 26.587 1.00 60.28 322 TRP A O 1
ATOM 2474 N N . ALA A 1 323 ? -19.369 9.214 27.704 1.00 67.81 323 ALA A N 1
ATOM 2475 C CA . ALA A 1 323 ? -19.807 8.765 29.015 1.00 67.81 323 ALA A CA 1
ATOM 2476 C C . ALA A 1 323 ? -21.250 9.199 29.336 1.00 67.81 323 ALA A C 1
ATOM 2478 O O . ALA A 1 323 ? -21.959 8.470 30.015 1.00 67.81 323 ALA A O 1
ATOM 2479 N N . GLY A 1 324 ? -21.686 10.364 28.846 1.00 70.25 324 GLY A N 1
ATOM 2480 C CA . GLY A 1 324 ? -23.079 10.817 28.896 1.00 70.25 324 GLY A CA 1
ATOM 2481 C C . GLY A 1 324 ? -24.002 9.975 28.025 1.00 70.25 324 GLY A C 1
ATOM 2482 O O . GLY A 1 324 ? -24.996 9.475 28.526 1.00 70.25 324 GLY A O 1
ATOM 2483 N N . VAL A 1 325 ? -23.635 9.741 26.763 1.00 68.25 325 VAL A N 1
ATOM 2484 C CA . VAL A 1 325 ? -24.420 8.904 25.837 1.00 68.25 325 VAL A CA 1
ATOM 2485 C C . VAL A 1 325 ? -24.601 7.484 26.384 1.00 68.25 325 VAL A C 1
ATOM 2487 O O . VAL A 1 325 ? -25.708 6.957 26.387 1.00 68.25 325 VAL A O 1
ATOM 2490 N N . ILE A 1 326 ? -23.527 6.880 26.899 1.00 74.56 326 ILE A N 1
ATOM 2491 C CA . ILE A 1 326 ? -23.565 5.544 27.504 1.00 74.56 326 ILE A CA 1
ATOM 2492 C C . ILE A 1 326 ? -24.404 5.557 28.782 1.00 74.56 326 ILE A C 1
ATOM 2494 O O . ILE A 1 326 ? -25.229 4.671 28.965 1.00 74.56 326 ILE A O 1
ATOM 2498 N N . ALA A 1 327 ? -24.234 6.557 29.654 1.00 80.50 327 ALA A N 1
ATOM 2499 C CA . ALA A 1 327 ? -25.043 6.665 30.865 1.00 80.50 327 ALA A CA 1
ATOM 2500 C C . ALA A 1 327 ? -26.541 6.812 30.541 1.00 80.50 327 ALA A C 1
ATOM 2502 O O . ALA A 1 327 ? -27.358 6.150 31.172 1.00 80.50 327 ALA A O 1
ATOM 2503 N N . ASP A 1 328 ? -26.903 7.604 29.530 1.00 78.25 328 ASP A N 1
ATOM 2504 C CA . ASP A 1 328 ? -28.290 7.756 29.076 1.00 78.25 328 ASP A CA 1
ATOM 2505 C C . ASP A 1 328 ? -28.848 6.445 28.502 1.00 78.25 328 ASP A C 1
ATOM 2507 O O . ASP A 1 328 ? -29.988 6.078 28.792 1.00 78.25 328 ASP A O 1
ATOM 2511 N N . ALA A 1 329 ? -28.046 5.707 27.727 1.00 78.50 329 ALA A N 1
ATOM 2512 C CA . ALA A 1 329 ? -28.424 4.391 27.219 1.00 78.50 329 ALA A CA 1
ATOM 2513 C C . ALA A 1 329 ? -28.644 3.388 28.362 1.00 78.50 329 ALA A C 1
ATOM 2515 O O . ALA A 1 329 ? -29.649 2.681 28.370 1.00 78.50 329 ALA A O 1
ATOM 2516 N N . ILE A 1 330 ? -27.755 3.375 29.360 1.00 82.44 330 ILE A N 1
ATOM 2517 C CA . ILE A 1 330 ? -27.879 2.543 30.563 1.00 82.44 330 ILE A CA 1
ATOM 2518 C C . ILE A 1 330 ? -29.185 2.855 31.290 1.00 82.44 330 ILE A C 1
ATOM 2520 O O . ILE A 1 330 ? -29.978 1.947 31.511 1.00 82.44 330 ILE A O 1
ATOM 2524 N N . LYS A 1 331 ? -29.451 4.133 31.581 1.00 84.00 331 LYS A N 1
ATOM 2525 C CA . LYS A 1 331 ? -30.673 4.567 32.274 1.00 84.00 331 LYS A CA 1
ATOM 2526 C C . LYS A 1 331 ? -31.941 4.130 31.545 1.00 84.00 331 LYS A C 1
ATOM 2528 O O . LYS A 1 331 ? -32.913 3.758 32.189 1.00 84.00 331 LYS A O 1
ATOM 2533 N N . ARG A 1 332 ? -31.936 4.147 30.208 1.00 81.06 332 ARG A N 1
ATOM 2534 C CA . ARG A 1 332 ? -33.059 3.654 29.393 1.00 81.06 332 ARG A CA 1
ATOM 2535 C C . ARG A 1 332 ? -33.196 2.137 29.450 1.00 81.06 332 ARG A C 1
ATOM 2537 O O . ARG A 1 332 ? -34.306 1.642 29.600 1.00 81.06 332 ARG A O 1
ATOM 2544 N N . LEU A 1 333 ? -32.089 1.405 29.338 1.00 79.06 333 LEU A N 1
ATOM 2545 C CA . LEU A 1 333 ? -32.083 -0.061 29.377 1.00 79.06 333 LEU A CA 1
ATOM 254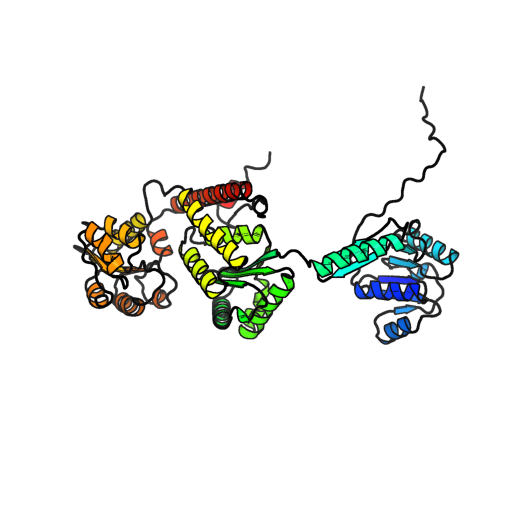6 C C . LEU A 1 333 ? -32.523 -0.620 30.732 1.00 79.06 333 LEU A C 1
ATOM 2548 O O . LEU A 1 333 ? -33.030 -1.739 30.790 1.00 79.06 333 LEU A O 1
ATOM 2552 N N . THR A 1 334 ? -32.335 0.157 31.796 1.00 84.12 334 THR A N 1
ATOM 2553 C CA . THR A 1 334 ? -32.711 -0.201 33.164 1.00 84.12 334 THR A CA 1
ATOM 2554 C C . THR A 1 334 ? -33.920 0.581 33.682 1.00 84.12 334 THR A C 1
ATOM 2556 O O . THR A 1 334 ? -34.169 0.562 34.883 1.00 84.12 334 THR A O 1
ATOM 2559 N N . ALA A 1 335 ? -34.668 1.280 32.819 1.00 84.25 335 ALA A N 1
ATOM 2560 C CA . ALA A 1 335 ? -35.752 2.175 33.242 1.00 84.25 335 ALA A CA 1
ATOM 2561 C C . ALA A 1 335 ? -36.886 1.450 33.990 1.00 84.25 335 ALA A C 1
ATOM 2563 O O . ALA A 1 335 ? -37.490 2.022 34.894 1.00 84.25 335 ALA A O 1
ATOM 2564 N N . ASP A 1 336 ? -37.137 0.187 33.637 1.00 84.62 336 ASP A N 1
ATOM 2565 C CA . ASP A 1 336 ? -38.202 -0.637 34.223 1.00 84.62 336 ASP A CA 1
ATOM 2566 C C . ASP A 1 336 ? -37.762 -1.393 35.491 1.00 84.62 336 ASP A C 1
ATOM 2568 O O . ASP A 1 336 ? -38.549 -2.137 36.079 1.00 84.62 336 ASP A O 1
ATOM 2572 N N . VAL A 1 337 ? -36.506 -1.229 35.921 1.00 86.81 337 VAL A N 1
ATOM 2573 C CA . VAL A 1 337 ? -35.946 -1.926 37.083 1.00 86.81 337 VAL A CA 1
ATOM 2574 C C . VAL A 1 337 ? -35.885 -0.974 38.282 1.00 86.81 337 VAL A C 1
ATOM 2576 O O . VAL A 1 337 ? -35.217 0.058 38.211 1.00 86.81 337 VAL A O 1
ATOM 2579 N N . PRO A 1 338 ? -36.534 -1.296 39.416 1.00 85.56 338 PRO A N 1
ATOM 2580 C CA . PRO A 1 338 ? -36.383 -0.526 40.645 1.00 85.56 338 PRO A CA 1
ATOM 2581 C C . PRO A 1 338 ? -34.962 -0.671 41.207 1.00 85.56 338 PRO A C 1
ATOM 2583 O O . PRO A 1 338 ? -34.533 -1.779 41.511 1.00 85.56 338 PRO A O 1
ATOM 2586 N N . SER A 1 339 ? -34.258 0.450 41.392 1.00 88.06 339 SER A N 1
ATOM 2587 C CA . SER A 1 339 ? -32.890 0.491 41.944 1.00 88.06 339 SER A CA 1
ATOM 2588 C C . SER A 1 339 ? -31.887 -0.398 41.187 1.00 88.06 339 SER A C 1
ATOM 2590 O O . SER A 1 339 ? -31.276 -1.282 41.790 1.00 88.06 339 SER A O 1
ATOM 2592 N N . PRO A 1 340 ? -31.686 -0.156 39.880 1.00 93.75 340 PRO A N 1
ATOM 2593 C CA . PRO A 1 340 ? -30.910 -1.049 39.034 1.00 93.75 340 PRO A CA 1
ATOM 2594 C C . PRO A 1 340 ? -29.437 -1.104 39.438 1.00 93.75 340 PRO A C 1
ATOM 2596 O O . PRO A 1 340 ? -28.871 -0.120 39.924 1.00 93.75 340 PRO A O 1
ATOM 2599 N N . ALA A 1 341 ? -28.797 -2.237 39.178 1.00 93.88 341 ALA A N 1
ATOM 2600 C CA . ALA A 1 341 ? -27.372 -2.456 39.347 1.00 93.88 341 ALA A CA 1
ATOM 2601 C C . ALA A 1 341 ? -26.666 -2.655 37.998 1.00 93.88 341 ALA A C 1
ATOM 2603 O O . ALA A 1 341 ? -27.126 -3.373 37.114 1.00 93.88 341 ALA A O 1
ATOM 2604 N N . MET A 1 342 ? -25.510 -2.016 37.847 1.00 94.00 342 MET A N 1
ATOM 2605 C CA . MET A 1 342 ? -24.682 -2.043 36.647 1.00 94.00 342 MET A CA 1
ATOM 2606 C C . MET A 1 342 ? -23.283 -2.537 36.988 1.00 94.00 342 MET A C 1
ATOM 2608 O O . MET A 1 342 ? -22.532 -1.844 37.680 1.00 94.00 342 MET A O 1
ATOM 2612 N N . ALA A 1 343 ? -22.893 -3.686 36.443 1.00 95.19 343 ALA A N 1
ATOM 2613 C CA . ALA A 1 343 ? -21.502 -4.121 36.482 1.00 95.19 343 ALA A CA 1
ATOM 2614 C C . ALA A 1 343 ? -20.667 -3.323 35.473 1.00 95.19 343 ALA A C 1
ATOM 2616 O O . ALA A 1 343 ? -21.021 -3.251 34.304 1.00 95.19 343 ALA A O 1
ATOM 2617 N N . ILE A 1 344 ? -19.553 -2.725 35.900 1.00 93.81 344 ILE A N 1
ATOM 2618 C CA . ILE A 1 344 ? -18.613 -2.031 35.007 1.00 93.81 344 ILE A CA 1
ATOM 2619 C C . ILE A 1 344 ? -17.297 -2.795 34.993 1.00 93.81 344 ILE A C 1
ATOM 2621 O O . ILE A 1 344 ? -16.597 -2.850 36.002 1.00 93.81 344 ILE A O 1
ATOM 2625 N N . ILE A 1 345 ? -16.944 -3.360 33.843 1.00 91.12 345 ILE A N 1
ATOM 2626 C CA . ILE A 1 345 ? -15.733 -4.161 33.667 1.00 91.12 345 ILE A CA 1
ATOM 2627 C C . ILE A 1 345 ? -14.640 -3.300 33.035 1.00 91.12 345 ILE A C 1
ATOM 2629 O O . ILE A 1 345 ? -14.756 -2.871 31.888 1.00 91.12 345 ILE A O 1
ATOM 2633 N N . GLY A 1 346 ? -13.558 -3.081 33.780 1.00 83.62 346 GLY A N 1
ATOM 2634 C CA . GLY A 1 346 ? -12.411 -2.271 33.379 1.00 83.62 346 GLY A CA 1
ATOM 2635 C C . GLY A 1 346 ? -12.124 -1.125 34.352 1.00 83.62 346 GLY A C 1
ATOM 2636 O O . GLY A 1 346 ? -12.960 -0.718 35.150 1.00 83.62 346 GLY A O 1
ATOM 2637 N N . CYS A 1 347 ? -10.906 -0.589 34.289 1.00 74.06 347 CYS A N 1
ATOM 2638 C CA . CYS A 1 347 ? -10.452 0.528 35.132 1.00 74.06 347 CYS A CA 1
ATOM 2639 C C . CYS A 1 347 ? -9.961 1.727 34.302 1.00 74.06 347 CYS A C 1
ATOM 2641 O O . CYS A 1 347 ? -9.103 2.485 34.746 1.00 74.06 347 CYS A O 1
ATOM 2643 N N . GLY A 1 348 ? -10.433 1.853 33.059 1.00 70.06 348 GLY A N 1
ATOM 2644 C CA . GLY A 1 348 ? -10.109 2.979 32.185 1.00 70.06 348 GLY A CA 1
ATOM 2645 C C . GLY A 1 348 ? -10.964 4.214 32.480 1.00 70.06 348 GLY A C 1
ATOM 2646 O O . GLY A 1 348 ? -12.054 4.111 33.040 1.00 70.06 348 GLY A O 1
ATOM 2647 N N . GLY A 1 349 ? -10.512 5.383 32.014 1.00 66.75 349 GLY A N 1
ATOM 2648 C CA . GLY A 1 349 ? -11.203 6.658 32.258 1.00 66.75 349 GLY A CA 1
ATOM 2649 C C . GLY A 1 349 ? -12.632 6.741 31.699 1.00 66.75 349 GLY A C 1
ATOM 2650 O O . GLY A 1 349 ? -13.419 7.562 32.157 1.00 66.75 349 GLY A O 1
ATOM 2651 N N . LEU A 1 350 ? -13.006 5.886 30.736 1.00 68.62 350 LEU A N 1
ATOM 2652 C CA . LEU A 1 350 ? -14.392 5.793 30.266 1.00 68.62 350 LEU A CA 1
ATOM 2653 C C . LEU A 1 350 ? -15.308 5.140 31.310 1.00 68.62 350 LEU A C 1
ATOM 2655 O O . LEU A 1 350 ? -16.392 5.660 31.560 1.00 68.62 350 LEU A O 1
ATOM 2659 N N . GLY A 1 351 ? -14.861 4.048 31.941 1.00 79.75 351 GLY A N 1
ATOM 2660 C CA . GLY A 1 351 ? -15.601 3.369 33.009 1.00 79.75 351 GLY A CA 1
ATOM 2661 C C . GLY A 1 351 ? -15.842 4.289 34.201 1.00 79.75 351 GLY A C 1
ATOM 2662 O O . GLY A 1 351 ? -16.976 4.425 34.649 1.00 79.75 351 GLY A O 1
ATOM 2663 N N . GLU A 1 352 ? -14.806 5.014 34.630 1.00 82.44 352 GLU A N 1
ATOM 2664 C CA . GLU A 1 352 ? -14.915 6.050 35.665 1.00 82.44 352 GLU A CA 1
ATOM 2665 C C . GLU A 1 352 ? -15.916 7.151 35.271 1.00 82.44 352 GLU A C 1
ATOM 2667 O O . GLU A 1 352 ? -16.805 7.511 36.044 1.00 82.44 352 GLU A O 1
ATOM 2672 N N . ALA A 1 353 ? -15.803 7.687 34.052 1.00 74.94 353 ALA A N 1
ATOM 2673 C CA . ALA A 1 353 ? -16.653 8.783 33.597 1.00 74.94 353 ALA A CA 1
ATOM 2674 C C . ALA A 1 353 ? -18.133 8.387 33.461 1.00 74.94 353 ALA A C 1
ATOM 2676 O O . ALA A 1 353 ? -19.001 9.254 33.625 1.00 74.94 353 ALA A O 1
ATOM 2677 N N . VAL A 1 354 ? -18.413 7.119 33.139 1.00 83.56 354 VAL A N 1
ATOM 2678 C CA . VAL A 1 354 ? -19.762 6.532 33.132 1.00 83.56 354 VAL A CA 1
ATOM 2679 C C . VAL A 1 354 ? -20.243 6.328 34.567 1.00 83.56 354 VAL A C 1
ATOM 2681 O O . VAL A 1 354 ? -21.310 6.827 34.913 1.00 83.56 354 VAL A O 1
ATOM 2684 N N . ALA A 1 355 ? -19.438 5.703 35.432 1.00 90.19 355 ALA A N 1
ATOM 2685 C CA . ALA A 1 355 ? -19.778 5.477 36.837 1.00 90.19 355 ALA A CA 1
ATOM 2686 C C . ALA A 1 355 ? -20.160 6.776 37.562 1.00 90.19 355 ALA A C 1
ATOM 2688 O O . ALA A 1 355 ? -21.189 6.837 38.231 1.00 90.19 355 ALA A O 1
ATOM 2689 N N . ARG A 1 356 ? -19.386 7.850 37.356 1.00 88.50 356 ARG A N 1
ATOM 2690 C CA . ARG A 1 356 ? -19.656 9.177 37.932 1.00 88.50 356 ARG A CA 1
ATOM 2691 C C . ARG A 1 356 ? -21.013 9.750 37.504 1.00 88.50 356 ARG A C 1
ATOM 2693 O O . ARG A 1 356 ? -21.623 10.488 38.262 1.00 88.50 356 ARG A O 1
ATOM 2700 N N . ARG A 1 357 ? -21.496 9.422 36.302 1.00 88.50 357 ARG A N 1
ATOM 2701 C CA . ARG A 1 357 ? -22.794 9.891 35.772 1.00 88.50 357 ARG A CA 1
ATOM 2702 C C . ARG A 1 357 ? -23.982 9.037 36.198 1.00 88.50 357 ARG A C 1
ATOM 2704 O O . ARG A 1 357 ? -25.116 9.486 36.075 1.00 88.50 357 ARG A O 1
ATOM 2711 N N . LEU A 1 358 ? -23.715 7.814 36.642 1.00 90.44 358 LEU A N 1
ATOM 2712 C CA . LEU A 1 358 ? -24.720 6.879 37.134 1.00 90.44 358 LEU A CA 1
ATOM 2713 C C . LEU A 1 358 ? -24.953 7.004 38.648 1.00 90.44 358 LEU A C 1
ATOM 2715 O O . LEU A 1 358 ? -25.922 6.442 39.156 1.00 90.44 358 LEU A O 1
ATOM 2719 N N . GLN A 1 359 ? -24.090 7.734 39.368 1.00 87.44 359 GLN A N 1
ATOM 2720 C CA . GLN A 1 359 ? -24.209 7.922 40.815 1.00 87.44 359 GLN A CA 1
ATOM 2721 C C . GLN A 1 359 ? -25.598 8.428 41.218 1.00 87.44 359 GLN A C 1
ATOM 2723 O O . GLN A 1 359 ? -26.101 9.408 40.677 1.00 87.44 359 GLN A O 1
ATOM 2728 N N . GLY A 1 360 ? -26.191 7.762 42.210 1.00 85.06 360 GLY A N 1
ATOM 2729 C CA . GLY A 1 360 ? -27.502 8.112 42.760 1.00 85.06 360 GLY A CA 1
ATOM 2730 C C . GLY A 1 360 ? -28.698 7.579 41.966 1.00 85.06 360 GLY A C 1
ATOM 2731 O O . GLY A 1 360 ? -29.804 7.593 42.495 1.00 85.06 360 GLY A O 1
ATOM 2732 N N . GLU A 1 361 ? -28.490 7.069 40.750 1.00 89.25 361 GLU A N 1
ATOM 2733 C CA . GLU A 1 361 ? -29.555 6.513 39.902 1.00 89.25 361 GLU A CA 1
ATOM 2734 C C . GLU A 1 361 ? -29.394 5.003 39.677 1.00 89.25 361 GLU A C 1
ATOM 2736 O O . GLU A 1 361 ? -30.385 4.279 39.622 1.00 89.25 361 GLU A O 1
ATOM 2741 N N . VAL A 1 362 ? -28.151 4.520 39.581 1.00 92.06 362 VAL A N 1
ATOM 2742 C CA . VAL A 1 362 ? -27.821 3.108 39.344 1.00 92.06 362 VAL A CA 1
ATOM 2743 C C . VAL A 1 362 ? -26.710 2.677 40.303 1.00 92.06 362 VAL A C 1
ATOM 2745 O O . VAL A 1 362 ? -25.713 3.381 40.484 1.00 92.06 362 VAL A O 1
ATOM 2748 N N . THR A 1 363 ? -26.854 1.503 40.912 1.00 95.00 363 THR A N 1
ATOM 2749 C CA . THR A 1 363 ? -25.815 0.888 41.743 1.00 95.00 363 THR A CA 1
ATOM 2750 C C . THR A 1 363 ? -24.665 0.428 40.854 1.00 95.00 363 THR A C 1
ATOM 2752 O O . THR A 1 363 ? -24.830 -0.467 40.034 1.00 95.00 363 THR A O 1
ATOM 2755 N N . VAL A 1 364 ? -23.478 1.017 41.003 1.00 95.06 364 VAL A N 1
ATOM 2756 C CA . VAL A 1 364 ? -22.322 0.669 40.163 1.00 95.06 364 VAL A CA 1
ATOM 2757 C C . VAL A 1 364 ? -21.475 -0.419 40.829 1.00 95.06 364 VAL A C 1
ATOM 2759 O O . VAL A 1 364 ? -21.034 -0.268 41.972 1.00 95.06 364 VAL A O 1
ATOM 2762 N N . LEU A 1 365 ? -21.206 -1.502 40.097 1.00 95.56 365 LEU A N 1
ATOM 2763 C CA . LEU A 1 365 ? -20.363 -2.622 40.515 1.00 95.56 365 LEU A CA 1
ATOM 2764 C C . LEU A 1 365 ? -19.072 -2.648 39.671 1.00 95.56 365 LEU A C 1
ATOM 2766 O O . LEU A 1 365 ? -19.026 -3.328 38.647 1.00 95.56 365 LEU A O 1
ATOM 2770 N N . PRO A 1 366 ? -18.029 -1.878 40.029 1.00 94.62 366 PRO A N 1
ATOM 2771 C CA . PRO A 1 366 ? -16.804 -1.811 39.238 1.00 94.62 366 PRO A CA 1
ATOM 2772 C C . PRO A 1 366 ? -15.910 -3.033 39.487 1.00 94.62 366 PRO A C 1
ATOM 2774 O O . PRO A 1 366 ? -15.671 -3.399 40.638 1.00 94.62 366 PRO A O 1
ATOM 2777 N N . ILE A 1 367 ? -15.392 -3.638 38.414 1.00 93.81 367 ILE A N 1
ATOM 2778 C CA . ILE A 1 367 ? -14.624 -4.892 38.432 1.00 93.81 367 ILE A CA 1
ATOM 2779 C C . ILE A 1 367 ? -13.422 -4.767 37.492 1.00 93.81 367 ILE A C 1
ATOM 2781 O O . ILE A 1 367 ? -13.550 -4.330 36.347 1.00 93.81 367 ILE A O 1
ATOM 2785 N N . SER A 1 368 ? -12.231 -5.169 37.936 1.00 89.06 368 SER A N 1
ATOM 2786 C CA . SER A 1 368 ? -11.036 -5.168 37.082 1.00 89.06 368 SER A CA 1
ATOM 2787 C C . SER A 1 368 ? -10.000 -6.187 37.548 1.00 89.06 368 SER A C 1
ATOM 2789 O O . SER A 1 368 ? -9.865 -6.450 38.738 1.00 89.06 368 SER A O 1
ATOM 2791 N N . ARG A 1 369 ? -9.183 -6.701 36.616 1.00 86.44 369 ARG A N 1
ATOM 2792 C CA . ARG A 1 369 ? -7.946 -7.435 36.961 1.00 86.44 369 ARG A CA 1
ATOM 2793 C C . ARG A 1 369 ? -6.873 -6.533 37.570 1.00 86.44 369 ARG A C 1
ATOM 2795 O O . ARG A 1 369 ? -5.970 -7.014 38.240 1.00 86.44 369 ARG A O 1
ATOM 2802 N N . ARG A 1 370 ? -6.937 -5.227 37.297 1.00 83.38 370 ARG A N 1
ATOM 2803 C CA . ARG A 1 370 ? -6.026 -4.215 37.844 1.00 83.38 370 ARG A CA 1
ATOM 2804 C C . ARG A 1 370 ? -6.705 -3.523 39.020 1.00 83.38 370 ARG A C 1
ATOM 2806 O O . ARG A 1 370 ? -6.964 -2.325 38.960 1.00 83.38 370 ARG A O 1
ATOM 2813 N N . GLU A 1 371 ? -7.017 -4.284 40.066 1.00 79.38 371 GLU A N 1
ATOM 2814 C CA . GLU A 1 371 ? -7.756 -3.792 41.238 1.00 79.38 371 GLU A CA 1
ATOM 2815 C C . GLU A 1 371 ? -7.120 -2.523 41.823 1.00 79.38 371 GLU A C 1
ATOM 2817 O O . GLU A 1 371 ? -7.813 -1.535 42.043 1.00 79.38 371 GLU A O 1
ATOM 2822 N N . ALA A 1 372 ? -5.788 -2.476 41.934 1.00 81.19 372 ALA A N 1
ATOM 2823 C CA . ALA A 1 372 ? -5.067 -1.294 42.410 1.00 81.19 372 ALA A CA 1
ATOM 2824 C C . ALA A 1 372 ? -5.372 -0.011 41.604 1.00 81.19 372 ALA A C 1
ATOM 2826 O O . ALA A 1 372 ? -5.440 1.074 42.174 1.00 81.19 372 ALA A O 1
ATOM 2827 N N . ALA A 1 373 ? -5.595 -0.123 40.288 1.00 78.75 373 ALA A N 1
ATOM 2828 C CA . ALA A 1 373 ? -5.975 1.008 39.436 1.00 78.75 373 ALA A CA 1
ATOM 2829 C C . ALA A 1 373 ? -7.465 1.377 39.569 1.00 78.75 373 ALA A C 1
ATOM 2831 O O . ALA A 1 373 ? -7.855 2.503 39.276 1.00 78.75 373 ALA A O 1
ATOM 2832 N N . LEU A 1 374 ? -8.296 0.428 40.005 1.00 86.44 374 LEU A N 1
ATOM 2833 C CA . LEU A 1 374 ? -9.723 0.609 40.249 1.00 86.44 374 LEU A CA 1
ATOM 2834 C C . LEU A 1 374 ? -9.981 1.303 41.598 1.00 86.44 374 LEU A C 1
ATOM 2836 O O . LEU A 1 374 ? -10.857 2.160 41.687 1.00 86.44 374 LEU A O 1
ATOM 2840 N N . VAL A 1 375 ? -9.181 0.975 42.622 1.00 87.75 375 VAL A N 1
ATOM 2841 C CA . VAL A 1 375 ? -9.279 1.521 43.990 1.00 87.75 375 VAL A CA 1
ATOM 2842 C C . VAL A 1 375 ? -9.248 3.048 44.005 1.00 87.75 375 VAL A C 1
ATOM 2844 O O . VAL A 1 375 ? -10.030 3.650 44.735 1.00 87.75 375 VAL A O 1
ATOM 2847 N N . ALA A 1 376 ? -8.397 3.672 43.184 1.00 83.38 376 ALA A N 1
ATOM 2848 C CA . ALA A 1 376 ? -8.234 5.125 43.159 1.00 83.38 376 ALA A CA 1
ATOM 2849 C C . ALA A 1 376 ? -9.556 5.854 42.869 1.00 83.38 376 ALA A C 1
ATOM 2851 O O . ALA A 1 376 ? -10.047 6.609 43.706 1.00 83.38 376 ALA A O 1
ATOM 2852 N N . TRP A 1 377 ? -10.180 5.579 41.721 1.00 86.06 377 TRP A N 1
ATOM 2853 C CA . TRP A 1 377 ? -11.409 6.273 41.337 1.00 86.06 377 TRP A CA 1
ATOM 2854 C C . TRP A 1 377 ? -12.657 5.709 42.028 1.00 86.06 377 TRP A C 1
ATOM 2856 O O . TRP A 1 377 ? -13.632 6.432 42.226 1.00 86.06 377 TRP A O 1
ATOM 2866 N N . CYS A 1 378 ? -12.639 4.443 42.459 1.00 91.12 378 CYS A N 1
ATOM 2867 C CA . CYS A 1 378 ? -13.702 3.914 43.314 1.00 91.12 378 CYS A CA 1
ATOM 2868 C C . CYS A 1 378 ? -13.749 4.649 44.656 1.00 91.12 378 CYS A C 1
ATOM 2870 O O . CYS A 1 378 ? -14.835 5.014 45.100 1.00 91.12 378 CYS A O 1
ATOM 2872 N N . GLY A 1 379 ? -12.589 4.931 45.260 1.00 88.81 379 GLY A N 1
ATOM 2873 C CA . GLY A 1 379 ? -12.492 5.710 46.493 1.00 88.81 379 GLY A CA 1
ATOM 2874 C C . GLY A 1 379 ? -13.070 7.118 46.346 1.00 88.81 379 GLY A C 1
ATOM 2875 O O . GLY A 1 379 ? -13.844 7.549 47.197 1.00 88.81 379 GLY A O 1
ATOM 2876 N N . GLU A 1 380 ? -12.777 7.801 45.235 1.00 87.31 380 GLU A N 1
ATOM 2877 C CA . GLU A 1 380 ? -13.340 9.128 44.933 1.00 87.31 380 GLU A CA 1
ATOM 2878 C C . GLU A 1 380 ? -14.868 9.119 44.784 1.00 87.31 380 GLU A C 1
ATOM 2880 O O . GLU A 1 380 ? -15.533 10.097 45.122 1.00 87.31 380 GLU A O 1
ATOM 2885 N N . LEU A 1 381 ? -15.434 8.020 44.279 1.00 88.94 381 LEU A N 1
ATOM 2886 C CA . LEU A 1 381 ? -16.872 7.865 44.050 1.00 88.94 381 LEU A CA 1
ATOM 2887 C C . LEU A 1 381 ? -17.605 7.140 45.193 1.00 88.94 381 LEU A C 1
ATOM 2889 O O . LEU A 1 381 ? -18.806 6.893 45.078 1.00 88.94 381 LEU A O 1
ATOM 2893 N N . GLY A 1 382 ? -16.914 6.769 46.276 1.00 91.44 382 GLY A N 1
ATOM 2894 C CA . GLY A 1 382 ? -17.494 5.979 47.369 1.00 91.44 382 GLY A CA 1
ATOM 2895 C C . GLY A 1 382 ? -17.963 4.580 46.944 1.00 91.44 382 GLY A C 1
ATOM 2896 O O . GLY A 1 382 ? -18.874 4.020 47.549 1.00 91.44 382 GLY A O 1
ATOM 2897 N N . LEU A 1 383 ? -17.375 4.022 45.884 1.00 93.75 383 LEU A N 1
ATOM 2898 C CA . LEU A 1 383 ? -17.684 2.696 45.353 1.00 93.75 383 LEU A CA 1
ATOM 2899 C C . LEU A 1 383 ? -16.718 1.646 45.915 1.00 93.75 383 LEU A C 1
ATOM 2901 O O . LEU A 1 383 ? -15.561 1.932 46.222 1.00 93.75 383 LEU A O 1
ATOM 2905 N N . ARG A 1 384 ? -17.170 0.390 45.986 1.00 93.88 384 ARG A N 1
ATOM 2906 C CA . ARG A 1 384 ? -16.297 -0.756 46.272 1.00 93.88 384 ARG A CA 1
ATOM 2907 C C . ARG A 1 384 ? -15.682 -1.273 44.973 1.00 93.88 384 ARG A C 1
ATOM 2909 O O . ARG A 1 384 ? -16.406 -1.790 44.122 1.00 93.88 384 ARG A O 1
ATOM 2916 N N . ALA A 1 385 ? -14.359 -1.171 44.862 1.00 93.31 385 ALA A N 1
ATOM 2917 C CA . ALA A 1 385 ? -13.581 -1.888 43.857 1.00 93.31 385 ALA A CA 1
ATOM 2918 C C . ALA A 1 385 ? -13.722 -3.405 44.076 1.00 93.31 385 ALA A C 1
ATOM 2920 O O . ALA A 1 385 ? -13.665 -3.861 45.218 1.00 93.31 385 ALA A O 1
ATOM 2921 N N . ARG A 1 386 ? -13.934 -4.169 42.999 1.00 94.25 386 ARG A N 1
ATOM 2922 C CA . ARG A 1 386 ? -14.037 -5.635 43.037 1.00 94.25 386 ARG A CA 1
ATOM 2923 C C . ARG A 1 386 ? -12.941 -6.285 42.204 1.00 94.25 386 ARG A C 1
ATOM 2925 O O . ARG A 1 386 ? -12.609 -5.806 41.111 1.00 94.25 386 ARG A O 1
ATOM 2932 N N . ALA A 1 387 ? -12.405 -7.384 42.717 1.00 91.88 387 ALA A N 1
ATOM 2933 C CA . ALA A 1 387 ? -11.422 -8.199 42.023 1.00 91.88 387 ALA A CA 1
ATOM 2934 C C . ALA A 1 387 ? -12.082 -9.025 40.910 1.00 91.88 387 ALA A C 1
ATOM 2936 O O . ALA A 1 387 ? -13.288 -9.275 40.917 1.00 91.88 387 ALA A O 1
ATOM 2937 N N . CYS A 1 388 ? -11.288 -9.514 39.953 1.00 89.38 388 CYS A N 1
ATOM 2938 C CA . CYS A 1 388 ? -11.807 -10.379 38.889 1.00 89.38 388 CYS A CA 1
ATOM 2939 C C . CYS A 1 388 ? -12.418 -11.691 39.411 1.00 89.38 388 CYS A C 1
ATOM 2941 O O . CYS A 1 388 ? -13.295 -12.237 38.754 1.00 89.38 388 CYS A O 1
ATOM 2943 N N . SER A 1 389 ? -12.016 -12.165 40.595 1.00 91.31 389 SER A N 1
ATOM 2944 C CA . SER A 1 389 ? -12.619 -13.329 41.259 1.00 91.31 389 SER A CA 1
ATOM 2945 C C . SER A 1 389 ? -14.070 -13.112 41.698 1.00 91.31 389 SER A C 1
ATOM 2947 O O . SER A 1 389 ? -14.770 -14.081 41.962 1.00 91.31 389 SER A O 1
ATOM 2949 N N . GLU A 1 390 ? -14.525 -11.860 41.791 1.00 93.44 390 GLU A N 1
ATOM 2950 C CA . GLU A 1 390 ? -15.895 -11.491 42.175 1.00 93.44 390 GLU A CA 1
ATOM 2951 C C . GLU A 1 390 ? -16.802 -11.262 40.947 1.00 93.44 390 GLU A C 1
ATOM 2953 O O . GLU A 1 390 ? -17.925 -10.769 41.092 1.00 93.44 390 GLU A O 1
ATOM 2958 N N . LEU A 1 391 ? -16.335 -11.576 39.729 1.00 93.38 391 LEU A N 1
ATOM 2959 C CA . LEU A 1 391 ? -17.075 -11.317 38.490 1.00 93.38 391 LEU A CA 1
ATOM 2960 C C . LEU A 1 391 ? -18.436 -12.024 38.479 1.00 93.38 391 LEU A C 1
ATOM 2962 O O . LEU A 1 391 ? -19.453 -11.354 38.321 1.00 93.38 391 LEU A O 1
ATOM 2966 N N . GLY A 1 392 ? -18.473 -13.335 38.717 1.00 92.50 392 GLY A N 1
ATOM 2967 C CA . GLY A 1 392 ? -19.715 -14.109 38.694 1.00 92.50 392 GLY A CA 1
ATOM 2968 C C . GLY A 1 392 ? -20.763 -13.630 39.704 1.00 92.50 392 GLY A C 1
ATOM 2969 O O . GLY A 1 392 ? -21.942 -13.514 39.362 1.00 92.50 392 GLY A O 1
ATOM 2970 N N . GLU A 1 393 ? -20.347 -13.277 40.925 1.00 93.25 393 GLU A N 1
ATOM 2971 C CA . GLU A 1 393 ? -21.235 -12.695 41.946 1.00 93.25 393 GLU A CA 1
ATOM 2972 C C . GLU A 1 393 ? -21.767 -11.322 41.505 1.00 93.25 393 GLU A C 1
ATOM 2974 O O . GLU A 1 393 ? -22.957 -11.022 41.638 1.00 93.25 393 GLU A O 1
ATOM 2979 N N . SER A 1 394 ? -20.900 -10.499 40.914 1.00 94.50 394 SER A N 1
ATOM 2980 C CA . SER A 1 394 ? -21.265 -9.164 40.436 1.00 94.50 394 SER A CA 1
ATOM 2981 C C . SER A 1 394 ? -22.208 -9.209 39.234 1.00 94.50 394 SER A C 1
ATOM 2983 O O . SER A 1 394 ? -23.123 -8.401 39.153 1.00 94.50 394 SER A O 1
ATOM 2985 N N . LEU A 1 395 ? -22.022 -10.157 38.311 1.00 94.12 395 LEU A N 1
ATOM 2986 C CA . LEU A 1 395 ? -22.926 -10.353 37.175 1.00 94.12 395 LEU A CA 1
ATOM 2987 C C . LEU A 1 395 ? -24.284 -10.896 37.622 1.00 94.12 395 LEU A C 1
ATOM 2989 O O . LEU A 1 395 ? -25.305 -10.479 37.089 1.00 94.12 395 LEU A O 1
ATOM 2993 N N . SER A 1 396 ? -24.303 -11.783 38.620 1.00 91.62 396 SER A N 1
ATOM 2994 C CA . SER A 1 396 ? -25.546 -12.341 39.175 1.00 91.62 396 SER A CA 1
ATOM 2995 C C . SER A 1 396 ? -26.398 -11.299 39.904 1.00 91.62 396 SER A C 1
ATOM 2997 O O . SER A 1 396 ? -27.599 -11.489 40.064 1.00 91.62 396 SER A O 1
ATOM 2999 N N . SER A 1 397 ? -25.772 -10.216 40.368 1.00 90.25 397 SER A N 1
ATOM 3000 C CA . SER A 1 397 ? -26.420 -9.108 41.076 1.00 90.25 397 SER A CA 1
ATOM 3001 C C . SER A 1 397 ? -26.632 -7.865 40.208 1.00 90.25 397 SER A C 1
ATOM 3003 O O . SER A 1 397 ? -27.132 -6.863 40.714 1.00 90.25 397 SER A O 1
ATOM 3005 N N . ALA A 1 398 ? -26.259 -7.911 38.927 1.00 93.38 398 ALA A N 1
ATOM 3006 C CA . ALA A 1 398 ? -26.417 -6.809 37.990 1.00 93.38 398 ALA A CA 1
ATOM 3007 C C . ALA A 1 398 ? -27.643 -7.005 37.088 1.00 93.38 398 ALA A C 1
ATOM 3009 O O . ALA A 1 398 ? -27.981 -8.122 36.711 1.00 93.38 398 ALA A O 1
ATOM 3010 N N . ASP A 1 399 ? -28.253 -5.899 36.674 1.00 90.62 399 ASP A N 1
ATOM 3011 C CA . ASP A 1 399 ? -29.327 -5.857 35.673 1.00 90.62 399 ASP A CA 1
ATOM 3012 C C . ASP A 1 399 ? -28.785 -5.608 34.263 1.00 90.62 399 ASP A C 1
ATOM 3014 O O . ASP A 1 399 ? -29.399 -5.960 33.249 1.00 90.62 399 ASP A O 1
ATOM 3018 N N . ALA A 1 400 ? -27.603 -5.002 34.200 1.00 90.06 400 ALA A N 1
ATOM 3019 C CA . ALA A 1 400 ? -26.844 -4.828 32.983 1.00 90.06 400 ALA A CA 1
ATOM 3020 C C . ALA A 1 400 ? -25.339 -4.800 33.281 1.00 90.06 400 ALA A C 1
ATOM 3022 O O . ALA A 1 400 ? -24.904 -4.541 34.405 1.00 90.06 400 ALA A O 1
ATOM 3023 N N . VAL A 1 401 ? -24.530 -5.066 32.262 1.00 91.81 401 VAL A N 1
ATOM 3024 C CA . VAL A 1 401 ? -23.072 -4.986 32.342 1.00 91.81 401 VAL A CA 1
ATOM 3025 C C . VAL A 1 401 ? -22.530 -4.086 31.244 1.00 91.81 401 VAL A C 1
ATOM 3027 O O . VAL A 1 401 ? -22.899 -4.207 30.081 1.00 91.81 401 VAL A O 1
ATOM 3030 N N . PHE A 1 402 ? -21.637 -3.185 31.625 1.00 90.12 402 PHE A N 1
ATOM 3031 C CA . PHE A 1 402 ? -20.891 -2.306 30.750 1.00 90.12 402 PHE A CA 1
ATOM 3032 C C . PHE A 1 402 ? -19.432 -2.752 30.698 1.00 90.12 402 PHE A C 1
ATOM 3034 O O . PHE A 1 402 ? -18.723 -2.738 31.707 1.00 90.12 402 PHE A O 1
ATOM 3041 N N . VAL A 1 403 ? -18.970 -3.129 29.513 1.00 84.12 403 VAL A N 1
ATOM 3042 C CA . VAL A 1 403 ? -17.605 -3.594 29.293 1.00 84.12 403 VAL A CA 1
ATOM 3043 C C . VAL A 1 403 ? -16.782 -2.487 28.642 1.00 84.12 403 VAL A C 1
ATOM 3045 O O . VAL A 1 403 ? -17.011 -2.094 27.498 1.00 84.12 403 VAL A O 1
ATOM 3048 N N . ALA A 1 404 ? -15.787 -2.005 29.385 1.00 74.19 404 ALA A N 1
ATOM 3049 C CA . ALA A 1 404 ? -14.816 -0.997 28.968 1.00 74.19 404 ALA A CA 1
ATOM 3050 C C . ALA A 1 404 ? -13.390 -1.440 29.349 1.00 74.19 404 ALA A C 1
ATOM 3052 O O . ALA A 1 404 ? -12.652 -0.728 30.039 1.00 74.19 404 ALA A O 1
ATOM 3053 N N . SER A 1 405 ? -13.019 -2.652 28.922 1.00 72.12 405 SER A N 1
ATOM 3054 C CA . SER A 1 405 ? -11.713 -3.264 29.190 1.00 72.12 405 SER A CA 1
ATOM 3055 C C . SER A 1 405 ? -10.723 -3.016 28.046 1.00 72.12 405 SER A C 1
ATOM 3057 O O . SER A 1 405 ? -11.083 -3.023 26.875 1.00 72.12 405 SER A O 1
ATOM 3059 N N . ASP A 1 406 ? -9.445 -2.849 28.376 1.00 58.62 406 ASP A N 1
ATOM 3060 C CA . ASP A 1 406 ? -8.341 -2.544 27.457 1.00 58.62 406 ASP A CA 1
ATOM 3061 C C . ASP A 1 406 ? -7.749 -3.789 26.761 1.00 58.62 406 ASP A C 1
ATOM 3063 O O . ASP A 1 406 ? -6.540 -4.001 26.757 1.00 58.62 406 ASP A O 1
ATOM 3067 N N . GLY A 1 407 ? -8.604 -4.606 26.134 1.00 52.41 407 GLY A N 1
ATOM 3068 C CA . GLY A 1 407 ? -8.163 -5.691 25.239 1.00 52.41 407 GLY A CA 1
ATOM 3069 C C . GLY A 1 407 ? -7.815 -7.017 25.921 1.00 52.41 407 GLY A C 1
ATOM 3070 O O . GLY A 1 407 ? -7.069 -7.821 25.371 1.00 52.41 407 GLY A O 1
ATOM 3071 N N . ALA A 1 408 ? -8.344 -7.263 27.120 1.00 59.66 408 ALA A N 1
ATOM 3072 C CA . ALA A 1 408 ? -8.226 -8.556 27.780 1.00 59.66 408 ALA A CA 1
ATOM 3073 C C . ALA A 1 408 ? -9.592 -9.186 28.046 1.00 59.66 408 ALA A C 1
ATOM 3075 O O . ALA A 1 408 ? -10.429 -8.585 28.713 1.00 59.66 408 ALA A O 1
ATOM 3076 N N . ASP A 1 409 ? -9.758 -10.428 27.598 1.00 69.38 409 ASP A N 1
ATOM 3077 C CA . ASP A 1 409 ? -11.041 -11.142 27.522 1.00 69.38 409 ASP A CA 1
ATOM 3078 C C . ASP A 1 409 ? -11.353 -12.035 28.729 1.00 69.38 409 ASP A C 1
ATOM 3080 O O . ASP A 1 409 ? -12.157 -12.957 28.646 1.00 69.38 409 ASP A O 1
ATOM 3084 N N . TRP A 1 410 ? -10.709 -11.797 29.869 1.00 83.88 410 TRP A N 1
ATOM 3085 C CA . TRP A 1 410 ? -10.866 -12.613 31.083 1.00 83.88 410 TRP A CA 1
ATOM 3086 C C . TRP A 1 410 ? -12.314 -12.695 31.592 1.00 83.88 410 TRP A C 1
ATOM 3088 O O . TRP A 1 410 ? -12.664 -13.631 32.295 1.00 83.88 410 TRP A O 1
ATOM 3098 N N . TRP A 1 411 ? -13.142 -11.715 31.241 1.00 86.88 411 TRP A N 1
ATOM 3099 C CA . TRP A 1 411 ? -14.552 -11.620 31.606 1.00 86.88 411 TRP A CA 1
ATOM 3100 C C . TRP A 1 411 ? -15.488 -12.319 30.609 1.00 86.88 411 TRP A C 1
ATOM 3102 O O . TRP A 1 411 ? -16.676 -12.481 30.884 1.00 86.88 411 TRP A O 1
ATOM 3112 N N . ARG A 1 412 ? -14.976 -12.702 29.432 1.00 84.62 412 ARG A N 1
ATOM 3113 C CA . ARG 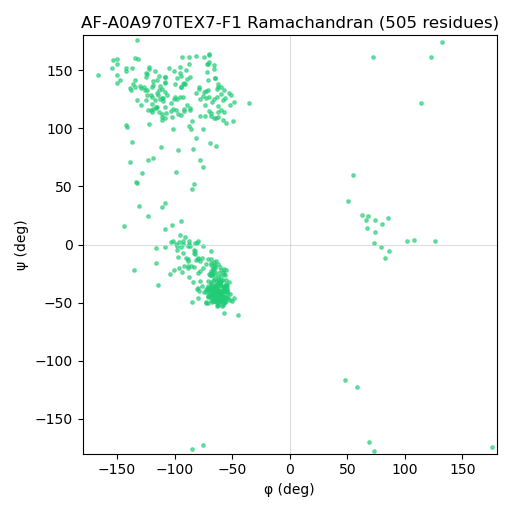A 1 412 ? -15.778 -13.039 28.252 1.00 84.62 412 ARG A CA 1
ATOM 3114 C C . ARG A 1 412 ? -16.700 -14.230 28.481 1.00 84.62 412 ARG A C 1
ATOM 3116 O O . ARG A 1 412 ? -17.868 -14.158 28.114 1.00 84.62 412 ARG A O 1
ATOM 3123 N N . GLU A 1 413 ? -16.191 -15.322 29.049 1.00 86.06 413 GLU A N 1
ATOM 3124 C CA . GLU A 1 413 ? -16.983 -16.545 29.238 1.00 86.06 413 GLU A CA 1
ATOM 3125 C C . GLU A 1 413 ? -18.149 -16.326 30.207 1.00 86.06 413 GLU A C 1
ATOM 3127 O O . GLU A 1 413 ? -19.281 -16.710 29.906 1.00 86.06 413 GLU A O 1
ATOM 3132 N N . GLU A 1 414 ? -17.890 -15.646 31.324 1.00 89.50 414 GLU A N 1
ATOM 3133 C CA . GLU A 1 414 ? -18.897 -15.353 32.345 1.00 89.50 414 GLU A CA 1
ATOM 3134 C C . GLU A 1 414 ? -19.932 -14.333 31.857 1.00 89.50 414 GLU A C 1
ATOM 3136 O O . GLU A 1 414 ? -21.132 -14.557 32.016 1.00 89.50 414 GLU A O 1
ATOM 3141 N N . VAL A 1 415 ? -19.506 -13.255 31.186 1.00 88.44 415 VAL A N 1
ATOM 3142 C CA . VAL A 1 415 ? -20.436 -12.271 30.606 1.00 88.44 415 VAL A CA 1
ATOM 3143 C C . VAL A 1 415 ? -21.275 -12.896 29.499 1.00 88.44 415 VAL A C 1
ATOM 3145 O O . VAL A 1 415 ? -22.481 -12.673 29.465 1.00 88.44 415 VAL A O 1
ATOM 3148 N N . ALA A 1 416 ? -20.693 -13.730 28.631 1.00 85.69 416 ALA A N 1
ATOM 3149 C CA . ALA A 1 416 ? -21.456 -14.436 27.605 1.00 85.69 416 ALA A CA 1
ATOM 3150 C C . ALA A 1 416 ? -22.476 -15.412 28.218 1.00 85.69 416 ALA A C 1
ATOM 3152 O O . ALA A 1 416 ? -23.579 -15.568 27.692 1.00 85.69 416 ALA A O 1
ATOM 3153 N N . ALA A 1 417 ? -22.135 -16.071 29.331 1.00 87.75 417 ALA A N 1
ATOM 3154 C CA . ALA A 1 417 ? -23.072 -16.916 30.066 1.00 87.75 417 ALA A CA 1
ATOM 3155 C C . ALA A 1 417 ? -24.218 -16.100 30.685 1.00 87.75 417 ALA A C 1
ATOM 3157 O O . ALA A 1 417 ? -25.381 -16.467 30.508 1.00 87.75 417 ALA A O 1
ATOM 3158 N N . ALA A 1 418 ? -23.912 -14.971 31.328 1.00 87.69 418 ALA A N 1
ATOM 3159 C CA . ALA A 1 418 ? -24.912 -14.074 31.905 1.00 87.69 418 ALA A CA 1
ATOM 3160 C C . ALA A 1 418 ? -25.819 -13.441 30.832 1.00 87.69 418 ALA A C 1
ATOM 3162 O O . ALA A 1 418 ? -27.036 -13.366 31.005 1.00 87.69 418 ALA A O 1
ATOM 3163 N N . ALA A 1 419 ? -25.254 -13.066 29.681 1.00 84.06 419 ALA A N 1
ATOM 3164 C CA . ALA A 1 419 ? -25.985 -12.528 28.535 1.00 84.06 419 ALA A CA 1
ATOM 3165 C C . ALA A 1 419 ? -27.008 -13.528 27.978 1.00 84.06 419 ALA A C 1
ATOM 3167 O O . ALA A 1 419 ? -28.157 -13.167 27.720 1.00 84.06 419 ALA A O 1
ATOM 3168 N N . ARG A 1 420 ? -26.629 -14.812 27.860 1.00 81.50 420 ARG A N 1
ATOM 3169 C CA . ARG A 1 420 ? -27.563 -15.898 27.500 1.00 81.50 420 ARG A CA 1
ATOM 3170 C C . ARG A 1 420 ? -28.672 -16.087 28.538 1.00 81.50 420 ARG A C 1
ATOM 3172 O O . ARG A 1 420 ? -29.766 -16.507 28.178 1.00 81.50 420 ARG A O 1
ATOM 3179 N N . GLY A 1 421 ? -28.398 -15.754 29.798 1.00 79.75 421 GLY A N 1
ATOM 3180 C CA . GLY A 1 421 ? -29.378 -15.702 30.885 1.00 79.75 421 GLY A CA 1
ATOM 3181 C C . GLY A 1 421 ? -30.310 -14.484 30.852 1.00 79.75 421 GLY A C 1
ATOM 3182 O O . GLY A 1 421 ? -31.194 -14.391 31.696 1.00 79.75 421 GLY A O 1
ATOM 3183 N N . GLY A 1 422 ? -30.148 -13.567 29.889 1.00 80.50 422 GLY A N 1
ATOM 3184 C CA . GLY A 1 422 ? -31.015 -12.399 29.702 1.00 80.50 422 GLY A CA 1
ATOM 3185 C C . GLY A 1 422 ? -30.453 -11.072 30.223 1.00 80.50 422 GLY A C 1
ATOM 3186 O O . GLY A 1 422 ? -31.145 -10.053 30.114 1.00 80.50 422 GLY A O 1
ATOM 3187 N N . LEU A 1 423 ? -29.219 -11.058 30.745 1.00 87.25 423 LEU A N 1
ATOM 3188 C CA . LEU A 1 423 ? -28.530 -9.837 31.170 1.00 87.25 423 LEU A CA 1
ATOM 3189 C C . LEU A 1 423 ? -28.292 -8.910 29.967 1.00 87.25 423 LEU A C 1
ATOM 3191 O O . LEU A 1 423 ? -27.825 -9.359 28.918 1.00 87.25 423 LEU A O 1
ATOM 3195 N N . ALA A 1 424 ? -28.593 -7.617 30.112 1.00 86.25 424 ALA A N 1
ATOM 3196 C CA . ALA A 1 424 ? -28.256 -6.644 29.077 1.00 86.25 424 ALA A CA 1
ATOM 3197 C C . ALA A 1 424 ? -26.752 -6.348 29.098 1.00 86.25 424 ALA A C 1
ATOM 3199 O O . ALA A 1 424 ? -26.181 -6.061 30.148 1.00 86.25 424 ALA A O 1
ATOM 3200 N N . VAL A 1 425 ? -26.111 -6.391 27.936 1.00 85.06 425 VAL A N 1
ATOM 3201 C CA . VAL A 1 425 ? -24.666 -6.190 27.811 1.00 85.06 425 VAL A CA 1
ATOM 3202 C C . VAL A 1 425 ? -24.399 -4.990 26.920 1.00 85.06 425 VAL A C 1
ATOM 3204 O O . VAL A 1 425 ? -24.799 -4.985 25.764 1.00 85.06 425 VAL A O 1
ATOM 3207 N N . LEU A 1 426 ? -23.713 -3.982 27.446 1.00 82.75 426 LEU A N 1
ATOM 3208 C CA . LEU A 1 426 ? -23.149 -2.875 26.685 1.00 82.75 426 LEU A CA 1
ATOM 3209 C C . LEU A 1 426 ? -21.656 -3.145 26.521 1.00 82.75 426 LEU A C 1
ATOM 3211 O O . LEU A 1 426 ? -20.873 -2.907 27.440 1.00 82.75 426 LEU A O 1
ATOM 3215 N N . ASP A 1 427 ? -21.263 -3.663 25.367 1.00 74.75 427 ASP A N 1
ATOM 3216 C CA . ASP A 1 427 ? -19.890 -4.086 25.112 1.00 74.75 427 ASP A CA 1
ATOM 3217 C C . ASP A 1 427 ? -19.220 -3.164 24.093 1.00 74.75 427 ASP A C 1
ATOM 3219 O O . ASP A 1 427 ? -19.516 -3.203 22.899 1.00 74.75 427 ASP A O 1
ATOM 3223 N N . LEU A 1 428 ? -18.299 -2.322 24.572 1.00 62.66 428 LEU A N 1
ATOM 3224 C CA . LEU A 1 428 ? -17.520 -1.420 23.718 1.00 62.66 428 LEU A CA 1
ATOM 3225 C C . LEU A 1 428 ? -16.184 -2.019 23.273 1.00 62.66 428 LEU A C 1
ATOM 3227 O O . LEU A 1 428 ? -15.387 -1.314 22.656 1.00 62.66 428 LEU A O 1
ATOM 3231 N N . THR A 1 429 ? -15.907 -3.273 23.631 1.00 56.59 429 THR A N 1
ATOM 3232 C CA . THR A 1 429 ? -14.670 -3.967 23.253 1.00 56.59 429 THR A CA 1
ATOM 3233 C C . THR A 1 429 ? -14.793 -4.692 21.912 1.00 56.59 429 THR A C 1
ATOM 3235 O O . THR A 1 429 ? -13.772 -4.925 21.276 1.00 56.59 429 THR A O 1
ATOM 3238 N N . GLY A 1 430 ? -16.029 -4.939 21.453 1.00 54.19 430 GLY A N 1
ATOM 3239 C CA . GLY A 1 430 ? -16.367 -5.293 20.072 1.00 54.19 430 GLY A CA 1
ATOM 3240 C C . GLY A 1 430 ? -15.978 -6.709 19.615 1.00 54.19 430 GLY A C 1
ATOM 3241 O O . GLY A 1 430 ? -15.140 -7.396 20.190 1.00 54.19 430 GLY A O 1
ATOM 3242 N N . GLY A 1 431 ? -16.608 -7.163 18.523 1.00 50.72 431 GLY A N 1
ATOM 3243 C CA . GLY A 1 431 ? -16.081 -8.256 17.693 1.00 50.72 431 GLY A CA 1
ATOM 3244 C C . GLY A 1 431 ? -16.173 -9.679 18.255 1.00 50.72 431 GLY A C 1
ATOM 3245 O O . GLY A 1 431 ? -15.429 -10.551 17.804 1.00 50.72 431 GLY A O 1
ATOM 3246 N N . HIS A 1 432 ? -17.061 -9.960 19.213 1.00 62.00 432 HIS A N 1
ATOM 3247 C CA . HIS A 1 432 ? -17.166 -11.307 19.771 1.00 62.00 432 HIS A CA 1
ATOM 3248 C C . HIS A 1 432 ? -18.238 -12.176 19.084 1.00 62.00 432 HIS A C 1
ATOM 3250 O O . HIS A 1 432 ? -19.377 -11.733 18.924 1.00 62.00 432 HIS A O 1
ATOM 3256 N N . PRO A 1 433 ? -17.946 -13.457 18.760 1.00 58.50 433 PRO A N 1
ATOM 3257 C CA . PRO A 1 433 ? -18.900 -14.358 18.096 1.00 58.50 433 PRO A CA 1
ATOM 3258 C C . PRO A 1 433 ? -20.233 -14.554 18.837 1.00 58.50 433 PRO A C 1
ATOM 3260 O O . PRO A 1 433 ? -21.250 -14.863 18.222 1.00 58.50 433 PRO A O 1
ATOM 3263 N N . TRP A 1 434 ? -20.244 -14.376 20.162 1.00 66.69 434 TRP A N 1
ATOM 3264 C CA . TRP A 1 434 ? -21.433 -14.566 20.996 1.00 66.69 434 TRP A CA 1
ATOM 3265 C C . TRP A 1 434 ? -22.408 -13.379 20.964 1.00 66.69 434 TRP A C 1
ATOM 3267 O O . TRP A 1 434 ? -23.555 -13.553 21.376 1.00 66.69 434 TRP A O 1
ATOM 3277 N N . HIS A 1 435 ? -22.013 -12.212 20.432 1.00 65.31 435 HIS A N 1
ATOM 3278 C CA . HIS A 1 435 ? -22.906 -11.051 20.277 1.00 65.31 435 HIS A CA 1
ATOM 3279 C C . HIS A 1 435 ? -24.145 -11.404 19.444 1.00 65.31 435 HIS A C 1
ATOM 3281 O O . HIS A 1 435 ? -25.259 -11.059 19.817 1.00 65.31 435 HIS A O 1
ATOM 3287 N N . GLN A 1 436 ? -23.973 -12.194 18.376 1.00 64.25 436 GLN A N 1
ATOM 3288 C CA . GLN A 1 436 ? -25.071 -12.644 17.503 1.00 64.25 436 GLN A CA 1
ATOM 3289 C C . GLN A 1 436 ? -26.041 -13.620 18.186 1.00 64.25 436 GLN A C 1
ATOM 3291 O O . GLN A 1 436 ? -27.147 -13.841 17.701 1.00 64.25 436 GLN A O 1
ATOM 3296 N N . GLN A 1 437 ? -25.625 -14.224 19.300 1.00 66.50 437 GLN A N 1
ATOM 3297 C CA . GLN A 1 437 ? -26.401 -15.215 20.045 1.00 66.50 437 GLN A CA 1
ATOM 3298 C C . GLN A 1 437 ? -27.137 -14.591 21.241 1.00 66.50 437 GLN A C 1
ATOM 3300 O O . GLN A 1 437 ? -27.893 -15.287 21.917 1.00 66.50 437 GLN A O 1
ATOM 3305 N N . CYS A 1 438 ? -26.921 -13.298 21.515 1.00 68.75 438 CYS A N 1
ATOM 3306 C CA . CYS A 1 438 ? -27.455 -12.603 22.683 1.00 68.75 438 CYS A CA 1
ATOM 3307 C C . CYS A 1 438 ? -28.315 -11.400 22.248 1.00 68.75 438 CYS A C 1
ATOM 3309 O O . CYS A 1 438 ? -27.770 -10.355 21.899 1.00 68.75 438 CYS A O 1
ATOM 3311 N N . PRO A 1 439 ? -29.657 -11.491 22.310 1.00 66.50 439 PRO A N 1
ATOM 3312 C CA . PRO A 1 439 ? -30.555 -10.455 21.785 1.00 66.50 439 PRO A CA 1
ATOM 3313 C C . PRO A 1 439 ? -30.531 -9.125 22.562 1.00 66.50 439 PRO A C 1
ATOM 3315 O O . PRO A 1 439 ? -31.060 -8.131 22.074 1.00 66.50 439 PRO A O 1
ATOM 3318 N N . ARG A 1 440 ? -29.929 -9.090 23.760 1.00 78.81 440 ARG A N 1
ATOM 3319 C CA . ARG A 1 440 ? -29.752 -7.879 24.588 1.00 78.81 440 ARG A CA 1
ATOM 3320 C C . ARG A 1 440 ? -28.286 -7.441 24.683 1.00 78.81 440 ARG A C 1
ATOM 3322 O O . ARG A 1 440 ? -27.860 -6.927 25.715 1.00 78.81 440 ARG A O 1
ATOM 3329 N N . CYS A 1 441 ? -27.509 -7.680 23.630 1.00 73.56 441 CYS A N 1
ATOM 3330 C CA . CYS A 1 441 ? -26.136 -7.201 23.512 1.00 73.56 441 CYS A CA 1
ATOM 3331 C C . CYS A 1 441 ? -26.095 -5.960 22.610 1.00 73.56 441 CYS A C 1
ATOM 3333 O O . CYS A 1 441 ? -26.571 -5.999 21.478 1.00 73.56 441 CYS A O 1
ATOM 3335 N N . TYR A 1 442 ? -25.531 -4.868 23.116 1.00 69.56 442 TYR A N 1
ATOM 3336 C CA . TYR A 1 442 ? -25.461 -3.567 22.464 1.00 69.56 442 TYR A CA 1
ATOM 3337 C C . TYR A 1 442 ? -23.997 -3.169 22.295 1.00 69.56 442 TYR A C 1
ATOM 3339 O O . TYR A 1 442 ? -23.280 -2.972 23.279 1.00 69.56 442 TYR A O 1
ATOM 3347 N N . GLY A 1 443 ? -23.558 -3.048 21.047 1.00 61.06 443 GLY A N 1
ATOM 3348 C CA . GLY A 1 443 ? -22.281 -2.445 20.706 1.00 61.06 443 GLY A CA 1
ATOM 3349 C C . GLY A 1 443 ? -22.388 -0.925 20.596 1.00 61.06 443 GLY A C 1
ATOM 3350 O O . GLY A 1 443 ? -23.432 -0.306 20.826 1.00 61.06 443 GLY A O 1
ATOM 3351 N N . LEU A 1 444 ? -21.279 -0.298 20.205 1.00 52.69 444 LEU A N 1
ATOM 3352 C CA . LEU A 1 444 ? -21.197 1.153 20.010 1.00 52.69 444 LEU A CA 1
ATOM 3353 C C . LEU A 1 444 ? -22.180 1.660 18.938 1.00 52.69 444 LEU A C 1
ATOM 3355 O O . LEU A 1 444 ? -22.740 2.747 19.082 1.00 52.69 444 LEU A O 1
ATOM 3359 N N . SER A 1 445 ? -22.412 0.865 17.891 1.00 48.78 445 SER A N 1
ATOM 3360 C CA . SER A 1 445 ? -23.375 1.122 16.814 1.00 48.78 445 SER A CA 1
ATOM 3361 C C . SER A 1 445 ? -24.812 1.185 17.320 1.00 48.78 445 SER A C 1
ATOM 3363 O O . SER A 1 445 ? -25.542 2.120 16.998 1.00 48.78 445 SER A O 1
ATOM 3365 N N . GLU A 1 446 ? -25.208 0.220 18.144 1.00 57.47 446 GLU A N 1
ATOM 3366 C CA . GLU A 1 446 ? -26.547 0.113 18.711 1.00 57.47 446 GLU A CA 1
ATOM 3367 C C . GLU A 1 446 ? -26.784 1.212 19.754 1.00 57.47 446 GLU A C 1
ATOM 3369 O O . GLU A 1 446 ? -27.852 1.820 19.770 1.00 57.47 446 GLU A O 1
ATOM 3374 N N . ILE A 1 447 ? -25.771 1.536 20.569 1.00 59.25 447 ILE A N 1
ATOM 3375 C CA . ILE A 1 447 ? -25.819 2.642 21.540 1.00 59.25 447 ILE A CA 1
ATOM 3376 C C . ILE A 1 447 ? -25.915 3.997 20.820 1.00 59.25 447 ILE A C 1
ATOM 3378 O O . ILE A 1 447 ? -26.701 4.856 21.219 1.00 59.25 447 ILE A O 1
ATOM 3382 N N . GLY A 1 448 ? -25.154 4.197 19.741 1.00 52.09 448 GLY A N 1
ATOM 3383 C CA . GLY A 1 448 ? -25.219 5.405 18.917 1.00 52.09 448 GLY A CA 1
ATOM 3384 C C . GLY A 1 448 ? -26.576 5.573 18.228 1.00 52.09 448 GLY A C 1
ATOM 3385 O O . GLY A 1 448 ? -27.194 6.630 18.346 1.00 52.09 448 GLY A O 1
ATOM 3386 N N . ALA A 1 449 ? -27.077 4.518 17.579 1.00 48.22 449 ALA A N 1
ATOM 3387 C CA . ALA A 1 449 ? -28.368 4.516 16.888 1.00 48.22 449 ALA A CA 1
ATOM 3388 C C . ALA A 1 449 ? -29.569 4.675 17.839 1.00 48.22 449 ALA A C 1
ATOM 3390 O O . ALA A 1 449 ? -30.589 5.242 17.453 1.00 48.22 449 ALA A O 1
ATOM 3391 N N . ALA A 1 450 ? -29.454 4.210 19.086 1.00 50.59 450 ALA A N 1
ATOM 3392 C CA . ALA A 1 450 ? -30.502 4.354 20.095 1.00 50.59 450 ALA A CA 1
ATOM 3393 C C . ALA A 1 450 ? -30.576 5.761 20.728 1.00 50.59 450 ALA A C 1
ATOM 3395 O O . ALA A 1 450 ? -31.566 6.067 21.403 1.00 50.59 450 ALA A O 1
ATOM 3396 N N . THR A 1 451 ? -29.553 6.612 20.543 1.00 49.72 451 THR A N 1
ATOM 3397 C CA . THR A 1 451 ? -29.367 7.809 21.390 1.00 49.72 451 THR A CA 1
ATOM 3398 C C . THR A 1 451 ? -29.022 9.105 20.642 1.00 49.72 451 THR A C 1
ATOM 3400 O O . THR A 1 451 ? -29.271 10.176 21.193 1.00 49.72 451 THR A O 1
ATOM 3403 N N . LEU A 1 452 ? -28.490 9.049 19.414 1.00 49.44 452 LEU A N 1
ATOM 3404 C CA . LEU A 1 452 ? -28.157 10.229 18.600 1.00 49.44 452 LEU A CA 1
ATOM 3405 C C . LEU A 1 452 ? -29.128 10.386 17.427 1.00 49.44 452 LEU A C 1
ATOM 3407 O O . LEU A 1 452 ? -29.463 9.416 16.747 1.00 49.44 452 LEU A O 1
ATOM 3411 N N . THR A 1 453 ? -29.545 11.618 17.144 1.00 49.50 453 THR A N 1
ATOM 3412 C CA . THR A 1 453 ? -30.231 11.926 15.885 1.00 49.50 453 THR A CA 1
ATOM 3413 C C . THR A 1 453 ? -29.244 11.871 14.713 1.00 49.50 453 THR A C 1
ATOM 3415 O O . THR A 1 453 ? -28.041 12.093 14.872 1.00 49.50 453 THR A O 1
ATOM 3418 N N . VAL A 1 454 ? -29.749 11.620 13.498 1.00 43.09 454 VAL A N 1
ATOM 3419 C CA . VAL A 1 454 ? -28.933 11.614 12.267 1.00 43.09 454 VAL A CA 1
ATOM 3420 C C . VAL A 1 454 ? -28.166 12.937 12.090 1.00 43.09 454 VAL A C 1
ATOM 3422 O O . VAL A 1 454 ? -27.017 12.919 11.658 1.00 43.09 454 VAL A O 1
ATOM 3425 N N . SER A 1 455 ? -28.758 14.072 12.485 1.00 47.09 455 SER A N 1
ATOM 3426 C CA . SER A 1 455 ? -28.117 15.396 12.413 1.00 47.09 455 SER A CA 1
ATOM 3427 C C . SER A 1 455 ? -26.903 15.512 13.339 1.00 47.09 455 SER A C 1
ATOM 3429 O O . SER A 1 455 ? -25.850 15.980 12.917 1.00 47.09 455 SER A O 1
ATOM 3431 N N . GLU A 1 456 ? -27.008 15.037 14.582 1.00 50.12 456 GLU A N 1
ATOM 3432 C CA . GLU A 1 456 ? -25.923 15.131 15.570 1.00 50.12 456 GLU A CA 1
ATOM 3433 C C . GLU A 1 456 ? -24.721 14.253 15.196 1.00 50.12 456 GLU A C 1
ATOM 3435 O O . GLU A 1 456 ? -23.569 14.651 15.384 1.00 50.12 456 GLU A O 1
ATOM 3440 N N . ALA A 1 457 ? -24.973 13.073 14.619 1.00 48.12 457 ALA A N 1
ATOM 3441 C CA . ALA A 1 457 ? -23.916 12.211 14.093 1.00 48.12 457 ALA A CA 1
ATOM 3442 C C . ALA A 1 457 ? -23.172 12.880 12.921 1.00 48.12 457 ALA A C 1
ATOM 3444 O O . ALA A 1 457 ? -21.940 12.846 12.861 1.00 48.12 457 ALA A O 1
ATOM 3445 N N . VAL A 1 458 ? -23.915 13.539 12.026 1.00 50.25 458 VAL A N 1
ATOM 3446 C CA . VAL A 1 458 ? -23.374 14.282 10.879 1.00 50.25 458 VAL A CA 1
ATOM 3447 C C . VAL A 1 458 ? -22.528 15.479 11.317 1.00 50.25 458 VAL A C 1
ATOM 3449 O O . VAL A 1 458 ? -21.425 15.669 10.797 1.00 50.25 458 VAL A O 1
ATOM 3452 N N . ASP A 1 459 ? -23.002 16.277 12.272 1.00 52.50 459 ASP A N 1
ATOM 3453 C CA . ASP A 1 459 ? -22.282 17.469 12.732 1.00 52.50 459 ASP A CA 1
ATOM 3454 C C . ASP A 1 459 ? -21.000 17.100 13.493 1.00 52.50 459 ASP A C 1
ATOM 3456 O O . ASP A 1 459 ? -19.948 17.710 13.277 1.00 52.50 459 ASP A O 1
ATOM 3460 N N . LEU A 1 460 ? -21.031 16.032 14.299 1.00 53.41 460 LEU A N 1
ATOM 3461 C CA . LEU A 1 460 ? -19.841 15.502 14.970 1.00 53.41 460 LEU A CA 1
ATOM 3462 C C . LEU A 1 460 ? -18.786 15.007 13.971 1.00 53.41 460 LEU A C 1
ATOM 3464 O O . LEU A 1 460 ? -17.586 15.247 14.145 1.00 53.41 460 LEU A O 1
ATOM 3468 N N . ALA A 1 461 ? -19.223 14.317 12.920 1.00 50.81 461 ALA A N 1
ATOM 3469 C CA . ALA A 1 461 ? -18.343 13.850 11.861 1.00 50.81 461 ALA A CA 1
ATOM 3470 C C . ALA A 1 461 ? -17.695 15.009 11.096 1.00 50.81 461 ALA A C 1
ATOM 3472 O O . ALA A 1 461 ? -16.483 14.993 10.868 1.00 50.81 461 ALA A O 1
ATOM 3473 N N . ARG A 1 462 ? -18.482 16.041 10.764 1.00 55.59 462 ARG A N 1
ATOM 3474 C CA . ARG A 1 462 ? -17.996 17.262 10.110 1.00 55.59 462 ARG A CA 1
ATOM 3475 C C . ARG A 1 462 ? -16.941 17.959 10.967 1.00 55.59 462 ARG A C 1
ATOM 3477 O O . ARG A 1 462 ? -15.840 18.219 10.490 1.00 55.59 462 ARG A O 1
ATOM 3484 N N . ALA A 1 463 ? -17.231 18.171 12.248 1.00 58.41 463 ALA A N 1
ATOM 3485 C CA . ALA A 1 463 ? -16.339 18.872 13.164 1.00 58.41 463 ALA A CA 1
ATOM 3486 C C . ALA A 1 463 ? -15.000 18.134 13.385 1.00 58.41 463 ALA A C 1
ATOM 3488 O O . ALA A 1 463 ? -13.943 18.760 13.506 1.00 58.41 463 ALA A O 1
ATOM 3489 N N . ARG A 1 464 ? -15.018 16.793 13.389 1.00 57.94 464 ARG A N 1
ATOM 3490 C CA . ARG A 1 464 ? -13.800 15.967 13.427 1.00 57.94 464 ARG A CA 1
ATOM 3491 C C . ARG A 1 464 ? -13.022 15.996 12.118 1.00 57.94 464 ARG A C 1
ATOM 3493 O O . ARG A 1 464 ? -11.796 16.052 12.168 1.00 57.94 464 ARG A O 1
ATOM 3500 N N . GLY A 1 465 ? -13.709 15.982 10.977 1.00 59.41 465 GLY A N 1
ATOM 3501 C CA . GLY A 1 465 ? -13.085 16.166 9.667 1.00 59.41 465 GLY A CA 1
ATOM 3502 C C . GLY A 1 465 ? -12.350 17.506 9.579 1.00 59.41 465 GLY A C 1
ATOM 3503 O O . GLY A 1 465 ? -11.182 17.550 9.215 1.00 59.41 465 GLY A O 1
ATOM 3504 N N . GLU A 1 466 ? -12.976 18.593 10.027 1.00 64.56 466 GLU A N 1
ATOM 3505 C CA . GLU A 1 466 ? -12.341 19.915 10.056 1.00 64.56 466 GLU A CA 1
ATOM 3506 C C . GLU A 1 466 ? -11.133 19.981 11.005 1.00 64.56 466 GLU A C 1
ATOM 3508 O O . GLU A 1 466 ? -10.106 20.571 10.671 1.00 64.56 466 GLU A O 1
ATOM 3513 N N . ALA A 1 467 ? -11.225 19.370 12.191 1.00 64.44 467 ALA A N 1
ATOM 3514 C CA . ALA A 1 467 ? -10.102 19.294 13.128 1.00 64.44 467 ALA A CA 1
ATOM 3515 C C . ALA A 1 467 ? -8.933 18.461 12.582 1.00 64.44 467 ALA A C 1
ATOM 3517 O O . ALA A 1 467 ? -7.766 18.788 12.816 1.00 64.44 467 ALA A O 1
ATOM 3518 N N . PHE A 1 468 ? -9.246 17.402 11.839 1.00 69.94 468 PHE A N 1
ATOM 3519 C CA . PHE A 1 468 ? -8.267 16.599 11.125 1.00 69.94 468 PHE A CA 1
ATOM 3520 C C . PHE A 1 468 ? -7.529 17.422 10.072 1.00 69.94 468 PHE A C 1
ATOM 3522 O O . PHE A 1 468 ? -6.303 17.484 10.124 1.00 69.94 468 PHE A O 1
ATOM 3529 N N . GLU A 1 469 ? -8.250 18.125 9.197 1.00 72.12 469 GLU A N 1
ATOM 3530 C CA . GLU A 1 469 ? -7.640 18.968 8.161 1.00 72.12 469 GLU A CA 1
ATOM 3531 C C . GLU A 1 469 ? -6.731 20.048 8.766 1.00 72.12 469 GLU A C 1
ATOM 3533 O O . GLU A 1 469 ? -5.587 20.211 8.339 1.00 72.12 469 GLU A O 1
ATOM 3538 N N . ARG A 1 470 ? -7.176 20.719 9.839 1.00 74.50 470 ARG A N 1
ATOM 3539 C CA . ARG A 1 470 ? -6.341 21.692 10.569 1.00 74.50 470 ARG A CA 1
ATOM 3540 C C . ARG A 1 470 ? -5.072 21.062 11.141 1.00 74.50 470 ARG A C 1
ATOM 3542 O O . ARG A 1 470 ? -4.001 21.665 11.071 1.00 74.50 470 ARG A O 1
ATOM 3549 N N . THR A 1 471 ? -5.174 19.855 11.696 1.00 70.62 471 THR A N 1
ATOM 3550 C CA . THR A 1 471 ? -4.023 19.131 12.256 1.00 70.62 471 THR A CA 1
ATOM 3551 C C . THR A 1 471 ? -3.027 18.733 11.163 1.00 70.62 471 THR A C 1
ATOM 3553 O O . THR A 1 471 ? -1.820 18.902 11.347 1.00 70.62 471 THR A O 1
ATOM 3556 N N . VAL A 1 472 ? -3.518 18.253 10.016 1.00 71.50 472 VAL A N 1
ATOM 3557 C CA . VAL A 1 472 ? -2.690 17.909 8.851 1.00 71.50 472 VAL A CA 1
ATOM 3558 C C . VAL A 1 472 ? -1.971 19.145 8.314 1.00 71.50 472 VAL A C 1
ATOM 3560 O O . VAL A 1 472 ? -0.757 19.105 8.105 1.00 71.50 472 VAL A O 1
ATOM 3563 N N . GLU A 1 473 ? -2.682 20.262 8.148 1.00 73.25 473 GLU A N 1
ATOM 3564 C CA . GLU A 1 473 ? -2.104 21.521 7.670 1.00 73.25 473 GLU A CA 1
ATOM 3565 C C . GLU A 1 473 ? -1.049 22.069 8.644 1.00 73.25 473 GLU A C 1
ATOM 3567 O O . GLU A 1 473 ? 0.038 22.483 8.228 1.00 73.25 473 GLU A O 1
ATOM 3572 N N . TRP A 1 474 ? -1.319 21.993 9.949 1.00 76.69 474 TRP A N 1
ATOM 3573 C CA . TRP A 1 474 ? -0.376 22.382 10.996 1.00 76.69 474 TRP A CA 1
ATOM 3574 C C . TRP A 1 474 ? 0.920 21.548 10.971 1.00 76.69 474 TRP A C 1
ATOM 3576 O O . TRP A 1 474 ? 2.013 22.109 11.100 1.00 76.69 474 TRP A O 1
ATOM 3586 N N . GLU A 1 475 ? 0.836 20.227 10.780 1.00 73.38 475 GLU A N 1
ATOM 3587 C CA . GLU A 1 475 ? 2.023 19.365 10.647 1.00 73.38 475 GLU A CA 1
ATOM 3588 C C . GLU A 1 475 ? 2.784 19.631 9.347 1.00 73.38 475 GLU A C 1
ATOM 3590 O O . GLU A 1 475 ? 4.011 19.745 9.359 1.00 73.38 475 GLU A O 1
ATOM 3595 N N . ALA A 1 476 ? 2.079 19.803 8.226 1.00 67.50 476 ALA A N 1
ATOM 3596 C CA . ALA A 1 476 ? 2.695 20.079 6.930 1.00 67.50 476 ALA A CA 1
ATOM 3597 C C . ALA A 1 476 ? 3.536 21.374 6.931 1.00 67.50 476 ALA A C 1
ATOM 3599 O O . ALA A 1 476 ? 4.492 21.500 6.160 1.00 67.50 476 ALA A O 1
ATOM 3600 N N . GLN A 1 477 ? 3.207 22.337 7.799 1.00 71.56 477 GLN A N 1
ATOM 3601 C CA . GLN A 1 477 ? 3.998 23.555 8.004 1.00 71.56 477 GLN A CA 1
ATOM 3602 C C . GLN A 1 477 ? 5.263 23.316 8.843 1.00 71.56 477 GLN A C 1
ATOM 3604 O O . GLN A 1 477 ? 6.294 23.933 8.583 1.00 71.56 477 GLN A O 1
ATOM 3609 N N . ARG A 1 478 ? 5.211 22.421 9.838 1.00 71.69 478 ARG A N 1
ATOM 3610 C CA . ARG A 1 478 ? 6.342 22.110 10.734 1.00 71.69 478 ARG A CA 1
ATOM 3611 C C . ARG A 1 478 ? 7.316 21.088 10.161 1.00 71.69 478 ARG A C 1
ATOM 3613 O O . ARG A 1 478 ? 8.507 21.152 10.457 1.00 71.69 478 ARG A O 1
ATOM 3620 N N . ARG A 1 479 ? 6.821 20.143 9.364 1.00 67.25 479 ARG A N 1
ATOM 3621 C CA . ARG A 1 479 ? 7.602 19.073 8.735 1.00 67.25 479 ARG A CA 1
ATOM 3622 C C . ARG A 1 479 ? 7.424 19.127 7.214 1.00 67.25 479 ARG A C 1
ATOM 3624 O O . ARG A 1 479 ? 6.786 18.243 6.649 1.00 67.25 479 ARG A O 1
ATOM 3631 N N . PRO A 1 480 ? 8.019 20.119 6.522 1.00 51.09 480 PRO A N 1
ATOM 3632 C CA . PRO A 1 480 ? 7.833 20.308 5.079 1.00 51.09 480 PRO A CA 1
ATOM 3633 C C . PRO A 1 480 ? 8.366 19.145 4.228 1.00 51.09 480 PRO A C 1
ATOM 3635 O O . PRO A 1 480 ? 8.041 19.057 3.049 1.00 51.09 480 PRO A O 1
ATOM 3638 N N . GLN A 1 481 ? 9.180 18.261 4.814 1.00 56.03 481 GLN A N 1
ATOM 3639 C CA . GLN A 1 481 ? 9.687 17.056 4.155 1.00 56.03 481 GLN A CA 1
ATOM 3640 C C . GLN A 1 481 ? 8.683 15.892 4.156 1.00 56.03 481 GLN A C 1
ATOM 3642 O O . GLN A 1 481 ? 8.883 14.928 3.422 1.00 56.03 481 GLN A O 1
ATOM 3647 N N . LEU A 1 482 ? 7.607 15.957 4.953 1.00 56.59 482 LEU A N 1
ATOM 3648 C CA . LEU A 1 482 ? 6.535 14.968 4.879 1.00 56.59 482 LEU A CA 1
ATOM 3649 C C . LEU A 1 482 ? 5.622 15.282 3.684 1.00 56.59 482 LEU A C 1
ATOM 3651 O O . LEU A 1 482 ? 5.227 16.437 3.494 1.00 56.59 482 LEU A O 1
ATOM 3655 N N . PRO A 1 483 ? 5.235 14.272 2.892 1.00 56.28 483 PRO A N 1
ATOM 3656 C CA . PRO A 1 483 ? 4.386 14.465 1.729 1.00 56.28 483 PRO A CA 1
ATOM 3657 C C . PRO A 1 483 ? 2.928 14.643 2.191 1.00 56.28 483 PRO A C 1
ATOM 3659 O O . PRO A 1 483 ? 2.141 13.724 2.090 1.00 56.28 483 PRO A O 1
ATOM 3662 N N . LEU A 1 484 ? 2.563 15.782 2.791 1.00 53.53 484 LEU A N 1
ATOM 3663 C CA . LEU A 1 484 ? 1.225 16.015 3.383 1.00 53.53 484 LEU A CA 1
ATOM 3664 C C . LEU A 1 484 ? 0.416 17.132 2.701 1.00 53.53 484 LEU A C 1
ATOM 3666 O O . LEU A 1 484 ? -0.718 17.384 3.084 1.00 53.53 484 LEU A O 1
ATOM 3670 N N . ARG A 1 485 ? 0.977 17.823 1.699 1.00 49.66 485 ARG A N 1
ATOM 3671 C CA . ARG A 1 485 ? 0.369 19.038 1.116 1.00 49.66 485 ARG A CA 1
ATOM 3672 C C . ARG A 1 485 ? -0.718 18.803 0.061 1.00 49.66 485 ARG A C 1
ATOM 3674 O O . ARG A 1 485 ? -1.345 19.773 -0.362 1.00 49.66 485 ARG A O 1
ATOM 3681 N N . GLU A 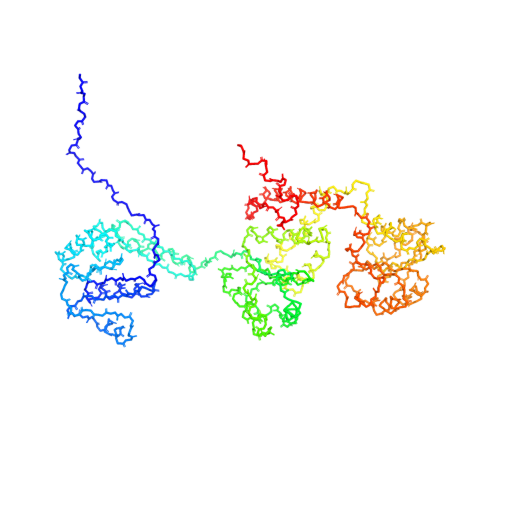1 486 ? -0.950 17.572 -0.394 1.00 45.75 486 GLU A N 1
ATOM 3682 C CA . GLU A 1 486 ? -2.070 17.319 -1.311 1.00 45.75 486 GLU A CA 1
ATOM 3683 C C . GLU A 1 486 ? -3.382 17.386 -0.519 1.00 45.75 486 GLU A C 1
ATOM 3685 O O . GLU A 1 486 ? -3.650 16.509 0.297 1.00 45.75 486 GLU A O 1
ATOM 3690 N N . ARG A 1 487 ? -4.207 18.416 -0.757 1.00 37.75 487 ARG A N 1
ATOM 3691 C CA . ARG A 1 487 ? -5.590 18.450 -0.257 1.00 37.75 487 ARG A CA 1
ATOM 3692 C C . ARG A 1 487 ? -6.357 17.281 -0.879 1.00 37.75 487 ARG A C 1
ATOM 3694 O O . ARG A 1 487 ? -6.623 17.290 -2.081 1.00 37.75 487 ARG A O 1
ATOM 3701 N N . VAL A 1 488 ? -6.697 16.274 -0.078 1.00 35.09 488 VAL A N 1
ATOM 3702 C CA . VAL A 1 488 ? -7.550 15.155 -0.495 1.00 35.09 488 VAL A CA 1
ATOM 3703 C C . VAL A 1 488 ? -8.967 15.461 -0.035 1.00 35.09 488 VAL A C 1
ATOM 3705 O O . VAL A 1 488 ? -9.251 15.488 1.153 1.00 35.09 488 VAL A O 1
ATOM 3708 N N . VAL A 1 489 ? -9.872 15.695 -0.983 1.00 31.14 489 VAL A N 1
ATOM 3709 C CA . VAL A 1 489 ? -11.292 15.916 -0.683 1.00 31.14 489 VAL A CA 1
ATOM 3710 C C . VAL A 1 489 ? -11.895 14.608 -0.160 1.00 31.14 489 VAL A C 1
ATOM 3712 O O . VAL A 1 489 ? -12.030 13.635 -0.904 1.00 31.14 489 VAL A O 1
ATOM 3715 N N . ILE A 1 490 ? -12.235 14.572 1.130 1.00 27.92 490 ILE A N 1
ATOM 3716 C CA . ILE A 1 490 ? -12.899 13.437 1.779 1.00 27.92 490 ILE A CA 1
ATOM 3717 C C . ILE A 1 490 ? -14.399 13.525 1.487 1.00 27.92 490 ILE A C 1
ATOM 3719 O O . ILE A 1 490 ? -15.152 14.161 2.216 1.00 27.92 490 ILE A O 1
ATOM 3723 N N . GLY A 1 491 ? -14.840 12.876 0.413 1.00 25.53 491 GLY A N 1
ATOM 3724 C CA . GLY A 1 491 ? -16.255 12.599 0.177 1.00 25.53 491 GLY A CA 1
ATOM 3725 C C . GLY A 1 491 ? -16.535 11.115 0.383 1.00 25.53 491 GLY A C 1
ATOM 3726 O O . GLY A 1 491 ? -16.066 10.288 -0.401 1.00 25.53 491 GLY A O 1
ATOM 3727 N N . CYS A 1 492 ? -17.307 10.755 1.411 1.00 30.62 492 CYS A N 1
ATOM 3728 C CA . CYS A 1 492 ? -17.974 9.454 1.436 1.00 30.62 492 CYS A CA 1
ATOM 3729 C C . CYS A 1 492 ? -18.890 9.387 0.208 1.00 30.62 492 CYS A C 1
ATOM 3731 O O . CYS A 1 492 ? -19.819 10.184 0.084 1.00 30.62 492 CYS A O 1
ATOM 3733 N N . ARG A 1 493 ? -18.621 8.467 -0.726 1.00 30.47 493 ARG A N 1
ATOM 3734 C CA . ARG A 1 493 ? -19.499 8.248 -1.881 1.00 30.47 493 ARG A CA 1
ATOM 3735 C C . ARG A 1 493 ? -20.909 7.911 -1.384 1.00 30.47 493 ARG A C 1
ATOM 3737 O O . ARG A 1 493 ? -21.104 6.848 -0.807 1.00 30.47 493 ARG A O 1
ATOM 3744 N N . GLY A 1 494 ? -21.869 8.797 -1.658 1.00 34.72 494 GLY A N 1
ATOM 3745 C CA . GLY A 1 494 ? -23.301 8.486 -1.627 1.00 34.72 494 GLY A CA 1
ATOM 3746 C C . GLY A 1 494 ? -24.140 9.057 -0.479 1.00 34.72 494 GLY A C 1
ATOM 3747 O O . GLY A 1 494 ? -25.326 8.752 -0.445 1.00 34.72 494 GLY A O 1
ATOM 3748 N N . SER A 1 495 ? -23.603 9.876 0.431 1.00 37.56 495 SER A N 1
ATOM 3749 C CA . SER A 1 495 ? -24.450 10.612 1.389 1.00 37.56 495 SER A CA 1
ATOM 3750 C C . SER A 1 495 ? -24.872 11.975 0.827 1.00 37.56 495 SER A C 1
ATOM 3752 O O . SER A 1 495 ? -24.131 12.586 0.058 1.00 37.56 495 SER A O 1
ATOM 3754 N N . GLU A 1 496 ? -26.045 12.480 1.224 1.00 33.91 496 GLU A N 1
ATOM 3755 C CA . GLU A 1 496 ? -26.594 13.782 0.787 1.00 33.91 496 GLU A CA 1
ATOM 3756 C C . GLU A 1 496 ? -25.634 14.969 1.043 1.00 33.91 496 GLU A C 1
ATOM 3758 O O . GLU A 1 496 ? -25.666 15.976 0.338 1.00 33.91 496 GLU A O 1
ATOM 3763 N N . LEU A 1 497 ? -24.686 14.813 1.975 1.00 32.84 497 LEU A N 1
ATOM 3764 C CA . LEU A 1 497 ? -23.602 15.767 2.251 1.00 32.84 497 LEU A CA 1
ATOM 3765 C C . LEU A 1 497 ? -22.563 15.871 1.124 1.00 32.84 497 LEU A 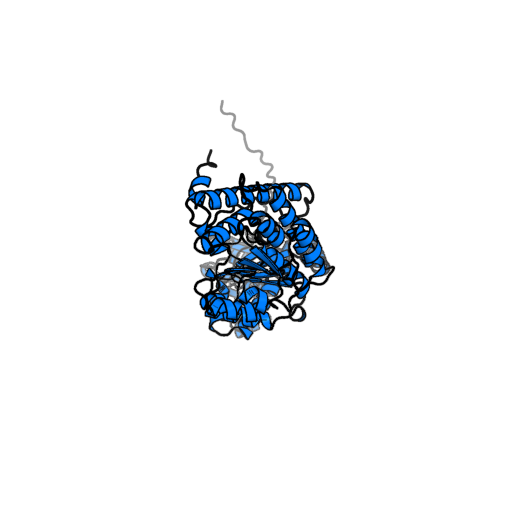C 1
ATOM 3767 O O . LEU A 1 497 ? -21.948 16.923 0.963 1.00 32.84 497 LEU A O 1
ATOM 3771 N N . SER A 1 498 ? -22.384 14.815 0.324 1.00 34.56 498 SER A N 1
ATOM 3772 C CA . SER A 1 498 ? -21.472 14.815 -0.827 1.00 34.56 498 SER A CA 1
ATOM 3773 C C . SER A 1 498 ? -21.953 15.739 -1.949 1.00 34.56 498 SER A C 1
ATOM 3775 O O . SER A 1 498 ? -21.124 16.211 -2.725 1.00 34.56 498 SER A O 1
ATOM 3777 N N . CYS A 1 499 ? -23.259 16.005 -2.048 1.00 34.16 499 CYS A N 1
ATOM 3778 C CA . CYS A 1 499 ? -23.808 16.922 -3.047 1.00 34.16 499 CYS A CA 1
ATOM 3779 C C . CYS A 1 499 ? -23.640 18.385 -2.607 1.00 34.16 499 CYS A C 1
ATOM 3781 O O . CYS A 1 499 ? -23.244 19.225 -3.411 1.00 34.16 499 CYS A O 1
ATOM 3783 N N . ALA A 1 500 ? -23.813 18.679 -1.313 1.00 33.03 500 ALA A N 1
ATOM 3784 C CA . ALA A 1 500 ? -23.774 20.047 -0.787 1.00 33.03 500 ALA A CA 1
ATOM 3785 C C . ALA A 1 500 ? -22.394 20.738 -0.870 1.00 33.03 500 ALA A C 1
ATOM 3787 O O . ALA A 1 500 ? -22.319 21.963 -0.823 1.00 33.03 500 ALA A O 1
ATOM 3788 N N . GLN A 1 501 ? -21.293 19.988 -1.005 1.00 35.12 501 GLN A N 1
ATOM 3789 C CA . GLN A 1 501 ? -19.934 20.553 -1.065 1.00 35.12 501 GLN A CA 1
ATOM 3790 C C . GLN A 1 501 ? -19.420 20.827 -2.489 1.00 35.12 501 GLN A C 1
ATOM 3792 O O . GLN A 1 501 ? -18.368 21.447 -2.644 1.00 35.12 501 GLN A O 1
ATOM 3797 N N . THR A 1 502 ? -20.146 20.402 -3.530 1.00 32.78 502 THR A N 1
ATOM 3798 C CA . THR A 1 502 ? -19.728 20.620 -4.931 1.00 32.78 502 THR A CA 1
ATOM 3799 C C . THR A 1 502 ? -20.210 21.943 -5.530 1.00 32.78 502 THR A C 1
ATOM 3801 O O . THR A 1 502 ? -19.617 22.406 -6.501 1.00 32.78 502 THR A O 1
ATOM 3804 N N . ASP A 1 503 ? -21.170 22.627 -4.902 1.00 28.56 503 ASP A N 1
ATOM 3805 C CA . ASP A 1 503 ? -21.724 23.890 -5.418 1.00 28.56 503 ASP A CA 1
ATOM 3806 C C . ASP A 1 503 ? -20.902 25.149 -5.065 1.00 28.56 503 ASP A C 1
ATOM 3808 O O . ASP A 1 503 ? -21.202 26.245 -5.534 1.00 28.56 503 ASP A O 1
ATOM 3812 N N . GLY A 1 504 ? -19.840 25.026 -4.258 1.00 33.56 504 GLY A N 1
ATOM 3813 C CA . GLY A 1 504 ? -19.084 26.179 -3.747 1.00 33.56 504 GLY A CA 1
ATOM 3814 C C . GLY A 1 504 ? -17.811 26.568 -4.507 1.00 33.56 504 GLY A C 1
ATOM 3815 O O . GLY A 1 504 ? -17.241 27.616 -4.211 1.00 33.56 504 GLY A O 1
ATOM 3816 N N . ILE A 1 505 ? -17.318 25.750 -5.447 1.00 32.25 505 ILE A N 1
ATOM 3817 C CA . ILE A 1 505 ? -15.993 25.954 -6.071 1.00 32.25 505 ILE A CA 1
ATOM 3818 C C . ILE A 1 505 ? -16.077 25.828 -7.598 1.00 32.25 505 ILE A C 1
ATOM 3820 O O . ILE A 1 505 ? -15.342 25.077 -8.228 1.00 32.25 505 ILE A O 1
ATOM 3824 N N . VAL A 1 506 ? -16.987 26.590 -8.205 1.00 32.94 506 VAL A N 1
ATOM 3825 C CA . VAL A 1 506 ? -16.798 27.127 -9.559 1.00 32.94 506 VAL A CA 1
ATOM 3826 C C . VAL A 1 506 ? -17.273 28.579 -9.550 1.00 32.94 506 VAL A C 1
ATOM 3828 O O . VAL A 1 506 ? -18.436 28.862 -9.829 1.00 32.94 506 VAL A O 1
ATOM 3831 N N . ARG A 1 507 ? -16.366 29.498 -9.218 1.00 29.70 507 ARG A N 1
ATOM 3832 C CA . ARG A 1 507 ? -16.318 30.852 -9.780 1.00 29.70 507 ARG A CA 1
ATOM 3833 C C . ARG A 1 507 ? -14.875 31.298 -9.898 1.00 29.70 507 ARG A C 1
ATOM 3835 O O . ARG A 1 507 ? -14.129 31.094 -8.915 1.00 29.70 507 ARG A O 1
#

Sequence (507 aa):
MRDEVTPDASGGSAEERYLPLGIRVSGLPMFVIGGGKVGTRKVLTLLDAGALVTVVAPQISDALQRLLDAGRITWLDETYRCDLIRGARMVIAATSDRGLNEQISRDAEELGILCCLASAGRRSRVIFPAAYEQGPVTIAVHTNGAECTQSRWLRDRLAAVLRSEGLPPRIVAFGTDRQSLTQEQFEALAQVEAQLTPADFEGEVLILSTCQRWEAYFISAAPRTFRSRILDLIAAKGGPSLSRSLQVFTTRYDTRAVHHLLQVASGLASPLQGETEVVGQLRAAADRWLPDDGPLRHLIGWALAMHSRVRREAPALEGRSWAGVIADAIKRLTADVPSPAMAIIGCGGLGEAVARRLQGEVTVLPISRREAALVAWCGELGLRARACSELGESLSSADAVFVASDGADWWREEVAAAARGGLAVLDLTGGHPWHQQCPRCYGLSEIGAATLTVSEAVDLARARGEAFERTVEWEAQRRPQLPLRERVVIGCRGSELSCAQTDGIVR

Nearest PDB structures (foldseek):
  6p5x-assembly1_B  TM=4.496E-01  e=1.564E-13  Salmonella enterica subsp. enterica serovar Typhimurium
  1pjs-assembly1_B  TM=4.400E-01  e=1.256E-13  Salmonella enterica subsp. enterica serovar Typhimurium
  1pjq-assembly1_B  TM=4.250E-01  e=9.544E-14  Salmonella enterica subsp. enterica serovar Typhimurium
  6veb-assembly1_B  TM=4.445E-01  e=6.174E-13  Salmonella enterica subsp. enterica
  6p7d-assembly1_A  TM=3.714E-01  e=2.564E-13  Salmonella enterica subsp. enterica serovar Typhimurium

pLDDT: mean 78.32, std 18.11, range [25.53, 98.38]

Mean predicted aligned error: 17.46 Å

Solvent-accessible surface area (backbone atoms only — not comparable to full-atom values): 28553 Å² total; per-residue (Å²): 137,83,85,79,81,75,80,78,91,71,84,73,75,76,82,78,74,72,79,97,73,87,78,92,41,58,75,38,45,33,35,29,36,22,28,46,77,64,20,43,54,51,52,52,58,39,49,77,52,42,25,42,41,36,38,36,24,78,56,66,36,74,72,49,48,54,36,40,78,69,68,66,39,47,78,41,81,36,76,93,56,75,76,77,55,66,83,37,62,32,39,33,34,30,52,94,47,65,69,58,36,55,48,52,44,49,51,27,52,79,69,74,27,46,28,27,42,78,86,40,41,76,79,26,84,41,76,83,52,34,68,50,75,60,88,96,46,73,48,71,26,71,51,59,52,73,42,72,67,61,18,40,54,52,37,52,54,53,49,48,50,48,68,74,70,49,57,79,63,39,42,34,32,37,33,37,51,42,90,76,44,54,73,70,42,49,53,32,49,52,58,36,52,75,73,59,57,56,86,81,45,100,62,63,44,33,63,45,75,57,97,54,35,42,36,38,36,37,62,32,57,53,53,68,61,55,50,48,53,54,51,51,53,44,34,74,63,27,44,77,70,36,47,72,49,58,80,63,49,46,79,33,54,43,41,56,17,53,51,48,50,37,31,42,36,50,9,64,69,40,96,62,66,61,45,64,61,51,41,54,52,49,49,54,24,40,72,73,33,38,57,92,88,34,74,66,39,53,52,52,52,50,32,53,54,48,27,61,46,27,64,70,62,19,76,70,55,90,93,53,50,72,34,49,55,51,35,54,50,48,52,60,79,40,62,91,43,86,79,30,25,35,25,32,38,29,61,40,73,61,42,54,48,23,49,69,67,29,61,95,66,38,49,67,42,40,27,22,87,54,38,78,63,28,41,61,61,20,58,78,68,75,41,65,59,32,48,57,91,46,44,68,63,43,57,75,66,27,60,29,36,39,37,46,45,95,84,68,68,88,58,47,68,62,51,53,52,44,30,67,73,68,34,33,34,40,35,70,68,64,95,56,85,60,52,86,74,21,95,50,53,34,40,63,67,54,52,45,68,72,70,52,54,76,65,59,56,51,52,53,46,49,40,40,51,53,19,39,53,53,48,49,54,54,45,34,71,75,41,70,87,51,64,54,81,75,86,74,85,87,62,67,90,85,49,81,68,52,61,71,68,64,78,78,78,82,130